Protein AF-0000000067713996 (afdb_homodimer)

Solvent-accessible surface area (backbone atoms only — not comparable to full-atom values): 31894 Å² total; per-residue (Å²): 96,56,70,68,59,42,41,50,51,11,50,52,42,7,47,70,30,34,48,52,11,58,67,50,63,28,29,7,12,23,27,21,22,68,85,30,44,82,45,13,66,18,36,29,37,43,73,93,52,57,48,12,58,56,43,6,45,64,59,22,47,78,48,29,40,53,6,34,38,27,26,49,43,37,40,33,49,34,79,62,98,52,78,23,48,31,55,53,43,53,74,48,37,36,38,30,36,38,21,20,33,78,47,85,47,76,71,35,28,57,13,54,57,55,36,35,74,74,66,25,53,57,42,82,64,76,44,91,49,78,55,37,44,39,42,56,52,9,63,75,68,73,38,45,22,29,32,40,38,52,56,18,24,59,57,9,27,40,25,17,59,73,66,40,42,83,72,58,62,54,70,53,42,54,49,48,50,17,54,51,38,27,41,21,44,26,39,35,31,22,42,66,41,49,71,72,63,51,48,69,71,66,14,46,56,98,85,45,68,47,90,44,63,28,44,34,34,35,35,36,78,68,81,76,57,78,87,32,44,36,56,72,71,52,66,46,75,29,69,37,69,69,60,40,43,54,52,39,34,74,72,32,36,28,35,34,36,36,64,27,43,22,56,48,46,27,52,41,54,73,69,66,57,55,44,28,37,39,40,35,32,13,41,30,42,63,52,33,46,35,49,53,32,45,42,96,59,87,30,46,56,88,65,48,45,64,38,41,52,76,48,77,44,74,32,81,56,23,35,39,42,31,28,32,50,61,81,127,98,55,70,68,59,41,40,50,51,12,50,51,42,7,45,70,32,34,50,51,11,59,68,50,64,26,29,7,12,23,27,20,23,68,83,29,44,81,45,13,66,17,37,29,36,42,75,94,51,55,49,10,57,56,42,6,45,66,60,24,48,79,49,30,40,54,6,34,38,28,26,49,44,37,39,34,50,35,79,62,99,52,77,22,48,30,56,52,42,53,74,48,36,37,39,30,37,37,22,21,32,80,46,85,48,74,72,34,28,57,14,54,56,55,37,36,75,73,66,24,51,57,43,80,63,77,44,91,49,78,55,38,43,39,42,56,51,9,63,74,66,73,38,44,24,29,31,40,39,52,55,18,25,59,58,9,28,41,24,18,60,72,66,40,42,84,74,60,61,52,71,53,42,53,48,49,50,18,55,51,38,27,40,21,44,27,40,34,31,22,42,69,41,49,72,74,64,50,49,68,71,66,15,47,57,98,89,46,69,48,89,45,62,28,44,36,36,33,35,35,78,68,82,76,57,78,85,31,43,36,55,74,71,52,65,46,74,28,70,38,68,68,61,40,45,54,52,39,34,76,71,30,37,28,35,33,36,36,65,31,41,22,57,47,46,28,52,42,54,74,70,66,57,57,44,30,37,40,41,37,32,13,40,30,41,62,53,34,46,35,51,53,34,45,41,96,59,86,31,46,57,90,67,49,45,63,38,41,52,76,47,78,44,76,31,81,54,23,35,38,42,31,26,32,50,63,82,127

Secondary structure (DSSP, 8-state):
--HHHHHHHHHHHHHHTTTSSTTS---EEEEE-TTS-EEEEEEPPSTTS--HHHHHHHHHGGGGTT-EEEESSPPP---SSS--HHHHHHHTT--EEEESS----TTTTTHHHHHHHTT-EEEE-----GGGHHHHHHHHHTS-EEEEEEEEETTSEEE-TTS--TTSS-HHHHHHHHHHHTT-SEEEEEHHHHHHH------B-SSSB-SS-PEEEEESSSPPPTTSHHHHH--EEESSHHHHHHHHHHTT--EEEE---HHHHHHHHHTT---EEEEEEESEE-SS-EESS---S---GGG-EEEEEEEEEEETTEEEEEEEE---/--HHHHHHHHHHHHHHTTTSSTTS---EEEEE-TTS-EEEEEEPPSTTS--HHHHHHHHHGGGGTT-EEEESSPPP---SSS--HHHHHHHTT--EEEESS----TTTTTHHHHHHHTT-EEEE-----GGGHHHHHHHHHTS-EEEEEEEEETTSEEE-TTS--S-SS-HHHHHHHHHHHTT-SEEEEEHHHHHHH------B-SSSB-SS-PEEEEESSSPPPTTSHHHHH--EEESSHHHHHHHHHHTT--EEEE---HHHHHHHHHTT---EEEEEEESEE-SS-EESS---S---GGG-EEEEEEEEEEETTEEEEEEEE---

Radius of gyration: 29.69 Å; Cα contacts (8 Å, |Δi|>4): 1693; chains: 2; bounding box: 63×76×66 Å

InterPro domains:
  IPR002125 Cytidine and deoxycytidylate deaminase domain [PF00383] (7-100)
  IPR002125 Cytidine and deoxycytidylate deaminase domain [PS51747] (1-112)
  IPR002734 Bacterial bifunctional deaminase-reductase, C-terminal [PF01872] (144-320)
  IPR004794 Riboflavin biosynthesis protein RibD [PIRSF006769] (5-327)
  IPR004794 Riboflavin biosynthesis protein RibD [TIGR00326] (10-320)
  IPR016192 APOBEC/CMP deaminase, zinc-binding [PS00903] (51-89)
  IPR016193 Cytidine deaminase-like [SSF53927] (6-124)
  IPR024072 Dihydrofolate reductase-like domain superfamily [G3DSA:3.40.430.10] (134-236)
  IPR024072 Dihydrofolate reductase-like domain superfamily [G3DSA:3.40.430.10] (237-328)
  IPR024072 Dihydrofolate reductase-like domain superfamily [SSF53597] (142-323)
  IPR050765 Riboflavin Biosynthesis HTP Reductase [PTHR38011] (142-221)

pLDDT: mean 94.92, std 6.28, range [48.06, 98.81]

Nearest PDB structures (foldseek):
  2b3z-assembly1_D  TM=8.476E-01  e=1.410E-32  Bacillus subtilis
  3zpc-assembly1_B  TM=8.415E-01  e=1.334E-31  Acinetobacter baumannii
  8dq9-assembly1_B  TM=8.538E-01  e=3.435E-31  Klebsiella oxytoca
  2hxv-assembly1_A-2  TM=8.661E-01  e=5.868E-30  Thermotoga maritima
  3zpg-assembly1_A-2  TM=8.349E-01  e=3.446E-30  Acinetobacter baumannii

Sequence (656 aa):
MDVAHALDLAHHVSDQVRGTTSPNPPVGAVILDADGEVVGVGATAPPGGPHAEVVALAAAGVRANGGTAVVTLEPCNHYGRTGPCSKALLDAGIAHVFYANADPFPSAAGGGAFLAEAGVDTHFLDERIRALEPWLVATRLGRPHVTLKFASTVDGFAGATDGTSQWITGPDARAFVHEDRSKRDAIIVGTGTALTDNPSLTARTDTGLYENQPRRVVIGSREVPADSNLARLGYEQYAGIPEALSALWDKGCRDILIEGGPTLAGAALRLGIVDQVQAYVAPALLGAGRSVINWPQETTMDQIMRFDTTSVRQLGSDVLIEMMRKEHMDVAHALDLAHHVSDQVRGTTSPNPPVGAVILDADGEVVGVGATAPPGGPHAEVVALAAAGVRANGGTAVVTLEPCNHYGRTGPCSKALLDAGIAHVFYANADPFPSAAGGGAFLAEAGVDTHFLDERIRALEPWLVATRLGRPHVTLKFASTVDGFAGATDGTSQWITGPDARAFVHEDRSKRDAIIVGTGTALTDNPSLTARTDTGLYENQPRRVVIGSREVPADSNLARLGYEQYAGIPEALSALWDKGCRDILIEGGPTLAGAALRLGIVDQVQAYVAPALLGAGRSVINWPQETTMDQIMRFDTTSVRQLGSDVLIEMMRKEH

Organism: Corynebacterium glutamicum (strain ATCC 13032 / DSM 20300 / JCM 1318 / BCRC 11384 / CCUG 27702 / LMG 3730 / NBRC 12168 / NCIMB 10025 / NRRL B-2784 / 534) (NCBI:txid196627)

Foldseek 3Di:
DDLVVQLVLQLVQLQVCQQQAFPDHWKKKFKAAQVRHTQFIATHHGPVDDHRLVRRCVRNDLRSANIEMEMAEQWFCADDPHHTSLVVSVVSNHQEYEYQYADPDPRRGCSQVVNVVVRRHYYYNPHDRPSRVLSRVCVVVVWAAEEEEAEDAPVFAQFAAVPHRPDRDDPLVVLVVLVVQLNFQAEEAEPVCCAPVLDLQFRADPVGGDPGHHAYEYEDDDDRDCPGNCVVNDHYYDPDDVVVGVVCSVVRGHGYYYHYAQDNVQVCVVVVRHFKYKYKYAPDDDPDHHGRHDDPDDDDPVPDQDWAFDDWDDRPRIIITMTGHDDD/DDLVVQLVLQLVQLQVCFQQAFPDHWKKKFKAAQVRHTQFIATHHGPVDDHRLVRRCVRNDLRSANIEMEMAEQWFCADDPHHTSLVVSVVSNHQEYEYQYADPDPRRGCSQVVNVVVRRHYYYNPHDRPSRVLSRVCVVVVWAAEEEEAEDAPVFAQFAAVPHRPDRDDPLVVLVVLVVQLNFQAEEAEVVCCAPVLDLQFRADPVGGDPGHHAYEYEDDDDRDCPGNCNVNDHYYDPDDVVVRVVCSVVRGHGYYYHYAQDNVQVCVVVVRHFKYKYKYANDDDPDHHGRHDDPDDDDPVPDQDWAFDDWDDRPRIIITMTGHDDD

Structure (mmCIF, N/CA/C/O backbone):
data_AF-0000000067713996-model_v1
#
loop_
_entity.id
_entity.type
_entity.pdbx_description
1 polymer 'Riboflavin biosynthesis protein RibD'
#
loop_
_atom_site.group_PDB
_atom_site.id
_atom_site.type_symbol
_atom_site.label_atom_id
_atom_site.label_alt_id
_atom_site.label_comp_id
_atom_site.label_asym_id
_atom_site.label_entity_id
_atom_site.label_seq_id
_atom_site.pdbx_PDB_ins_code
_atom_site.Cartn_x
_atom_site.Cartn_y
_atom_site.Cartn_z
_atom_site.occupancy
_atom_site.B_iso_or_equiv
_atom_site.auth_seq_id
_atom_site.auth_comp_id
_atom_site.auth_asym_id
_atom_site.auth_atom_id
_atom_site.pdbx_PDB_model_num
ATOM 1 N N . MET A 1 1 ? -29.391 9.273 15.93 1 68.56 1 MET A N 1
ATOM 2 C CA . MET A 1 1 ? -28.062 9.023 15.344 1 68.56 1 MET A CA 1
ATOM 3 C C . MET A 1 1 ? -27.062 8.625 16.422 1 68.56 1 MET A C 1
ATOM 5 O O . MET A 1 1 ? -27.078 9.18 17.516 1 68.56 1 MET A O 1
ATOM 9 N N . ASP A 1 2 ? -26.312 7.602 16.188 1 88.12 2 ASP A N 1
ATOM 10 C CA . ASP A 1 2 ? -25.391 7.059 17.172 1 88.12 2 ASP A CA 1
ATOM 11 C C . ASP A 1 2 ? -24.109 7.883 17.234 1 88.12 2 ASP A C 1
ATOM 13 O O . ASP A 1 2 ? -23.828 8.672 16.328 1 88.12 2 ASP A O 1
ATOM 17 N N . VAL A 1 3 ? -23.516 8.133 18.328 1 94.88 3 VAL A N 1
ATOM 18 C CA . VAL A 1 3 ? -22.297 8.883 1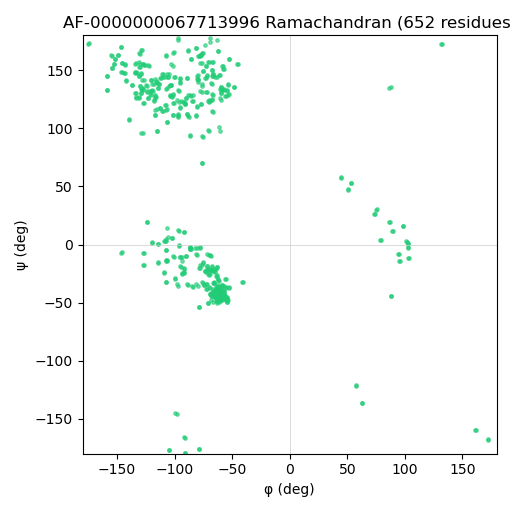8.641 1 94.88 3 VAL A CA 1
ATOM 19 C C . VAL A 1 3 ? -21.219 8.578 17.609 1 94.88 3 VAL A C 1
ATOM 21 O O . VAL A 1 3 ? -20.484 9.477 17.188 1 94.88 3 VAL A O 1
ATOM 24 N N . ALA A 1 4 ? -21.266 7.383 17.125 1 95 4 ALA A N 1
ATOM 25 C CA . ALA A 1 4 ? -20.266 6.977 16.141 1 95 4 ALA A CA 1
ATOM 26 C C . ALA A 1 4 ? -20.484 7.711 14.82 1 95 4 ALA A C 1
ATOM 28 O O . ALA A 1 4 ? -19.516 8.172 14.195 1 95 4 ALA A O 1
ATOM 29 N N . HIS A 1 5 ? -21.703 7.824 14.406 1 96.31 5 HIS A N 1
ATOM 30 C CA . HIS A 1 5 ? -22.031 8.531 13.172 1 96.31 5 HIS A CA 1
ATOM 31 C C . HIS A 1 5 ? -21.75 10.023 13.297 1 96.31 5 HIS A C 1
ATOM 33 O O . HIS A 1 5 ? -21.25 10.648 12.359 1 96.31 5 HIS A O 1
ATOM 39 N N . ALA A 1 6 ? -22.109 10.594 14.453 1 97.75 6 ALA A N 1
ATOM 40 C CA . ALA A 1 6 ? -21.828 12.008 14.703 1 97.75 6 ALA A CA 1
ATOM 41 C C . ALA A 1 6 ? -20.328 12.289 14.672 1 97.75 6 ALA A C 1
ATOM 43 O O . ALA A 1 6 ? -19.891 13.312 14.141 1 97.75 6 ALA A O 1
ATOM 44 N N . LEU A 1 7 ? -19.562 11.391 15.258 1 98 7 LEU A N 1
ATOM 45 C CA . LEU A 1 7 ? -18.109 11.57 15.25 1 98 7 LEU A CA 1
ATOM 46 C C . LEU A 1 7 ? -17.578 11.531 13.82 1 98 7 LEU A C 1
ATOM 48 O O . LEU A 1 7 ? -16.656 12.281 13.477 1 98 7 LEU A O 1
ATOM 52 N N . ASP A 1 8 ? -18.109 10.656 13 1 97.31 8 ASP A N 1
ATOM 53 C CA . ASP A 1 8 ? -17.719 10.586 11.602 1 97.31 8 ASP A CA 1
ATOM 54 C C . ASP A 1 8 ? -17.969 11.922 10.898 1 97.31 8 ASP A C 1
ATOM 56 O O . ASP A 1 8 ? -17.141 12.375 10.102 1 97.31 8 ASP A O 1
ATOM 60 N N . LEU A 1 9 ? -19.094 12.43 11.188 1 97.69 9 LEU A N 1
ATOM 61 C CA . LEU A 1 9 ? -19.422 13.727 10.617 1 97.69 9 LEU A CA 1
ATOM 62 C C . LEU A 1 9 ? -18.469 14.812 11.109 1 97.69 9 LEU A C 1
ATOM 64 O O . LEU A 1 9 ? -18 15.641 10.328 1 97.69 9 LEU A O 1
ATOM 68 N N . ALA A 1 10 ? -18.156 14.82 12.406 1 98.31 10 ALA A N 1
ATOM 69 C CA . ALA A 1 10 ? -17.203 15.766 12.977 1 98.31 10 ALA A CA 1
ATOM 70 C C . ALA A 1 10 ? -15.828 15.609 12.328 1 98.31 10 ALA A C 1
ATOM 72 O O . ALA A 1 10 ? -15.148 16.594 12.047 1 98.31 10 ALA A O 1
ATOM 73 N N . HIS A 1 11 ? -15.445 14.367 12.117 1 97.5 11 HIS A N 1
ATOM 74 C CA . HIS A 1 11 ? -14.203 14.07 11.414 1 97.5 11 HIS A CA 1
ATOM 75 C C . HIS A 1 11 ? -14.188 14.703 10.023 1 97.5 11 HIS A C 1
ATOM 77 O O . HIS A 1 11 ? -13.188 15.297 9.617 1 97.5 11 HIS A O 1
ATOM 83 N N . HIS A 1 12 ? -15.273 14.539 9.375 1 97.5 12 HIS A N 1
ATOM 84 C CA . HIS A 1 12 ? -15.391 15.031 8 1 97.5 12 HIS A CA 1
ATOM 85 C C . HIS A 1 12 ? -15.227 16.547 7.941 1 97.5 12 HIS A C 1
ATOM 87 O O . HIS A 1 12 ? -14.445 17.047 7.133 1 97.5 12 HIS A O 1
ATOM 93 N N . VAL A 1 13 ? -15.875 17.234 8.836 1 98 13 VAL A N 1
ATOM 94 C CA . VAL A 1 13 ? -15.82 18.688 8.766 1 98 13 VAL A CA 1
ATOM 95 C C . VAL A 1 13 ? -14.461 19.172 9.281 1 98 13 VAL A C 1
ATOM 97 O O . VAL A 1 13 ? -13.953 20.203 8.812 1 98 13 VAL A O 1
ATOM 100 N N . SER A 1 14 ? -13.891 18.453 10.234 1 97.88 14 SER A N 1
ATOM 101 C CA . SER A 1 14 ? -12.516 18.734 10.648 1 97.88 14 SER A CA 1
ATOM 102 C C . SER A 1 14 ? -11.555 18.672 9.477 1 97.88 14 SER A C 1
ATOM 104 O O . SER A 1 14 ? -10.742 19.578 9.273 1 97.88 14 SER A O 1
ATOM 106 N N . ASP A 1 15 ? -11.703 17.703 8.695 1 96.88 15 ASP A N 1
ATOM 107 C CA . ASP A 1 15 ? -10.844 17.5 7.527 1 96.88 15 ASP A CA 1
ATOM 108 C C . ASP A 1 15 ? -11.039 18.625 6.508 1 96.88 15 ASP A C 1
ATOM 110 O O . ASP A 1 15 ? -10.078 19.031 5.844 1 96.88 15 ASP A O 1
ATOM 114 N N . GLN A 1 16 ? -12.203 19.125 6.422 1 96.38 16 GLN A N 1
ATOM 115 C CA . GLN A 1 16 ? -12.531 20.125 5.422 1 96.38 16 GLN A CA 1
ATOM 116 C C . GLN A 1 16 ? -11.844 21.453 5.734 1 96.38 16 GLN A C 1
ATOM 118 O O . GLN A 1 16 ? -11.602 22.266 4.836 1 96.38 16 GLN A O 1
ATOM 123 N N . VAL A 1 17 ? -11.469 21.656 6.957 1 97.44 17 VAL A N 1
ATOM 124 C CA . VAL A 1 17 ? -10.906 22.969 7.297 1 97.44 17 VAL A CA 1
ATOM 125 C C . VAL A 1 17 ? -9.406 22.828 7.559 1 97.44 17 VAL A C 1
ATOM 127 O O . VAL A 1 17 ? -8.742 23.797 7.938 1 97.44 17 VAL A O 1
ATOM 130 N N . ARG A 1 18 ? -8.898 21.594 7.375 1 96.31 18 ARG A N 1
ATOM 131 C CA . ARG A 1 18 ? -7.457 21.406 7.477 1 96.31 18 ARG A CA 1
ATOM 132 C C . ARG A 1 18 ? -6.715 22.359 6.531 1 96.31 18 ARG A C 1
ATOM 134 O O . ARG A 1 18 ? -7.094 22.5 5.363 1 96.31 18 ARG A O 1
ATOM 141 N N . GLY A 1 19 ? -5.684 23.031 7.09 1 95.38 19 GLY A N 1
ATOM 142 C CA . GLY A 1 19 ? -4.887 23.938 6.285 1 95.38 19 GLY A CA 1
ATOM 143 C C . GLY A 1 19 ? -5.355 25.375 6.379 1 95.38 19 GLY A C 1
ATOM 144 O O . GLY A 1 19 ? -4.668 26.297 5.91 1 95.38 19 GLY A O 1
ATOM 145 N N . THR A 1 20 ? -6.523 25.656 7.035 1 96.88 20 THR A N 1
ATOM 146 C CA . THR A 1 20 ? -7.051 27.016 7.043 1 96.88 20 THR A CA 1
ATOM 147 C C . THR A 1 20 ? -7.152 27.547 8.469 1 96.88 20 THR A C 1
ATOM 149 O O . THR A 1 20 ? -7.574 28.688 8.688 1 96.88 20 THR A O 1
ATOM 152 N N . THR A 1 21 ? -6.73 26.75 9.414 1 97.31 21 THR A N 1
ATOM 153 C CA . THR A 1 21 ? -7.039 27.109 10.797 1 97.31 21 THR A CA 1
ATOM 154 C C . THR A 1 21 ? -5.766 27.422 11.57 1 97.31 21 THR A C 1
ATOM 156 O O . THR A 1 21 ? -5.82 28 12.656 1 97.31 21 THR A O 1
ATOM 159 N N . SER A 1 22 ? -4.637 27.047 11.055 1 96.31 22 SER A N 1
ATOM 160 C CA . SER A 1 22 ? -3.391 27.234 11.789 1 96.31 22 SER A CA 1
ATOM 161 C C . SER A 1 22 ? -3.223 28.703 12.219 1 96.31 22 SER A C 1
ATOM 163 O O . SER A 1 22 ? -3.527 29.609 11.453 1 96.31 22 SER A O 1
ATOM 165 N N . PRO A 1 23 ? -2.771 28.938 13.438 1 96.19 23 PRO A N 1
ATOM 166 C CA . PRO A 1 23 ? -2.158 27.984 14.359 1 96.19 23 PRO A CA 1
ATOM 167 C C . PRO A 1 23 ? -3.189 27.234 15.203 1 96.19 23 PRO A C 1
ATOM 169 O O . PRO A 1 23 ? -2.822 26.391 16.031 1 96.19 23 PRO A O 1
ATOM 172 N N . ASN A 1 24 ? -4.441 27.578 15.047 1 94.69 24 ASN A N 1
ATOM 173 C CA . ASN A 1 24 ? -5.484 26.859 15.766 1 94.69 24 ASN A CA 1
ATOM 174 C C . ASN A 1 24 ? -5.707 25.453 15.18 1 94.69 24 ASN A C 1
ATOM 176 O O . ASN A 1 24 ? -5.395 25.219 14.016 1 94.69 24 ASN A O 1
ATOM 180 N N . PRO A 1 25 ? -6.199 24.5 16 1 96.25 25 PRO A N 1
ATOM 181 C CA . PRO A 1 25 ? -6.465 23.156 15.508 1 96.25 25 PRO A CA 1
ATOM 182 C C . PRO A 1 25 ? -7.699 23.078 14.609 1 96.25 25 PRO A C 1
ATOM 184 O O . PRO A 1 25 ? -8.68 23.781 14.844 1 96.25 25 PRO A O 1
ATOM 187 N N . PRO A 1 26 ? -7.629 22.25 13.602 1 97.94 26 PRO A N 1
ATOM 188 C CA . PRO A 1 26 ? -8.828 22 12.812 1 97.94 26 PRO A CA 1
ATOM 189 C C . PRO A 1 26 ? -9.82 21.078 13.523 1 97.94 26 PRO A C 1
ATOM 191 O O . PRO A 1 26 ? -9.812 19.859 13.297 1 97.94 26 PRO A O 1
ATOM 194 N N . VAL A 1 27 ? -10.734 21.625 14.219 1 98 27 VAL A N 1
ATOM 195 C CA . VAL A 1 27 ? -11.672 20.875 15.062 1 98 27 VAL A CA 1
ATOM 196 C C . VAL A 1 27 ? -13.023 20.781 14.367 1 98 27 VAL A C 1
ATOM 198 O O . VAL A 1 27 ? -13.445 21.703 13.664 1 98 27 VAL A O 1
ATOM 201 N N . GLY A 1 28 ? -13.586 19.609 14.438 1 98.62 28 GLY A N 1
ATOM 202 C CA . GLY A 1 28 ? -14.977 19.422 14.062 1 98.62 28 GLY A CA 1
ATOM 203 C C . GLY A 1 28 ? -15.875 19.125 15.25 1 98.62 28 GLY A C 1
ATOM 204 O O . GLY A 1 28 ? -15.461 18.469 16.203 1 98.62 28 GLY A O 1
ATOM 205 N N . ALA A 1 29 ? -17.172 19.625 15.156 1 98.62 29 ALA A N 1
ATOM 206 C CA . ALA A 1 29 ? -18.156 19.422 16.219 1 98.62 29 ALA A CA 1
ATOM 207 C C . ALA A 1 29 ? -19.547 19.188 15.648 1 98.62 29 ALA A C 1
ATOM 209 O O . ALA A 1 29 ? -19.922 19.797 14.648 1 98.62 29 ALA A O 1
ATOM 210 N N . VAL A 1 30 ? -20.219 18.312 16.281 1 98.81 30 VAL A N 1
ATOM 211 C CA . VAL A 1 30 ? -21.594 18 15.914 1 98.81 30 VAL A CA 1
ATOM 212 C C . VAL A 1 30 ? -22.484 18.094 17.141 1 98.81 30 VAL A C 1
ATOM 214 O O . VAL A 1 30 ? -22.125 17.594 18.219 1 98.81 30 VAL A O 1
ATOM 217 N N . ILE A 1 31 ? -23.625 18.766 17 1 98.62 31 ILE A N 1
ATOM 218 C CA . ILE A 1 31 ? -24.625 18.828 18.062 1 98.62 31 ILE A CA 1
ATOM 219 C C . ILE A 1 31 ? -25.844 17.969 17.672 1 98.62 31 ILE A C 1
ATOM 221 O O . ILE A 1 31 ? -26.391 18.125 16.578 1 98.62 31 ILE A O 1
ATOM 225 N N . LEU A 1 32 ? -26.109 17 18.5 1 98.56 32 LEU A N 1
ATOM 226 C CA . LEU A 1 32 ? -27.359 16.266 18.406 1 98.56 32 LEU A CA 1
ATOM 227 C C . LEU A 1 32 ? -28.406 16.844 19.359 1 98.56 32 LEU A C 1
ATOM 229 O O . LEU A 1 32 ? -28.062 17.219 20.5 1 98.56 32 LEU A O 1
ATOM 233 N N . ASP A 1 33 ? -29.672 16.875 18.953 1 98 33 ASP A N 1
ATOM 234 C CA . ASP A 1 33 ? -30.703 17.297 19.891 1 98 33 ASP A CA 1
ATOM 235 C C . ASP A 1 33 ? -31.062 16.156 20.859 1 98 33 ASP A C 1
ATOM 237 O O . ASP A 1 33 ? -30.438 15.102 20.828 1 98 33 ASP A O 1
ATOM 241 N N . ALA A 1 34 ? -32.031 16.422 21.672 1 96.56 34 ALA A N 1
ATOM 242 C CA . ALA A 1 34 ? -32.406 15.461 22.703 1 96.56 34 ALA A CA 1
ATOM 243 C C . ALA A 1 34 ? -32.906 14.156 22.094 1 96.56 34 ALA A C 1
ATOM 245 O O . ALA A 1 34 ? -32.844 13.094 22.719 1 96.56 34 ALA A O 1
ATOM 246 N N . ASP A 1 35 ? -33.312 14.172 20.828 1 96.19 35 ASP A N 1
ATOM 247 C CA . ASP A 1 35 ? -33.844 13 20.141 1 96.19 35 ASP A CA 1
ATOM 248 C C . ASP A 1 35 ? -32.75 12.305 19.328 1 96.19 35 ASP A C 1
ATOM 250 O O . ASP A 1 35 ? -33.031 11.281 18.688 1 96.19 35 ASP A O 1
ATOM 254 N N . GLY A 1 36 ? -31.562 12.898 19.391 1 96.69 36 GLY A N 1
ATOM 255 C CA . GLY A 1 36 ? -30.453 12.25 18.703 1 96.69 36 GLY A CA 1
ATOM 256 C C . GLY A 1 36 ? -30.312 12.68 17.25 1 96.69 36 GLY A C 1
ATOM 257 O O . GLY A 1 36 ? -29.594 12.047 16.484 1 96.69 36 GLY A O 1
ATOM 258 N N . GLU A 1 37 ? -31.047 13.75 16.906 1 97.12 37 GLU A N 1
ATOM 259 C CA . GLU A 1 37 ? -30.953 14.266 15.539 1 97.12 37 GLU A CA 1
ATOM 260 C C . GLU A 1 37 ? -29.844 15.312 15.422 1 97.12 37 GLU A C 1
ATOM 262 O O . GLU A 1 37 ? -29.656 16.125 16.328 1 97.12 37 GLU A O 1
ATOM 267 N N . VAL A 1 38 ? -29.156 15.266 14.242 1 98.38 38 VAL A N 1
ATOM 268 C CA . VAL A 1 38 ? -28.125 16.266 14.008 1 98.38 38 VAL A CA 1
ATOM 269 C C . VAL A 1 38 ? -28.766 17.641 13.812 1 98.38 38 VAL A C 1
ATOM 271 O O . VAL A 1 38 ? -29.562 17.828 12.891 1 98.38 38 VAL A O 1
ATOM 274 N N . VAL A 1 39 ? -28.375 18.609 14.617 1 98.31 39 VAL A N 1
ATOM 275 C CA . VAL A 1 39 ? -29.016 19.922 14.523 1 98.31 39 VAL A CA 1
ATOM 276 C C . VAL A 1 39 ? -27.953 21 14.352 1 98.31 39 VAL A C 1
ATOM 278 O O . VAL A 1 39 ? -28.281 22.172 14.102 1 98.31 39 VAL A O 1
ATOM 281 N N . GLY A 1 40 ? -26.75 20.656 14.453 1 98.56 40 GLY A N 1
ATOM 282 C CA . GLY A 1 40 ? -25.656 21.594 14.242 1 98.56 40 GLY A CA 1
ATOM 283 C C . GLY A 1 40 ? -24.344 20.906 13.898 1 98.56 40 GLY A C 1
ATOM 284 O O . GLY A 1 40 ? -23.984 19.891 14.508 1 98.56 40 GLY A O 1
ATOM 285 N N . VAL A 1 41 ? -23.734 21.375 12.953 1 98.69 41 VAL A N 1
ATOM 286 C CA . VAL A 1 41 ? -22.406 20.938 12.547 1 98.69 41 VAL A CA 1
ATOM 287 C C . VAL A 1 41 ? -21.484 22.156 12.391 1 98.69 41 VAL A C 1
ATOM 289 O O . VAL A 1 41 ? -21.891 23.172 11.836 1 98.69 41 VAL A O 1
ATOM 292 N N . GLY A 1 42 ? -20.328 22.094 12.984 1 98.5 42 GLY A N 1
ATOM 293 C CA . GLY A 1 42 ? -19.391 23.203 12.906 1 98.5 42 GLY A CA 1
ATOM 294 C C . GLY A 1 42 ? -17.938 22.75 12.812 1 98.5 42 GLY A C 1
ATOM 295 O O . GLY A 1 42 ? -17.594 21.641 13.227 1 98.5 42 GLY A O 1
ATOM 296 N N . ALA A 1 43 ? -17.125 23.609 12.25 1 98.44 43 ALA A N 1
ATOM 297 C CA . ALA A 1 43 ? -15.68 23.453 12.195 1 98.44 43 ALA A CA 1
ATOM 298 C C . ALA A 1 43 ? -14.977 24.75 12.562 1 98.44 43 ALA A C 1
ATOM 300 O O . ALA A 1 43 ? -15.578 25.828 12.492 1 98.44 43 ALA A O 1
ATOM 301 N N . THR A 1 44 ? -13.742 24.562 13.023 1 97.44 44 THR A N 1
ATOM 302 C CA . THR A 1 44 ? -12.953 25.75 13.383 1 97.44 44 THR A CA 1
ATOM 303 C C . THR A 1 44 ? -12.859 26.703 12.203 1 97.44 44 THR A C 1
ATOM 305 O O . THR A 1 44 ? -12.547 26.297 11.078 1 97.44 44 THR A O 1
ATOM 308 N N . ALA A 1 45 ? -13.195 27.953 12.43 1 95.88 45 ALA A N 1
ATOM 309 C CA . ALA A 1 45 ? -13.039 29 11.414 1 95.88 45 ALA A CA 1
ATOM 310 C C . ALA A 1 45 ? -11.594 29.453 11.32 1 95.88 45 ALA A C 1
ATOM 312 O O . ALA A 1 45 ? -10.781 29.156 12.203 1 95.88 45 ALA A O 1
ATOM 313 N N . PRO A 1 46 ? -11.273 30.109 10.219 1 95.5 46 PRO A N 1
ATOM 314 C CA . PRO A 1 46 ? -9.922 30.688 10.148 1 95.5 46 PRO A CA 1
ATOM 315 C C . PRO A 1 46 ? -9.586 31.562 11.352 1 95.5 46 PRO A C 1
ATOM 317 O O . PRO A 1 46 ? -10.484 32 12.07 1 95.5 46 PRO A O 1
ATOM 320 N N . PRO A 1 47 ? -8.281 31.75 11.555 1 92.94 47 PRO A N 1
ATOM 321 C CA . PRO A 1 47 ? -7.855 32.5 12.742 1 92.94 47 PRO A CA 1
ATOM 322 C C . PRO A 1 47 ? -8.625 33.812 12.922 1 92.94 47 PRO A C 1
ATOM 324 O O . PRO A 1 47 ? -8.781 34.562 11.969 1 92.94 47 PRO A O 1
ATOM 327 N N . GLY A 1 48 ? -9 34.031 14.078 1 91.5 48 GLY A N 1
ATOM 328 C CA . GLY A 1 48 ? -9.836 35.188 14.398 1 91.5 48 GLY A CA 1
ATOM 329 C C . GLY A 1 48 ? -11.32 34.844 14.438 1 91.5 48 GLY A C 1
ATOM 330 O O . GLY A 1 48 ? -12.117 35.594 14.969 1 91.5 48 GLY A O 1
ATOM 331 N N . GLY A 1 49 ? -11.711 33.656 13.906 1 93.25 49 GLY A N 1
ATOM 332 C CA . GLY A 1 49 ? -13.094 33.219 13.867 1 93.25 49 GLY A CA 1
ATOM 333 C C . GLY A 1 49 ? -13.461 32.281 15.008 1 93.25 49 GLY A C 1
ATOM 334 O O . GLY A 1 49 ? -12.633 32 15.875 1 93.25 49 GLY A O 1
ATOM 335 N N . PRO A 1 50 ? -14.68 31.906 15.047 1 94.81 50 PRO A N 1
ATOM 336 C CA . PRO A 1 50 ? -15.164 31.078 16.141 1 94.81 50 PRO A CA 1
ATOM 337 C C . PRO A 1 50 ? -14.625 29.641 16.078 1 94.81 50 PRO A C 1
ATOM 339 O O . PRO A 1 50 ? -14.273 29.156 15 1 94.81 50 PRO A O 1
ATOM 342 N N . HIS A 1 51 ? -14.617 28.984 17.219 1 96.31 51 HIS A N 1
ATOM 343 C CA . HIS A 1 51 ? -14.273 27.578 17.312 1 96.31 51 HIS A CA 1
ATOM 344 C C . HIS A 1 51 ? -15.406 26.688 16.828 1 96.31 51 HIS A C 1
ATOM 346 O O . HIS A 1 51 ? -16.531 27.172 16.625 1 96.31 51 HIS A O 1
ATOM 352 N N . ALA A 1 52 ? -15.117 25.438 16.578 1 97.56 52 ALA A N 1
ATOM 353 C CA . ALA A 1 52 ? -16.047 24.469 15.992 1 97.56 52 ALA A CA 1
ATOM 354 C C . ALA A 1 52 ? -17.328 24.375 16.812 1 97.56 52 ALA A C 1
ATOM 356 O O . ALA A 1 52 ? -18.422 24.359 16.266 1 97.56 52 ALA A O 1
ATOM 357 N N . GLU A 1 53 ? -17.141 24.266 18.156 1 97.69 53 GLU A N 1
ATOM 358 C CA . GLU A 1 53 ? -18.281 24.109 19.047 1 97.69 53 GLU A CA 1
ATOM 359 C C . GLU A 1 53 ? -19.234 25.297 18.953 1 97.69 53 GLU A C 1
ATOM 361 O O . GLU A 1 53 ? -20.453 25.125 18.938 1 97.69 53 GLU A O 1
ATOM 366 N N . VAL A 1 54 ? -18.641 26.5 18.953 1 96.88 54 VAL A N 1
ATOM 367 C CA . VAL A 1 54 ? -19.422 27.719 18.875 1 96.88 54 VAL A CA 1
ATOM 368 C C . VAL A 1 54 ? -20.219 27.75 17.562 1 96.88 54 VAL A C 1
ATOM 370 O O . VAL A 1 54 ? -21.406 28.078 17.562 1 96.88 54 VAL A O 1
ATOM 373 N N . VAL A 1 55 ? -19.594 27.344 16.469 1 97.81 55 VAL A N 1
ATOM 374 C CA . VAL A 1 55 ? -20.266 27.297 15.172 1 97.81 55 VAL A CA 1
ATOM 375 C C . VAL A 1 55 ? -21.406 26.281 15.219 1 97.81 55 VAL A C 1
ATOM 377 O O . VAL A 1 55 ? -22.516 26.578 14.773 1 97.81 55 VAL A O 1
ATOM 380 N N . ALA A 1 56 ? -21.156 25.094 15.711 1 98.5 56 ALA A N 1
ATOM 381 C CA . ALA A 1 56 ? -22.156 24.047 15.789 1 98.5 56 ALA A CA 1
ATOM 382 C C . ALA A 1 56 ? -23.328 24.469 16.656 1 98.5 56 ALA A C 1
ATOM 384 O O . ALA A 1 56 ? -24.5 24.203 16.328 1 98.5 56 ALA A O 1
ATOM 385 N N . LEU A 1 57 ? -23.031 25.141 17.812 1 98.25 57 LEU A N 1
ATOM 386 C CA . LEU A 1 57 ? -24.062 25.609 18.734 1 98.25 57 LEU A CA 1
ATOM 387 C C . LEU A 1 57 ? -24.938 26.672 18.078 1 98.25 57 LEU A C 1
ATOM 389 O O . LEU A 1 57 ? -26.156 26.672 18.25 1 98.25 57 LEU A O 1
ATOM 393 N N . ALA A 1 58 ? -24.297 27.578 17.406 1 97.81 58 ALA A N 1
ATOM 394 C CA . ALA A 1 58 ? -25.047 28.625 16.703 1 97.81 58 ALA A CA 1
ATOM 395 C C . ALA A 1 58 ? -26.016 28.016 15.703 1 97.81 58 ALA A C 1
ATOM 397 O O . ALA A 1 58 ? -27.141 28.484 15.57 1 97.81 58 ALA A O 1
ATOM 398 N N . ALA A 1 59 ? -25.609 27 14.977 1 98.12 59 ALA A N 1
ATOM 399 C CA . ALA A 1 59 ? -26.453 26.312 14.008 1 98.12 59 ALA A CA 1
ATOM 400 C C . ALA A 1 59 ? -27.594 25.578 14.703 1 98.12 59 ALA A C 1
ATOM 402 O O . ALA A 1 59 ? -28.719 25.547 14.203 1 98.12 59 ALA A O 1
ATOM 403 N N . ALA A 1 60 ? -27.328 25 15.82 1 98.19 60 ALA A N 1
ATOM 404 C CA . ALA A 1 60 ? -28.297 24.188 16.562 1 98.19 60 ALA A CA 1
ATOM 405 C C . ALA A 1 60 ? -29.359 25.062 17.203 1 98.19 60 ALA A C 1
ATOM 407 O O . ALA A 1 60 ? -30.531 24.672 17.297 1 98.19 60 ALA A O 1
ATOM 408 N N . GLY A 1 61 ? -28.906 26.266 17.719 1 97.75 61 GLY A N 1
ATOM 409 C CA . GLY A 1 61 ? -29.812 27.141 18.438 1 97.75 61 GLY A CA 1
ATOM 410 C C . GLY A 1 61 ? -30.359 26.5 19.703 1 97.75 61 GLY A C 1
ATOM 411 O O . GLY A 1 61 ? -29.609 25.891 20.469 1 97.75 61 GLY A O 1
ATOM 412 N N . VAL A 1 62 ? -31.609 26.688 19.875 1 97.69 62 VAL A N 1
ATOM 413 C CA . VAL A 1 62 ? -32.25 26.266 21.109 1 97.69 62 VAL A CA 1
ATOM 414 C C . VAL A 1 62 ? -32.344 24.734 21.125 1 97.69 62 VAL A C 1
ATOM 416 O O . VAL A 1 62 ? -32.562 24.141 22.188 1 97.69 62 VAL A O 1
ATOM 419 N N . ARG A 1 63 ? -32.219 24.109 20 1 98.12 63 ARG A N 1
ATOM 420 C CA . ARG A 1 63 ? -32.344 22.656 19.922 1 98.12 63 ARG A CA 1
ATOM 421 C C . ARG A 1 63 ? -31.156 21.969 20.578 1 98.12 63 ARG A C 1
ATOM 423 O O . ARG A 1 63 ? -31.172 20.75 20.797 1 98.12 63 ARG A O 1
ATOM 430 N N . ALA A 1 64 ? -30.156 22.719 20.938 1 98.31 64 ALA A N 1
ATOM 431 C CA . ALA A 1 64 ? -29 22.172 21.625 1 98.31 64 ALA A CA 1
ATOM 432 C C . ALA A 1 64 ? -29.344 21.734 23.047 1 98.31 64 ALA A C 1
ATOM 434 O O . ALA A 1 64 ? -28.688 20.844 23.609 1 98.31 64 ALA A O 1
ATOM 435 N N . ASN A 1 65 ? -30.375 22.375 23.578 1 98.19 65 ASN A N 1
ATOM 436 C CA . ASN A 1 65 ? -30.734 22.109 24.969 1 98.19 65 ASN A CA 1
ATOM 437 C C . ASN A 1 65 ? -31.094 20.641 25.172 1 98.19 65 ASN A C 1
ATOM 439 O O . ASN A 1 65 ? -31.938 20.094 24.469 1 98.19 65 ASN A O 1
ATOM 443 N N . GLY A 1 66 ? -30.375 20.094 26.141 1 98.12 66 GLY A N 1
ATOM 444 C CA . GLY A 1 66 ? -30.594 18.688 26.438 1 98.12 66 GLY A CA 1
ATOM 445 C C . GLY A 1 66 ? -29.922 17.75 25.453 1 98.12 66 GLY A C 1
ATOM 446 O O . GLY A 1 66 ? -30.078 16.531 25.547 1 98.12 66 GLY A O 1
ATOM 447 N N . GLY A 1 67 ? -29.219 18.25 24.562 1 97.94 67 GLY A N 1
ATOM 448 C CA . GLY A 1 67 ? -28.641 17.469 23.484 1 97.94 67 GLY A CA 1
ATOM 449 C C . GLY A 1 67 ? -27.25 16.938 23.797 1 97.94 67 GLY A C 1
ATOM 450 O O . GLY A 1 67 ? -26.875 16.828 24.969 1 97.94 67 GLY A O 1
ATOM 451 N N . THR A 1 68 ? -26.547 16.453 22.734 1 98.5 68 THR A N 1
ATOM 452 C CA . THR A 1 68 ? -25.234 15.844 22.828 1 98.5 68 THR A CA 1
ATOM 453 C C . THR A 1 68 ? -24.234 16.578 21.922 1 98.5 68 THR A C 1
ATOM 455 O O . THR A 1 68 ? -24.547 16.859 20.766 1 98.5 68 THR A O 1
ATOM 458 N N . ALA A 1 69 ? -23.109 16.891 22.453 1 98.62 69 ALA A N 1
ATOM 459 C CA . ALA A 1 69 ? -22.016 17.422 21.656 1 98.62 69 ALA A CA 1
ATOM 460 C C . ALA A 1 69 ? -20.953 16.359 21.391 1 98.62 69 ALA A C 1
ATOM 462 O O . ALA A 1 69 ? -20.484 15.695 22.312 1 98.62 69 ALA A O 1
ATOM 463 N N . VAL A 1 70 ? -20.609 16.172 20.156 1 98.75 70 VAL A N 1
ATOM 464 C CA . VAL A 1 70 ? -19.531 15.297 19.734 1 98.75 70 VAL A CA 1
ATOM 465 C C . VAL A 1 70 ? -18.438 16.109 19.047 1 98.75 70 VAL A C 1
ATOM 467 O O . VAL A 1 70 ? -18.688 16.734 18.016 1 98.75 70 VAL A O 1
ATOM 470 N N . VAL A 1 71 ? -17.266 16.109 19.688 1 98.38 71 VAL A N 1
ATOM 471 C CA . VAL A 1 71 ? -16.219 17.031 19.234 1 98.38 71 VAL A CA 1
ATOM 472 C C . VAL A 1 71 ? -14.906 16.266 19.031 1 98.38 71 VAL A C 1
ATOM 474 O O . VAL A 1 71 ? -14.609 15.32 19.781 1 98.38 71 VAL A O 1
ATOM 477 N N . THR A 1 72 ? -14.102 16.703 18.047 1 98.44 72 THR A N 1
ATOM 478 C CA . THR A 1 72 ? -12.875 15.969 17.719 1 98.44 72 THR A CA 1
ATOM 479 C C . THR A 1 72 ? -11.781 16.266 18.734 1 98.44 72 THR A C 1
ATOM 481 O O . THR A 1 72 ? -10.836 15.484 18.875 1 98.44 72 THR A O 1
ATOM 484 N N . LEU A 1 73 ? -11.883 17.312 19.422 1 97.62 73 LEU A N 1
ATOM 485 C CA . LEU A 1 73 ? -10.914 17.734 20.422 1 97.62 73 LEU A CA 1
ATOM 486 C C . LEU A 1 73 ? -11.617 18.188 21.703 1 97.62 73 LEU A C 1
ATOM 488 O O . LEU A 1 73 ? -12.688 18.781 21.641 1 97.62 73 LEU A O 1
ATOM 492 N N . GLU A 1 74 ? -11 17.984 22.828 1 96.88 74 GLU A N 1
ATOM 493 C CA . GLU A 1 74 ? -11.539 18.422 24.109 1 96.88 74 GLU A CA 1
ATOM 494 C C . GLU A 1 74 ? -11.898 19.906 24.062 1 96.88 74 GLU A C 1
ATOM 496 O O . GLU A 1 74 ? -11.086 20.734 23.656 1 96.88 74 GLU A O 1
ATOM 501 N N . PRO A 1 75 ? -13.133 20.219 24.484 1 95.31 75 PRO A N 1
ATOM 502 C CA . PRO A 1 75 ? -13.5 21.641 24.547 1 95.31 75 PRO A CA 1
ATOM 503 C C . PRO A 1 75 ? -12.562 22.453 25.422 1 95.31 75 PRO A C 1
ATOM 505 O O . PRO A 1 75 ? -12.227 22.031 26.531 1 95.31 75 PRO A O 1
ATOM 508 N N . CYS A 1 76 ? -12.172 23.547 24.891 1 91.38 76 CYS A N 1
ATOM 509 C CA . CYS A 1 76 ? -11.227 24.375 25.625 1 91.38 76 CYS A CA 1
ATOM 510 C C . CYS A 1 76 ? -11.867 24.969 26.875 1 91.38 76 CYS A C 1
ATOM 512 O O . CYS A 1 76 ? -13.078 25.172 26.922 1 91.38 76 CYS A O 1
ATOM 514 N N . ASN A 1 77 ? -11.023 25.188 27.891 1 88.56 77 ASN A N 1
ATOM 515 C CA . ASN A 1 77 ? -11.492 25.719 29.156 1 88.56 77 ASN A CA 1
ATOM 516 C C . ASN A 1 77 ? -10.75 27 29.547 1 88.56 77 ASN A C 1
ATOM 518 O O . ASN A 1 77 ? -10.664 27.344 30.719 1 88.56 77 ASN A O 1
ATOM 522 N N . HIS A 1 78 ? -10.18 27.594 28.656 1 82.25 78 HIS A N 1
ATOM 523 C CA . HIS A 1 78 ? -9.438 28.812 28.953 1 82.25 78 HIS A CA 1
ATOM 524 C C . HIS A 1 78 ? -10.18 30.047 28.469 1 82.25 78 HIS A C 1
ATOM 526 O O . HIS A 1 78 ? -10.883 30 27.453 1 82.25 78 HIS A O 1
ATOM 532 N N . TYR A 1 79 ? -10.023 31.047 29.281 1 71.94 79 TYR A N 1
ATOM 533 C CA . TYR A 1 79 ? -10.664 32.312 28.938 1 71.94 79 TYR A CA 1
ATOM 534 C C . TYR A 1 79 ? -9.773 33.156 28.031 1 71.94 79 TYR A C 1
ATOM 536 O O . TYR A 1 79 ? -8.672 33.531 28.422 1 71.94 79 TYR A O 1
ATOM 544 N N . GLY A 1 80 ? -9.961 33.062 26.766 1 61.84 80 GLY A N 1
ATOM 545 C CA . GLY A 1 80 ? -9.312 34 25.844 1 61.84 80 GLY A CA 1
ATOM 546 C C . GLY A 1 80 ? -10.227 35.125 25.391 1 61.84 80 GLY A C 1
ATOM 547 O O . GLY A 1 80 ? -10.922 35.719 26.203 1 61.84 80 GLY A O 1
ATOM 548 N N . ARG A 1 81 ? -10.094 35.562 24.188 1 58.56 81 ARG A N 1
ATOM 549 C CA . ARG A 1 81 ? -10.883 36.656 23.625 1 58.56 81 ARG A CA 1
ATOM 550 C C . ARG A 1 81 ? -12.375 36.344 23.703 1 58.56 81 ARG A C 1
ATOM 552 O O . ARG A 1 81 ? -13.188 37.25 23.938 1 58.56 81 ARG A O 1
ATOM 559 N N . THR A 1 82 ? -12.609 35.031 23.5 1 64.44 82 THR A N 1
ATOM 560 C CA . THR A 1 82 ? -13.984 34.562 23.641 1 64.44 82 THR A CA 1
ATOM 561 C C . THR A 1 82 ? -14.094 33.562 24.781 1 64.44 82 THR A C 1
ATOM 563 O O . THR A 1 82 ? -13.094 32.938 25.188 1 64.44 82 THR A O 1
ATOM 566 N N . GLY A 1 83 ? -15.156 33.594 25.516 1 75.56 83 GLY A N 1
ATOM 567 C CA . GLY A 1 83 ? -15.367 32.625 26.562 1 75.56 83 GLY A CA 1
ATOM 568 C C . GLY A 1 83 ? -15.062 31.203 26.109 1 75.56 83 GLY A C 1
ATOM 569 O O . GLY A 1 83 ? -15.031 30.922 24.906 1 75.56 83 GLY A O 1
ATOM 570 N N . PRO A 1 84 ? -14.719 30.266 27.047 1 88.44 84 PRO A N 1
ATOM 571 C CA . PRO A 1 84 ? -14.344 28.891 26.719 1 88.44 84 PRO A CA 1
ATOM 572 C C . PRO A 1 84 ? -15.484 28.094 26.094 1 88.44 84 PRO A C 1
ATOM 574 O O . PRO A 1 84 ? -16.656 28.375 26.375 1 88.44 84 PRO A O 1
ATOM 577 N N . CYS A 1 85 ? -15.125 27.234 25.172 1 94.06 85 CYS A N 1
ATOM 578 C CA . CYS A 1 85 ? -16.109 26.375 24.516 1 94.06 85 CYS A CA 1
ATOM 579 C C . CYS A 1 85 ? -16.844 25.516 25.531 1 94.06 85 CYS A C 1
ATOM 581 O O . CYS A 1 85 ? -18.016 25.203 25.344 1 94.06 85 CYS A O 1
ATOM 583 N N . SER A 1 86 ? -16.156 25.094 26.562 1 94.69 86 SER A N 1
ATOM 584 C CA . SER A 1 86 ? -16.797 24.312 27.625 1 94.69 86 SER A CA 1
ATOM 585 C C . SER A 1 86 ? -17.969 25.078 28.25 1 94.69 86 SER A C 1
ATOM 587 O O . SER A 1 86 ? -19.047 24.531 28.422 1 94.69 86 SER A O 1
ATOM 589 N N . LYS A 1 87 ? -17.75 26.312 28.547 1 94.19 87 LYS A N 1
ATOM 590 C CA . LYS A 1 87 ? -18.812 27.156 29.109 1 94.19 87 LYS A CA 1
ATOM 591 C C . LYS A 1 87 ? -19.938 27.344 28.125 1 94.19 87 LYS A C 1
ATOM 593 O O . LYS A 1 87 ? -21.125 27.328 28.5 1 94.19 87 LYS A O 1
ATOM 598 N N . ALA A 1 88 ? -19.562 27.562 26.891 1 95.75 88 ALA A N 1
ATOM 599 C CA . ALA A 1 88 ? -20.578 27.734 25.844 1 95.75 88 ALA A CA 1
ATOM 600 C C . ALA A 1 88 ? -21.484 26.5 25.75 1 95.75 88 ALA A C 1
ATOM 602 O O . ALA A 1 88 ? -22.703 26.641 25.625 1 95.75 88 ALA A O 1
ATOM 603 N N . LEU A 1 89 ? -20.875 25.344 25.828 1 97.56 89 LEU A N 1
ATOM 604 C CA . LEU A 1 89 ? -21.641 24.109 25.781 1 97.56 89 LEU A CA 1
ATOM 605 C C . LEU A 1 89 ? -22.562 24 27 1 97.56 89 LEU A C 1
ATOM 607 O O . LEU A 1 89 ? -23.719 23.625 26.875 1 97.56 89 LEU A O 1
ATOM 611 N N . LEU A 1 90 ? -21.984 24.328 28.141 1 96.56 90 LEU A N 1
ATOM 612 C CA . LEU A 1 90 ? -22.766 24.297 29.375 1 96.56 90 LEU A CA 1
ATOM 613 C C . LEU A 1 90 ? -23.938 25.266 29.312 1 96.56 90 LEU A C 1
ATOM 615 O O . LEU A 1 90 ? -25.062 24.906 29.625 1 96.56 90 LEU A O 1
ATOM 619 N N . ASP A 1 91 ? -23.656 26.5 28.875 1 96.38 91 ASP A N 1
ATOM 620 C CA . ASP A 1 91 ? -24.672 27.547 28.797 1 96.38 91 ASP A CA 1
ATOM 621 C C . ASP A 1 91 ? -25.781 27.156 27.828 1 96.38 91 ASP A C 1
ATOM 623 O O . ASP A 1 91 ? -26.938 27.562 28 1 96.38 91 ASP A O 1
ATOM 627 N N . ALA A 1 92 ? -25.484 26.375 26.828 1 97.62 92 ALA A N 1
ATOM 628 C CA . ALA A 1 92 ? -26.453 25.969 25.812 1 97.62 92 ALA A CA 1
ATOM 629 C C . ALA A 1 92 ? -27.328 24.828 26.312 1 97.62 92 ALA A C 1
ATOM 631 O O . ALA A 1 92 ? -28.281 24.438 25.625 1 97.62 92 ALA A O 1
ATOM 632 N N . GLY A 1 93 ? -26.969 24.266 27.469 1 98.12 93 GLY A N 1
ATOM 633 C CA . GLY A 1 93 ? -27.781 23.219 28.062 1 98.12 93 GLY A CA 1
ATOM 634 C C . GLY A 1 93 ? -27.438 21.844 27.562 1 98.12 93 GLY A C 1
ATOM 635 O O . GLY A 1 93 ? -28.266 20.938 27.609 1 98.12 93 GLY A O 1
ATOM 636 N N . ILE A 1 94 ? -26.297 21.656 27.016 1 98.44 94 ILE A N 1
ATOM 637 C CA . ILE A 1 94 ? -25.844 20.344 26.547 1 98.44 94 ILE A CA 1
ATOM 638 C C . ILE A 1 94 ? -25.797 19.359 27.703 1 98.44 94 ILE A C 1
ATOM 640 O O . ILE A 1 94 ? -25.281 19.672 28.781 1 98.44 94 ILE A O 1
ATOM 644 N N . ALA A 1 95 ? -26.328 18.203 27.453 1 98.25 95 ALA A N 1
ATOM 645 C CA . ALA A 1 95 ? -26.422 17.188 28.516 1 98.25 95 ALA A CA 1
ATOM 646 C C . ALA A 1 95 ? -25.266 16.203 28.438 1 98.25 95 ALA A C 1
ATOM 648 O O . ALA A 1 95 ? -24.828 15.672 29.453 1 98.25 95 ALA A O 1
ATOM 649 N N . HIS A 1 96 ? -24.875 15.906 27.25 1 98.12 96 HIS A N 1
ATOM 650 C CA . HIS A 1 96 ? -23.812 14.93 27.016 1 98.12 96 HIS A CA 1
ATOM 651 C C . HIS A 1 96 ? -22.703 15.508 26.141 1 98.12 96 HIS A C 1
ATOM 653 O O . HIS A 1 96 ? -23 16.234 25.172 1 98.12 96 HIS A O 1
ATOM 659 N N . VAL A 1 97 ? -21.453 15.156 26.453 1 98.25 97 VAL A N 1
ATOM 660 C CA . VAL A 1 97 ? -20.312 15.57 25.625 1 98.25 97 VAL A CA 1
ATOM 661 C C . VAL A 1 97 ? -19.391 14.383 25.375 1 98.25 97 VAL A C 1
ATOM 663 O O . VAL A 1 97 ? -19.031 13.656 26.312 1 98.25 97 VAL A O 1
ATOM 666 N N . PHE A 1 98 ? -19.125 14.148 24.125 1 98.44 98 PHE A N 1
ATOM 667 C CA . PHE A 1 98 ? -18.125 13.172 23.703 1 98.44 98 PHE A CA 1
ATOM 668 C C . PHE A 1 98 ? -16.984 13.859 22.938 1 98.44 98 PHE A C 1
ATOM 670 O O . PHE A 1 98 ? -17.234 14.641 22.016 1 98.44 98 PHE A O 1
ATOM 677 N N . TYR A 1 99 ? -15.734 13.648 23.281 1 97.81 99 TYR A N 1
ATOM 678 C CA . TYR A 1 99 ? -14.625 14.227 22.547 1 97.81 99 TYR A CA 1
ATOM 679 C C . TYR A 1 99 ? -13.57 13.164 22.219 1 97.81 99 TYR A C 1
ATOM 681 O O . TYR A 1 99 ? -13.344 12.25 23.016 1 97.81 99 TYR A O 1
ATOM 689 N N . ALA A 1 100 ? -12.984 13.32 21.094 1 97.81 100 ALA A N 1
ATOM 690 C CA . ALA A 1 100 ? -12.141 12.266 20.547 1 97.81 100 ALA A CA 1
ATOM 691 C C . ALA A 1 100 ? -10.719 12.352 21.094 1 97.81 100 ALA A C 1
ATOM 693 O O . ALA A 1 100 ? -10.055 11.336 21.281 1 97.81 100 ALA A O 1
ATOM 694 N N . ASN A 1 101 ? -10.195 13.547 21.328 1 97.12 101 ASN A N 1
ATOM 695 C CA . ASN A 1 101 ? -8.828 13.758 21.781 1 97.12 101 ASN A CA 1
ATOM 696 C C . ASN A 1 101 ? -8.766 14.742 22.938 1 97.12 101 ASN A C 1
ATOM 698 O O . ASN A 1 101 ? -9.578 15.672 23.016 1 97.12 101 ASN A O 1
ATOM 702 N N . ALA A 1 102 ? -7.793 14.523 23.797 1 94.25 102 ALA A N 1
ATOM 703 C CA . ALA A 1 102 ? -7.527 15.461 24.875 1 94.25 102 ALA A CA 1
ATOM 704 C C . ALA A 1 102 ? -6.715 16.656 24.375 1 94.25 102 ALA A C 1
ATOM 706 O O . ALA A 1 102 ? -5.895 16.516 23.469 1 94.25 102 ALA A O 1
ATOM 707 N N . ASP A 1 103 ? -7.043 17.734 24.891 1 90.69 103 ASP A N 1
ATOM 708 C CA . ASP A 1 103 ? -6.262 18.906 24.547 1 90.69 103 ASP A CA 1
ATOM 709 C C . ASP A 1 103 ? -4.871 18.844 25.172 1 90.69 103 ASP A C 1
ATOM 711 O O . ASP A 1 103 ? -4.738 18.703 26.391 1 90.69 103 ASP A O 1
ATOM 715 N N . PRO A 1 104 ? -3.84 18.938 24.375 1 86.81 104 PRO A N 1
ATOM 716 C CA . PRO A 1 104 ? -2.482 18.797 24.906 1 86.81 104 PRO A CA 1
ATOM 717 C C . PRO A 1 104 ? -1.991 20.047 25.625 1 86.81 104 PRO A C 1
ATOM 719 O O . PRO A 1 104 ? -0.971 20 26.312 1 86.81 104 PRO A O 1
ATOM 722 N N . PHE A 1 105 ? -2.584 21.219 25.453 1 80.94 105 PHE A N 1
ATOM 723 C CA . PHE A 1 105 ? -2.191 22.469 26.109 1 80.94 105 PHE A CA 1
ATOM 724 C C . PHE A 1 105 ? -2.75 22.531 27.531 1 80.94 105 PHE A C 1
ATOM 726 O O . PHE A 1 105 ? -3.969 22.5 27.719 1 80.94 105 PHE A O 1
ATOM 733 N N . PRO A 1 106 ? -1.894 22.594 28.422 1 75.75 106 PRO A N 1
ATOM 734 C CA . PRO A 1 106 ? -2.354 22.594 29.812 1 75.75 106 PRO A CA 1
ATOM 735 C C . PRO A 1 106 ? -3.367 23.703 30.094 1 75.75 106 PRO A C 1
ATOM 737 O O . PRO A 1 106 ? -4.348 23.484 30.812 1 75.75 106 PRO A O 1
ATOM 740 N N . SER A 1 107 ? -3.156 24.875 29.469 1 72.19 107 SER A N 1
ATOM 741 C CA . SER A 1 107 ? -4.039 26 29.766 1 72.19 107 SER A CA 1
ATOM 742 C C . SER A 1 107 ? -5.426 25.781 29.172 1 72.19 107 SER A C 1
ATOM 744 O O . SER A 1 107 ? -6.41 26.359 29.656 1 72.19 107 SER A O 1
ATOM 746 N N . ALA A 1 108 ? -5.465 24.969 28.125 1 75.19 108 ALA A N 1
ATOM 747 C CA . ALA A 1 108 ? -6.738 24.766 27.438 1 75.19 108 ALA A CA 1
ATOM 748 C C . ALA A 1 108 ? -7.379 23.438 27.844 1 75.19 108 ALA A C 1
ATOM 750 O O . ALA A 1 108 ? -8.578 23.234 27.625 1 75.19 108 ALA A O 1
ATOM 751 N N . ALA A 1 109 ? -6.613 22.688 28.531 1 81.31 109 ALA A N 1
ATOM 752 C CA . ALA A 1 109 ? -7.109 21.375 28.953 1 81.31 109 ALA A CA 1
ATOM 753 C C . ALA A 1 109 ? -8.07 21.5 30.125 1 81.31 109 ALA A C 1
ATOM 755 O O . ALA A 1 109 ? -8.258 22.594 30.672 1 81.31 109 ALA A O 1
ATOM 756 N N . GLY A 1 110 ? -8.805 20.469 30.328 1 85.31 110 GLY A N 1
ATOM 757 C CA . GLY A 1 110 ? -9.648 20.422 31.5 1 85.31 110 GLY A CA 1
ATOM 758 C C . GLY A 1 110 ? -11.109 20.703 31.203 1 85.31 110 GLY A C 1
ATOM 759 O O . GLY A 1 110 ? -11.961 20.625 32.094 1 85.31 110 GLY A O 1
ATOM 760 N N . GLY A 1 111 ? -11.398 21 29.969 1 88.12 111 GLY A N 1
ATOM 761 C CA . GLY A 1 111 ? -12.781 21.25 29.594 1 88.12 111 GLY A CA 1
ATOM 762 C C . GLY A 1 111 ? -13.695 20.078 29.875 1 88.12 111 GLY A C 1
ATOM 763 O O . GLY A 1 111 ? -14.844 20.25 30.281 1 88.12 111 GLY A O 1
ATOM 764 N N . GLY A 1 112 ? -13.211 18.906 29.641 1 91.62 112 GLY A N 1
ATOM 765 C CA . GLY A 1 112 ? -13.984 17.719 29.969 1 91.62 112 GLY A CA 1
ATOM 766 C C . GLY A 1 112 ? -14.328 17.609 31.438 1 91.62 112 GLY A C 1
ATOM 767 O O . GLY A 1 112 ? -15.477 17.359 31.797 1 91.62 112 GLY A O 1
ATOM 768 N N . ALA A 1 113 ? -13.328 17.844 32.281 1 91.56 113 ALA A N 1
ATOM 769 C CA . ALA A 1 113 ? -13.523 17.797 33.719 1 91.56 113 ALA A CA 1
ATOM 770 C C . ALA A 1 113 ? -14.484 18.891 34.188 1 91.56 113 ALA A C 1
ATOM 772 O O . ALA A 1 113 ? -15.359 18.641 35.031 1 91.56 113 ALA A O 1
ATOM 773 N N . PHE A 1 114 ? -14.281 20.078 33.688 1 92.88 114 PHE A N 1
ATOM 774 C CA . PHE A 1 114 ? -15.148 21.203 34 1 92.88 114 PHE A CA 1
ATOM 775 C C . PHE A 1 114 ? -16.609 20.859 33.719 1 92.88 114 PHE A C 1
ATOM 777 O O . PHE A 1 114 ? -17.484 21.062 34.531 1 92.88 114 PHE A O 1
ATOM 784 N N . LEU A 1 115 ? -16.844 20.281 32.531 1 95.88 115 LEU A N 1
ATOM 785 C CA . LEU A 1 115 ? -18.188 19.922 32.094 1 95.88 115 LEU A CA 1
ATOM 786 C C . LEU A 1 115 ? -18.75 18.812 32.969 1 95.88 115 LEU A C 1
ATOM 788 O O . LEU A 1 115 ? -19.922 18.859 33.375 1 95.88 115 LEU A O 1
ATOM 792 N N . ALA A 1 116 ? -17.969 17.859 33.25 1 96.19 116 ALA A N 1
ATOM 793 C CA . ALA A 1 116 ? -18.406 16.75 34.125 1 96.19 116 ALA A CA 1
ATOM 794 C C . ALA A 1 116 ? -18.781 17.266 35.5 1 96.19 116 ALA A C 1
ATOM 796 O O . ALA A 1 116 ? -19.812 16.859 36.062 1 96.19 116 ALA A O 1
ATOM 797 N N . GLU A 1 117 ? -17.953 18.094 36.062 1 96 117 GLU A N 1
ATOM 798 C CA . GLU A 1 117 ? -18.203 18.656 37.406 1 96 117 GLU A CA 1
ATOM 799 C C . GLU A 1 117 ? -19.5 19.484 37.406 1 96 117 GLU A C 1
ATOM 801 O O . GLU A 1 117 ? -20.172 19.562 38.438 1 96 117 GLU A O 1
ATOM 806 N N . ALA A 1 118 ? -19.766 20.062 36.312 1 96 118 ALA A N 1
ATOM 807 C CA . ALA A 1 118 ? -20.969 20.875 36.188 1 96 118 ALA A CA 1
ATOM 808 C C . ALA A 1 118 ? -22.203 20.016 35.938 1 96 118 ALA A C 1
ATOM 810 O O . ALA A 1 118 ? -23.312 20.531 35.719 1 96 118 ALA A O 1
ATOM 811 N N . GLY A 1 119 ? -22 18.688 35.812 1 96.88 119 GLY A N 1
ATOM 812 C CA . GLY A 1 119 ? -23.125 17.766 35.688 1 96.88 119 GLY A CA 1
ATOM 813 C C . GLY A 1 119 ? -23.359 17.281 34.281 1 96.88 119 GLY A C 1
ATOM 814 O O . GLY A 1 119 ? -24.344 16.594 34 1 96.88 119 GLY A O 1
ATOM 815 N N . VAL A 1 120 ? -22.578 17.703 33.375 1 97.44 120 VAL A N 1
ATOM 816 C CA . VAL A 1 120 ? -22.672 17.219 31.984 1 97.44 120 VAL A CA 1
ATOM 817 C C . VAL A 1 120 ? -22.078 15.828 31.891 1 97.44 120 VAL A C 1
ATOM 819 O O . VAL A 1 120 ? -20.984 15.578 32.406 1 97.44 120 VAL A O 1
ATOM 822 N N . ASP A 1 121 ? -22.75 14.867 31.281 1 98.06 121 ASP A N 1
ATOM 823 C CA . ASP A 1 121 ? -22.219 13.523 31.062 1 98.06 121 ASP A CA 1
ATOM 824 C C . ASP A 1 121 ? -21.125 13.531 30.016 1 98.06 121 ASP A C 1
ATOM 826 O O . ASP A 1 121 ? -21.391 13.531 28.812 1 98.06 121 ASP A O 1
ATOM 830 N N . THR A 1 122 ? -19.906 13.539 30.438 1 97.56 122 THR A N 1
ATOM 831 C CA . THR A 1 122 ? -18.766 13.773 29.578 1 97.56 122 THR A CA 1
ATOM 832 C C . THR A 1 122 ? -17.984 12.477 29.359 1 97.56 122 THR A C 1
ATOM 834 O O . THR A 1 122 ? -17.703 11.742 30.312 1 97.56 122 THR A O 1
ATOM 837 N N . HIS A 1 123 ? -17.625 12.227 28.062 1 97.44 123 HIS A N 1
ATOM 838 C CA . HIS A 1 123 ? -16.938 10.992 27.719 1 97.44 123 HIS A CA 1
ATOM 839 C C . HIS A 1 123 ? -15.758 11.258 26.797 1 97.44 123 HIS A C 1
ATOM 841 O O . HIS A 1 123 ? -15.891 11.961 25.797 1 97.44 123 HIS A O 1
ATOM 847 N N . PHE A 1 124 ? -14.672 10.695 27.188 1 96.81 124 PHE A N 1
ATOM 848 C CA . PHE A 1 124 ? -13.477 10.695 26.344 1 96.81 124 PHE A CA 1
ATOM 849 C C . PHE A 1 124 ? -13.445 9.445 25.469 1 96.81 124 PHE A C 1
ATOM 851 O O . PHE A 1 124 ? -13.391 8.328 25.969 1 96.81 124 PHE A O 1
ATOM 858 N N . LEU A 1 125 ? -13.383 9.648 24.078 1 97 125 LEU A N 1
ATOM 859 C CA . LEU A 1 125 ? -13.531 8.539 23.141 1 97 125 LEU A CA 1
ATOM 860 C C . LEU A 1 125 ? -12.172 7.941 22.797 1 97 125 LEU A C 1
ATOM 862 O O . LEU A 1 125 ? -12.086 6.785 22.375 1 97 125 LEU A O 1
ATOM 866 N N . ASP A 1 126 ? -11.125 8.688 22.922 1 95.56 126 ASP A N 1
ATOM 867 C CA . ASP A 1 126 ? -9.766 8.25 22.594 1 95.56 126 ASP A CA 1
ATOM 868 C C . ASP A 1 126 ? -9.703 7.688 21.172 1 95.56 126 ASP A C 1
ATOM 870 O O . ASP A 1 126 ? -9.219 6.574 20.969 1 95.56 126 ASP A O 1
ATOM 874 N N . GLU A 1 127 ? -10.164 8.461 20.25 1 95.44 127 GLU A N 1
ATOM 875 C CA . GLU A 1 127 ? -10.188 8.094 18.844 1 95.44 127 GLU A CA 1
ATOM 876 C C . GLU A 1 127 ? -9.281 9 18.016 1 95.44 127 GLU A C 1
ATOM 878 O O . GLU A 1 127 ? -9.234 10.211 18.234 1 95.44 127 GLU A O 1
ATOM 883 N N . ARG A 1 128 ? -8.625 8.352 17.125 1 92.06 128 ARG A N 1
ATOM 884 C CA . ARG A 1 128 ? -7.715 9.102 16.25 1 92.06 128 ARG A CA 1
ATOM 885 C C . ARG A 1 128 ? -8.492 9.945 15.25 1 92.06 128 ARG A C 1
ATOM 887 O O . ARG A 1 128 ? -9.414 9.445 14.602 1 92.06 128 ARG A O 1
ATOM 894 N N . ILE A 1 129 ? -8.094 11.203 15.18 1 95.62 129 ILE A N 1
ATOM 895 C CA . ILE A 1 129 ? -8.602 12.125 14.18 1 95.62 129 ILE A CA 1
ATOM 896 C C . ILE A 1 129 ? -7.465 12.578 13.266 1 95.62 129 ILE A C 1
ATOM 898 O O . ILE A 1 129 ? -6.621 13.383 13.672 1 95.62 129 ILE A O 1
ATOM 902 N N . ARG A 1 130 ? -7.5 12.172 12.031 1 93.88 130 ARG A N 1
ATOM 903 C CA . ARG A 1 130 ? -6.395 12.375 11.102 1 93.88 130 ARG A CA 1
ATOM 904 C C . ARG A 1 130 ? -6.086 13.859 10.938 1 93.88 130 ARG A C 1
ATOM 906 O O . ARG A 1 130 ? -4.926 14.273 10.984 1 93.88 130 ARG A O 1
ATOM 913 N N . ALA A 1 131 ? -7.082 14.641 10.812 1 95.62 131 ALA A N 1
ATOM 914 C CA . ALA A 1 131 ? -6.922 16.062 10.523 1 95.62 131 ALA A CA 1
ATOM 915 C C . ALA A 1 131 ? -6.309 16.797 11.711 1 95.62 131 ALA A C 1
ATOM 917 O O . ALA A 1 131 ? -5.68 17.844 11.547 1 95.62 131 ALA A O 1
ATOM 918 N N . LEU A 1 132 ? -6.43 16.234 12.883 1 96.19 132 LEU A N 1
ATOM 919 C CA . LEU A 1 132 ? -6 16.891 14.117 1 96.19 132 LEU A CA 1
ATOM 920 C C . LEU A 1 132 ? -4.586 16.469 14.492 1 96.19 132 LEU A C 1
ATOM 922 O O . LEU A 1 132 ? -3.908 17.156 15.258 1 96.19 132 LEU A O 1
ATOM 926 N N . GLU A 1 133 ? -4.129 15.406 13.977 1 95.06 133 GLU A N 1
ATOM 927 C CA . GLU A 1 133 ? -2.896 14.75 14.414 1 95.06 133 GLU A CA 1
ATOM 928 C C . GLU A 1 133 ? -1.692 15.672 14.242 1 95.06 133 GLU A C 1
ATOM 930 O O . GLU A 1 133 ? -0.892 15.828 15.164 1 95.06 133 GLU A O 1
ATOM 935 N N . PRO A 1 134 ? -1.561 16.312 13.102 1 96.88 134 PRO A N 1
ATOM 936 C CA . PRO A 1 134 ? -0.394 17.188 12.953 1 96.88 134 PRO A CA 1
ATOM 937 C C . PRO A 1 134 ? -0.354 18.297 14.008 1 96.88 134 PRO A C 1
ATOM 939 O O . PRO A 1 134 ? 0.706 18.578 14.57 1 96.88 134 PRO A O 1
ATOM 942 N N . TRP A 1 135 ? -1.48 18.812 14.297 1 96.44 135 TRP A N 1
ATOM 943 C CA . TRP A 1 135 ? -1.532 19.891 15.289 1 96.44 135 TRP A CA 1
ATOM 944 C C . TRP A 1 135 ? -1.199 19.344 16.672 1 96.44 135 TRP A C 1
ATOM 946 O O . TRP A 1 135 ? -0.466 19.984 17.438 1 96.44 135 TRP A O 1
ATOM 956 N N . LEU A 1 136 ? -1.737 18.234 17.031 1 95.81 136 LEU A N 1
ATOM 957 C CA . LEU A 1 136 ? -1.471 17.625 18.328 1 95.81 136 LEU A CA 1
ATOM 958 C C . LEU A 1 136 ? 0.021 17.359 18.516 1 95.81 136 LEU A C 1
ATOM 960 O O . LEU A 1 136 ? 0.594 17.703 19.547 1 95.81 136 LEU A O 1
ATOM 964 N N . VAL A 1 137 ? 0.638 16.828 17.531 1 95.44 137 VAL A N 1
ATOM 965 C CA . VAL A 1 137 ? 2.062 16.516 17.562 1 95.44 137 VAL A CA 1
ATOM 966 C C . VAL A 1 137 ? 2.875 17.812 17.625 1 95.44 137 VAL A C 1
ATOM 968 O O . VAL A 1 137 ? 3.793 17.938 18.438 1 95.44 137 VAL A O 1
ATOM 971 N N . ALA A 1 138 ? 2.557 18.734 16.75 1 96.5 138 ALA A N 1
ATOM 972 C CA . ALA A 1 138 ? 3.254 20.016 16.719 1 96.5 138 ALA A CA 1
ATOM 973 C C . ALA A 1 138 ? 3.209 20.688 18.094 1 96.5 138 ALA A C 1
ATOM 975 O O . ALA A 1 138 ? 4.23 21.172 18.578 1 96.5 138 ALA A O 1
ATOM 976 N N . THR A 1 139 ? 2.059 20.703 18.656 1 94.38 139 THR A N 1
ATOM 977 C CA . THR A 1 139 ? 1.869 21.344 19.953 1 94.38 139 THR A CA 1
ATOM 978 C C . THR A 1 139 ? 2.686 20.625 21.031 1 94.38 139 THR A C 1
ATOM 980 O O . THR A 1 139 ? 3.34 21.281 21.844 1 94.38 139 THR A O 1
ATOM 983 N N . ARG A 1 140 ? 2.645 19.406 21.031 1 92.88 140 ARG A N 1
ATOM 984 C CA . ARG A 1 140 ? 3.402 18.625 22.016 1 92.88 140 ARG A CA 1
ATOM 985 C C . ARG A 1 140 ? 4.902 18.859 21.859 1 92.88 140 ARG A C 1
ATOM 987 O O . ARG A 1 140 ? 5.617 19 22.859 1 92.88 140 ARG A O 1
ATOM 994 N N . LEU A 1 141 ? 5.375 19.016 20.656 1 93.81 141 LEU A N 1
ATOM 995 C CA . LEU A 1 141 ? 6.809 19.094 20.375 1 93.81 141 LEU A CA 1
ATOM 996 C C . LEU A 1 141 ? 7.289 20.531 20.391 1 93.81 141 LEU A C 1
ATOM 998 O O . LEU A 1 141 ? 8.492 20.797 20.5 1 93.81 141 LEU A O 1
ATOM 1002 N N . GLY A 1 142 ? 6.434 21.438 20.219 1 94.81 142 GLY A N 1
ATOM 1003 C CA . GLY A 1 142 ? 6.82 22.844 20.156 1 94.81 142 GLY A CA 1
ATOM 1004 C C . GLY A 1 142 ? 7.5 23.203 18.859 1 94.81 142 GLY A C 1
ATOM 1005 O O . GLY A 1 142 ? 8.422 24.031 18.844 1 94.81 142 GLY A O 1
ATOM 1006 N N . ARG A 1 143 ? 7.223 22.484 17.812 1 97.19 143 ARG A N 1
ATOM 1007 C CA . ARG A 1 143 ? 7.637 22.703 16.438 1 97.19 143 ARG A CA 1
ATOM 1008 C C . ARG A 1 143 ? 6.594 22.188 15.453 1 97.19 143 ARG A C 1
ATOM 1010 O O . ARG A 1 143 ? 5.734 21.375 15.828 1 97.19 143 ARG A O 1
ATOM 1017 N N . PRO A 1 144 ? 6.652 22.625 14.164 1 98.38 144 PRO A N 1
ATOM 1018 C CA . PRO A 1 144 ? 5.684 22.094 13.203 1 98.38 144 PRO A CA 1
ATOM 1019 C C . PRO A 1 144 ? 5.793 20.578 13.031 1 98.38 144 PRO A C 1
ATOM 1021 O O . PRO A 1 144 ? 6.875 20.016 13.211 1 98.38 144 PRO A O 1
ATOM 1024 N N . HIS A 1 145 ? 4.625 19.984 12.805 1 98.25 145 HIS A N 1
ATOM 1025 C CA . HIS A 1 145 ? 4.594 18.594 12.352 1 98.25 145 HIS A CA 1
ATOM 1026 C C . HIS A 1 145 ? 5.172 18.453 10.945 1 98.25 145 HIS A C 1
ATOM 1028 O O . HIS A 1 145 ? 4.816 19.219 10.047 1 98.25 145 HIS A O 1
ATOM 1034 N N . VAL A 1 146 ? 6.125 17.531 10.75 1 98.62 146 VAL A N 1
ATOM 1035 C CA . VAL A 1 146 ? 6.84 17.422 9.484 1 98.62 146 VAL A CA 1
ATOM 1036 C C . VAL A 1 146 ? 6.465 16.109 8.789 1 98.62 146 VAL A C 1
ATOM 1038 O O . VAL A 1 146 ? 6.723 15.031 9.312 1 98.62 146 VAL A O 1
ATOM 1041 N N . THR A 1 147 ? 5.875 16.203 7.637 1 98.5 147 THR A N 1
ATOM 1042 C CA . THR A 1 147 ? 5.629 15.062 6.758 1 98.5 147 THR A CA 1
ATOM 1043 C C . THR A 1 147 ? 6.652 15.016 5.629 1 98.5 147 THR A C 1
ATOM 1045 O O . THR A 1 147 ? 6.852 16.016 4.926 1 98.5 147 THR A O 1
ATOM 1048 N N . LEU A 1 148 ? 7.355 13.969 5.516 1 98.62 148 LEU A N 1
ATOM 1049 C CA . LEU A 1 148 ? 8.234 13.719 4.375 1 98.62 148 LEU A CA 1
ATOM 1050 C C . LEU A 1 148 ? 7.496 12.961 3.279 1 98.62 148 LEU A C 1
ATOM 1052 O O . LEU A 1 148 ? 6.973 11.867 3.52 1 98.62 148 LEU A O 1
ATOM 1056 N N . LYS A 1 149 ? 7.445 13.57 2.123 1 98.44 149 LYS A N 1
ATOM 1057 C CA . LYS A 1 149 ? 6.773 12.945 0.988 1 98.44 149 LYS A CA 1
ATOM 1058 C C . LYS A 1 149 ? 7.766 12.602 -0.118 1 98.44 149 LYS A C 1
ATOM 1060 O O . LYS A 1 149 ? 8.617 13.414 -0.467 1 98.44 149 LYS A O 1
ATOM 1065 N N . PHE A 1 150 ? 7.664 11.43 -0.655 1 97.56 150 PHE A N 1
ATOM 1066 C CA . PHE A 1 150 ? 8.406 11.094 -1.863 1 97.56 150 PHE A CA 1
ATOM 1067 C C . PHE A 1 150 ? 7.609 10.141 -2.744 1 97.56 150 PHE A C 1
ATOM 1069 O O . PHE A 1 150 ? 6.641 9.531 -2.289 1 97.56 150 PHE A O 1
ATOM 1076 N N . ALA A 1 151 ? 7.91 10.141 -3.994 1 97.06 151 ALA A N 1
ATOM 1077 C CA . ALA A 1 151 ? 7.398 9.195 -4.984 1 97.06 151 ALA A CA 1
ATOM 1078 C C . ALA A 1 151 ? 8.516 8.297 -5.516 1 97.06 151 ALA A C 1
ATOM 1080 O O . ALA A 1 151 ? 9.633 8.766 -5.754 1 97.06 151 ALA A O 1
ATOM 1081 N N . SER A 1 152 ? 8.203 7.078 -5.652 1 97.44 152 SER A N 1
ATOM 1082 C CA . SER A 1 152 ? 9.227 6.148 -6.121 1 97.44 152 SER A CA 1
ATOM 1083 C C . SER A 1 152 ? 8.602 4.98 -6.879 1 97.44 152 SER A C 1
ATOM 1085 O O . SER A 1 152 ? 7.398 4.75 -6.793 1 97.44 152 SER A O 1
ATOM 1087 N N . THR A 1 153 ? 9.406 4.32 -7.68 1 97.81 153 THR A N 1
ATOM 1088 C CA . THR A 1 153 ? 9.094 2.951 -8.078 1 97.81 153 THR A CA 1
ATOM 1089 C C . THR A 1 153 ? 9.055 2.029 -6.859 1 97.81 153 THR A C 1
ATOM 1091 O O . THR A 1 153 ? 9.5 2.408 -5.777 1 97.81 153 THR A O 1
ATOM 1094 N N . VAL A 1 154 ? 8.523 0.853 -7.059 1 98.12 154 VAL A N 1
ATOM 1095 C CA . VAL A 1 154 ? 8.352 -0.065 -5.938 1 98.12 154 VAL A CA 1
ATOM 1096 C C . VAL A 1 154 ? 9.719 -0.513 -5.418 1 98.12 154 VAL A C 1
ATOM 1098 O O . VAL A 1 154 ? 9.844 -0.93 -4.266 1 98.12 154 VAL A O 1
ATOM 1101 N N . ASP A 1 155 ? 10.758 -0.422 -6.262 1 97.62 155 ASP A N 1
ATOM 1102 C CA . ASP A 1 155 ? 12.109 -0.779 -5.824 1 97.62 155 ASP A CA 1
ATOM 1103 C C . ASP A 1 155 ? 12.852 0.443 -5.289 1 97.62 155 ASP A C 1
ATOM 1105 O O . ASP A 1 155 ? 14.07 0.394 -5.086 1 97.62 155 ASP A O 1
ATOM 1109 N N . GLY A 1 156 ? 12.219 1.581 -5.07 1 97.19 156 GLY A N 1
ATOM 1110 C CA . GLY A 1 156 ? 12.695 2.631 -4.184 1 97.19 156 GLY A CA 1
ATOM 1111 C C . GLY A 1 156 ? 13.406 3.752 -4.918 1 97.19 156 GLY A C 1
ATOM 1112 O O . GLY A 1 156 ? 14.117 4.551 -4.305 1 97.19 156 GLY A O 1
ATOM 1113 N N . PHE A 1 157 ? 13.234 3.84 -6.273 1 96.81 157 PHE A N 1
ATOM 1114 C CA . PHE A 1 157 ? 13.961 4.859 -7.016 1 96.81 157 PHE A CA 1
ATOM 1115 C C . PHE A 1 157 ? 13.047 6.008 -7.41 1 96.81 157 PHE A C 1
ATOM 1117 O O . PHE A 1 157 ? 11.906 5.781 -7.836 1 96.81 157 PHE A O 1
ATOM 1124 N N . ALA A 1 158 ? 13.539 7.246 -7.25 1 95.38 158 ALA A N 1
ATOM 1125 C CA . ALA A 1 158 ? 12.82 8.461 -7.609 1 95.38 158 ALA A CA 1
ATOM 1126 C C . ALA A 1 158 ? 13.109 8.867 -9.055 1 95.38 158 ALA A C 1
ATOM 1128 O O . ALA A 1 158 ? 12.469 9.766 -9.594 1 95.38 158 ALA A O 1
ATOM 1129 N N . GLY A 1 159 ? 14.039 8.25 -9.68 1 94.06 159 GLY A N 1
ATOM 1130 C CA . GLY A 1 159 ? 14.477 8.5 -11.047 1 94.06 159 GLY A CA 1
ATOM 1131 C C . GLY A 1 159 ? 15.531 7.516 -11.523 1 94.06 159 GLY A C 1
ATOM 1132 O O . GLY A 1 159 ? 16.062 6.73 -10.734 1 94.06 159 GLY A O 1
ATOM 1133 N N . ALA A 1 160 ? 15.812 7.645 -12.805 1 95.44 160 ALA A N 1
ATOM 1134 C CA . ALA A 1 160 ? 16.797 6.762 -13.43 1 95.44 160 ALA A CA 1
ATOM 1135 C C . ALA A 1 160 ? 18.219 7.25 -13.164 1 95.44 160 ALA A C 1
ATOM 1137 O O . ALA A 1 160 ? 18.406 8.344 -12.625 1 95.44 160 ALA A O 1
ATOM 1138 N N . THR A 1 161 ? 19.156 6.402 -13.5 1 94 161 THR A N 1
ATOM 1139 C CA . THR A 1 161 ? 20.562 6.734 -13.258 1 94 161 THR A CA 1
ATOM 1140 C C . THR A 1 161 ? 20.984 7.922 -14.109 1 94 161 THR A C 1
ATOM 1142 O O . THR A 1 161 ? 21.891 8.664 -13.734 1 94 161 THR A O 1
ATOM 1145 N N . ASP A 1 162 ? 20.328 8.211 -15.211 1 92 162 ASP A N 1
ATOM 1146 C CA . ASP A 1 162 ? 20.719 9.297 -16.109 1 92 162 ASP A CA 1
ATOM 1147 C C . ASP A 1 162 ? 20.094 10.617 -15.664 1 92 162 ASP A C 1
ATOM 1149 O O . ASP A 1 162 ? 20.266 11.641 -16.344 1 92 162 ASP A O 1
ATOM 1153 N N . GLY A 1 163 ? 19.328 10.539 -14.688 1 86.69 163 GLY A N 1
ATOM 1154 C CA . GLY A 1 163 ? 18.781 11.758 -14.117 1 86.69 163 GLY A CA 1
ATOM 1155 C C . GLY A 1 163 ? 17.328 12 -14.508 1 86.69 163 GLY A C 1
ATOM 1156 O O . GLY A 1 163 ? 16.656 12.844 -13.922 1 86.69 163 GLY A O 1
ATOM 1157 N N . THR A 1 164 ? 16.859 11.227 -15.469 1 86.69 164 THR A N 1
ATOM 1158 C CA . THR A 1 164 ? 15.453 11.375 -15.844 1 86.69 164 THR A CA 1
ATOM 1159 C C . THR A 1 164 ? 14.539 10.82 -14.758 1 86.69 164 THR A C 1
ATOM 1161 O O . THR A 1 164 ? 14.891 9.852 -14.078 1 86.69 164 THR A O 1
ATOM 1164 N N . SER A 1 165 ? 13.375 11.5 -14.602 1 86.62 165 SER A N 1
ATOM 1165 C CA . SER A 1 165 ? 12.523 11.062 -13.492 1 86.62 165 SER A CA 1
ATOM 1166 C C . SER A 1 165 ? 11.047 11.203 -13.836 1 86.62 165 SER A C 1
ATOM 1168 O O . SER A 1 165 ? 10.18 10.82 -13.047 1 86.62 165 SER A O 1
ATOM 1170 N N . GLN A 1 166 ? 10.688 11.805 -14.977 1 81.25 166 GLN A N 1
ATOM 1171 C CA . GLN A 1 166 ? 9.281 12.016 -15.32 1 81.25 166 GLN A CA 1
ATOM 1172 C C . GLN A 1 166 ? 8.789 10.93 -16.266 1 81.25 166 GLN A C 1
ATOM 1174 O O . GLN A 1 166 ? 9.375 10.703 -17.328 1 81.25 166 GLN A O 1
ATOM 1179 N N . TRP A 1 167 ? 7.691 10.234 -15.836 1 85.31 167 TRP A N 1
ATOM 1180 C CA . TRP A 1 167 ? 6.992 10.312 -14.555 1 85.31 167 TRP A CA 1
ATOM 1181 C C . TRP A 1 167 ? 7.055 8.984 -13.82 1 85.31 167 TRP A C 1
ATOM 1183 O O . TRP A 1 167 ? 6.898 7.922 -14.43 1 85.31 167 TRP A O 1
ATOM 1193 N N . ILE A 1 168 ? 7.281 9.148 -12.516 1 93.06 168 ILE A N 1
ATOM 1194 C CA . ILE A 1 168 ? 7.234 7.941 -11.688 1 93.06 168 ILE A CA 1
ATOM 1195 C C . ILE A 1 168 ? 5.781 7.559 -11.414 1 93.06 168 ILE A C 1
ATOM 1197 O O . ILE A 1 168 ? 5.34 6.469 -11.781 1 93.06 168 ILE A O 1
ATOM 1201 N N . THR A 1 169 ? 4.969 8.477 -10.891 1 95.62 169 THR A N 1
ATOM 1202 C CA . THR A 1 169 ? 3.59 8.195 -10.516 1 95.62 169 THR A CA 1
ATOM 1203 C C . THR A 1 169 ? 2.623 8.703 -11.578 1 95.62 169 THR A C 1
ATOM 1205 O O . THR A 1 169 ? 3.01 9.477 -12.453 1 95.62 169 THR A O 1
ATOM 1208 N N . GLY A 1 170 ? 1.36 8.266 -11.531 1 95.44 170 GLY A N 1
ATOM 1209 C CA . GLY A 1 170 ? 0.337 8.617 -12.5 1 95.44 170 GLY A CA 1
ATOM 1210 C C . GLY A 1 170 ? -0.457 9.852 -12.102 1 95.44 170 GLY A C 1
ATOM 1211 O O . GLY A 1 170 ? -0.185 10.469 -11.07 1 95.44 170 GLY A O 1
ATOM 1212 N N . PRO A 1 171 ? -1.425 10.219 -12.961 1 95.31 171 PRO A N 1
ATOM 1213 C CA . PRO A 1 171 ? -2.164 11.477 -12.773 1 95.31 171 PRO A CA 1
ATOM 1214 C C . PRO A 1 171 ? -2.979 11.492 -11.484 1 95.31 171 PRO A C 1
ATOM 1216 O O . PRO A 1 171 ? -3.109 12.547 -10.852 1 95.31 171 PRO A O 1
ATOM 1219 N N . ASP A 1 172 ? -3.561 10.359 -11.086 1 97.31 172 ASP A N 1
ATOM 1220 C CA . ASP A 1 172 ? -4.359 10.312 -9.867 1 97.31 172 ASP A CA 1
ATOM 1221 C C . ASP A 1 172 ? -3.514 10.648 -8.641 1 97.31 172 ASP A C 1
ATOM 1223 O O . ASP A 1 172 ? -3.945 11.398 -7.77 1 97.31 172 ASP A O 1
ATOM 1227 N N . ALA A 1 173 ? -2.357 10.062 -8.578 1 97.38 173 ALA A N 1
ATOM 1228 C CA . ALA A 1 173 ? -1.436 10.352 -7.484 1 97.38 173 ALA A CA 1
ATOM 1229 C C . ALA A 1 173 ? -1.029 11.828 -7.488 1 97.38 173 ALA A C 1
ATOM 1231 O O . ALA A 1 173 ? -1.018 12.477 -6.441 1 97.38 173 ALA A O 1
ATOM 1232 N N . ARG A 1 174 ? -0.73 12.367 -8.602 1 95.5 174 ARG A N 1
ATOM 1233 C CA . ARG A 1 174 ? -0.313 13.758 -8.703 1 95.5 174 ARG A CA 1
ATOM 1234 C C . ARG A 1 174 ? -1.439 14.703 -8.289 1 95.5 174 ARG A C 1
ATOM 1236 O O . ARG A 1 174 ? -1.198 15.711 -7.621 1 95.5 174 ARG A O 1
ATOM 1243 N N . ALA A 1 175 ? -2.664 14.367 -8.68 1 97.12 175 ALA A N 1
ATOM 1244 C CA . ALA A 1 175 ? -3.812 15.164 -8.258 1 97.12 175 ALA A CA 1
ATOM 1245 C C . ALA A 1 175 ? -3.971 15.148 -6.742 1 97.12 175 ALA A C 1
ATOM 1247 O O . ALA A 1 175 ? -4.258 16.172 -6.129 1 97.12 175 ALA A O 1
ATOM 1248 N N . PHE A 1 176 ? -3.779 14.023 -6.184 1 97.75 176 PHE A N 1
ATOM 1249 C CA . PHE A 1 176 ? -3.898 13.891 -4.734 1 97.75 176 PHE A CA 1
ATOM 1250 C C . PHE A 1 176 ? -2.822 14.711 -4.031 1 97.75 176 PHE A C 1
ATOM 1252 O O . PHE A 1 176 ? -3.078 15.305 -2.98 1 97.75 176 PHE A O 1
ATOM 1259 N N . VAL A 1 177 ? -1.603 14.719 -4.578 1 97.38 177 VAL A N 1
ATOM 1260 C CA . VAL A 1 177 ? -0.508 15.516 -4.027 1 97.38 177 VAL A CA 1
ATOM 1261 C C . VAL A 1 177 ? -0.907 16.984 -3.98 1 97.38 177 VAL A C 1
ATOM 1263 O O . VAL A 1 177 ? -0.678 17.672 -2.979 1 97.38 177 VAL A O 1
ATOM 1266 N N . HIS A 1 178 ? -1.518 17.438 -5.008 1 97.81 178 HIS A N 1
ATOM 1267 C CA . HIS A 1 178 ? -1.944 18.828 -5.051 1 97.81 178 HIS A CA 1
ATOM 1268 C C . HIS A 1 178 ? -3.031 19.109 -4.02 1 97.81 178 HIS A C 1
ATOM 1270 O O . HIS A 1 178 ? -3.02 20.156 -3.365 1 97.81 178 HIS A O 1
ATOM 1276 N N . GLU A 1 179 ? -3.953 18.234 -3.91 1 97.5 179 GLU A N 1
ATOM 1277 C CA . GLU A 1 179 ? -4.961 18.375 -2.865 1 97.5 179 GLU A CA 1
ATOM 1278 C C . GLU A 1 179 ? -4.316 18.422 -1.481 1 97.5 179 GLU A C 1
ATOM 1280 O O . GLU A 1 179 ? -4.672 19.266 -0.653 1 97.5 179 GLU A O 1
ATOM 1285 N N . ASP A 1 180 ? -3.418 17.578 -1.264 1 97.62 180 ASP A N 1
ATOM 1286 C CA . ASP A 1 180 ? -2.723 17.516 0.019 1 97.62 180 ASP A CA 1
ATOM 1287 C C . ASP A 1 180 ? -1.986 18.828 0.297 1 97.62 180 ASP A C 1
ATOM 1289 O O . ASP A 1 180 ? -2.027 19.344 1.415 1 97.62 180 ASP A O 1
ATOM 1293 N N . ARG A 1 181 ? -1.281 19.328 -0.755 1 98.25 181 ARG A N 1
ATOM 1294 C CA . ARG A 1 181 ? -0.577 20.609 -0.631 1 98.25 181 ARG A CA 1
ATOM 1295 C C . ARG A 1 181 ? -1.513 21.703 -0.135 1 98.25 181 ARG A C 1
ATOM 1297 O O . ARG A 1 181 ? -1.107 22.562 0.647 1 98.25 181 ARG A O 1
ATOM 1304 N N . SER A 1 182 ? -2.746 21.672 -0.576 1 97.88 182 SER A N 1
ATOM 1305 C CA . SER A 1 182 ? -3.701 22.703 -0.218 1 97.88 182 SER A CA 1
ATOM 1306 C C . SER A 1 182 ? -4.07 22.641 1.261 1 97.88 182 SER A C 1
ATOM 1308 O O . SER A 1 182 ? -4.648 23.578 1.808 1 97.88 182 SER A O 1
ATOM 1310 N N . LYS A 1 183 ? -3.668 21.594 1.929 1 97.75 183 LYS A N 1
ATOM 1311 C CA . LYS A 1 183 ? -4.012 21.391 3.332 1 97.75 183 LYS A CA 1
ATOM 1312 C C . LYS A 1 183 ? -2.803 21.609 4.234 1 97.75 183 LYS A C 1
ATOM 1314 O O . LYS A 1 183 ? -2.859 21.344 5.438 1 97.75 183 LYS A O 1
ATOM 1319 N N . ARG A 1 184 ? -1.698 22.031 3.65 1 98.38 184 ARG A N 1
ATOM 1320 C CA . ARG A 1 184 ? -0.446 22.219 4.375 1 98.38 184 ARG A CA 1
ATOM 1321 C C . ARG A 1 184 ? -0.156 23.703 4.578 1 98.38 184 ARG A C 1
ATOM 1323 O O . ARG A 1 184 ? -0.459 24.531 3.713 1 98.38 184 ARG A O 1
ATOM 1330 N N . ASP A 1 185 ? 0.477 24 5.723 1 98.5 185 ASP A N 1
ATOM 1331 C CA . ASP A 1 185 ? 0.878 25.375 5.992 1 98.5 185 ASP A CA 1
ATOM 1332 C C . ASP A 1 185 ? 2.057 25.797 5.113 1 98.5 185 ASP A C 1
ATOM 1334 O O . ASP A 1 185 ? 2.154 26.953 4.695 1 98.5 185 ASP A O 1
ATOM 1338 N N . ALA A 1 186 ? 2.906 24.844 4.836 1 98.62 186 ALA A N 1
ATOM 1339 C CA . ALA A 1 186 ? 4.109 25.141 4.062 1 98.62 186 ALA A CA 1
ATOM 1340 C C . ALA A 1 186 ? 4.609 23.906 3.336 1 98.62 186 ALA A C 1
ATOM 1342 O O . ALA A 1 186 ? 4.34 22.766 3.762 1 98.62 186 ALA A O 1
ATOM 1343 N N . ILE A 1 187 ? 5.238 24.125 2.268 1 98.62 187 ILE A N 1
ATOM 1344 C CA . ILE A 1 187 ? 5.941 23.109 1.502 1 98.62 187 ILE A CA 1
ATOM 1345 C C . ILE A 1 187 ? 7.418 23.469 1.383 1 98.62 187 ILE A C 1
ATOM 1347 O O . ILE A 1 187 ? 7.758 24.609 1.062 1 98.62 187 ILE A O 1
ATOM 1351 N N . ILE A 1 188 ? 8.297 22.531 1.653 1 98.62 188 ILE A N 1
ATOM 1352 C CA . ILE A 1 188 ? 9.734 22.781 1.726 1 98.62 188 ILE A CA 1
ATOM 1353 C C . ILE A 1 188 ? 10.461 21.938 0.675 1 98.62 188 ILE A C 1
ATOM 1355 O O . ILE A 1 188 ? 10.211 20.75 0.55 1 98.62 188 ILE A O 1
ATOM 1359 N N . VAL A 1 189 ? 11.367 22.562 -0.066 1 98.12 189 VAL A N 1
ATOM 1360 C CA . VAL A 1 189 ? 12.281 21.875 -0.962 1 98.12 189 VAL A CA 1
ATOM 1361 C C . VAL A 1 189 ? 13.711 22.359 -0.718 1 98.12 189 VAL A C 1
ATOM 1363 O O . VAL A 1 189 ? 13.922 23.344 0.004 1 98.12 189 VAL A O 1
ATOM 1366 N N . GLY A 1 190 ? 14.664 21.609 -1.222 1 96.81 190 GLY A N 1
ATOM 1367 C CA . GLY A 1 190 ? 16.047 22.062 -1.2 1 96.81 190 GLY A CA 1
ATOM 1368 C C . GLY A 1 190 ? 16.422 22.891 -2.414 1 96.81 190 GLY A C 1
ATOM 1369 O O . GLY A 1 190 ? 15.695 22.891 -3.414 1 96.81 190 GLY A O 1
ATOM 1370 N N . THR A 1 191 ? 17.531 23.547 -2.342 1 95.12 191 THR A N 1
ATOM 1371 C CA . THR A 1 191 ? 18 24.359 -3.461 1 95.12 191 THR A CA 1
ATOM 1372 C C . THR A 1 191 ? 18.234 23.484 -4.695 1 95.12 191 THR A C 1
ATOM 1374 O O . THR A 1 191 ? 18.047 23.938 -5.824 1 95.12 191 THR A O 1
ATOM 1377 N N . GLY A 1 192 ? 18.703 22.25 -4.484 1 91.5 192 GLY A N 1
ATOM 1378 C CA . GLY A 1 192 ? 18.875 21.375 -5.625 1 91.5 192 GLY A CA 1
ATOM 1379 C C . GLY A 1 192 ? 17.625 21.219 -6.457 1 91.5 192 GLY A C 1
ATOM 1380 O O . GLY A 1 192 ? 17.656 21.375 -7.68 1 91.5 192 GLY A O 1
ATOM 1381 N N . THR A 1 193 ? 16.578 20.938 -5.82 1 91.12 193 THR A N 1
ATOM 1382 C CA . THR A 1 193 ? 15.289 20.797 -6.48 1 91.12 193 THR A CA 1
ATOM 1383 C C . THR A 1 193 ? 14.844 22.125 -7.09 1 91.12 193 THR A C 1
ATOM 1385 O O . THR A 1 193 ? 14.359 22.156 -8.227 1 91.12 193 THR A O 1
ATOM 1388 N N . ALA A 1 194 ? 14.969 23.203 -6.367 1 94.56 194 ALA A N 1
ATOM 1389 C CA . ALA A 1 194 ? 14.562 24.516 -6.844 1 94.56 194 ALA A CA 1
ATOM 1390 C C . ALA A 1 194 ? 15.281 24.875 -8.148 1 94.56 194 ALA A C 1
ATOM 1392 O O . ALA A 1 194 ? 14.672 25.422 -9.07 1 94.56 194 ALA A O 1
ATOM 1393 N N . LEU A 1 195 ? 16.562 24.547 -8.242 1 92.81 195 LEU A N 1
ATOM 1394 C CA . LEU A 1 195 ? 17.391 24.953 -9.375 1 92.81 195 LEU A CA 1
ATOM 1395 C C . LEU A 1 195 ? 17.172 24.016 -10.562 1 92.81 195 LEU A C 1
ATOM 1397 O O . LEU A 1 1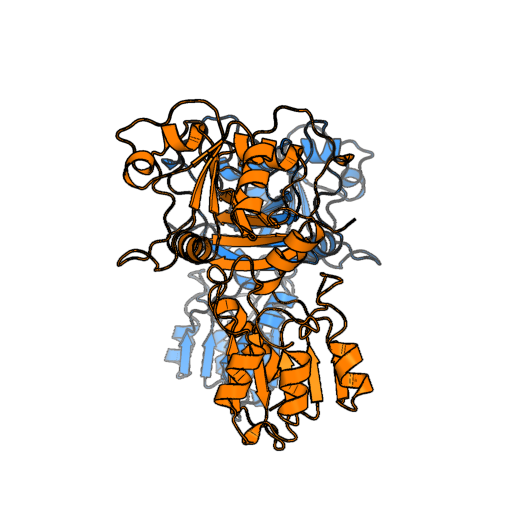95 ? 17.172 24.453 -11.711 1 92.81 195 LEU A O 1
ATOM 1401 N N . THR A 1 196 ? 16.922 22.75 -10.297 1 88.69 196 THR A N 1
ATOM 1402 C CA . THR A 1 196 ? 16.859 21.766 -11.359 1 88.69 196 THR A CA 1
ATOM 1403 C C . THR A 1 196 ? 15.445 21.656 -11.922 1 88.69 196 THR A C 1
ATOM 1405 O O . THR A 1 196 ? 15.258 21.516 -13.133 1 88.69 196 THR A O 1
ATOM 1408 N N . ASP A 1 197 ? 14.453 21.812 -11.117 1 89.69 197 ASP A N 1
ATOM 1409 C CA . ASP A 1 197 ? 13.094 21.5 -11.547 1 89.69 197 ASP A CA 1
ATOM 1410 C C . ASP A 1 197 ? 12.289 22.781 -11.781 1 89.69 197 ASP A C 1
ATOM 1412 O O . ASP A 1 197 ? 11.195 22.734 -12.352 1 89.69 197 ASP A O 1
ATOM 1416 N N . ASN A 1 198 ? 12.766 23.938 -11.336 1 94.56 198 ASN A N 1
ATOM 1417 C CA . ASN A 1 198 ? 12.047 25.203 -11.414 1 94.56 198 ASN A CA 1
ATOM 1418 C C . ASN A 1 198 ? 10.586 25.031 -10.992 1 94.56 198 ASN A C 1
ATOM 1420 O O . ASN A 1 198 ? 9.68 25.422 -11.734 1 94.56 198 ASN A O 1
ATOM 1424 N N . PRO A 1 199 ? 10.383 24.562 -9.766 1 95.19 199 PRO A N 1
ATOM 1425 C CA . PRO A 1 199 ? 9.016 24.219 -9.344 1 95.19 199 PRO A CA 1
ATOM 1426 C C . PRO A 1 199 ? 8.188 25.453 -8.984 1 95.19 199 PRO A C 1
ATOM 1428 O O . PRO A 1 199 ? 8.75 26.516 -8.656 1 95.19 199 PRO A O 1
ATOM 1431 N N . SER A 1 200 ? 6.875 25.328 -9.07 1 95.81 200 SER A N 1
ATOM 1432 C CA . SER A 1 200 ? 5.965 26.375 -8.609 1 95.81 200 SER A CA 1
ATOM 1433 C C . SER A 1 200 ? 5.527 26.141 -7.168 1 95.81 200 SER A C 1
ATOM 1435 O O . SER A 1 200 ? 5.129 27.078 -6.473 1 95.81 200 SER A O 1
ATOM 1437 N N . LEU A 1 201 ? 5.555 24.891 -6.68 1 96.81 201 LEU A N 1
ATOM 1438 C CA . LEU A 1 201 ? 5.172 24.484 -5.332 1 96.81 201 LEU A CA 1
ATOM 1439 C C . LEU A 1 201 ? 3.797 25.031 -4.969 1 96.81 201 LEU A C 1
ATOM 1441 O O . LEU A 1 201 ? 3.619 25.609 -3.896 1 96.81 201 LEU A O 1
ATOM 1445 N N . THR A 1 202 ? 2.852 24.859 -5.902 1 97.12 202 THR A N 1
ATOM 1446 C CA . THR A 1 202 ? 1.472 25.297 -5.699 1 97.12 202 THR A CA 1
ATOM 1447 C C . THR A 1 202 ? 0.559 24.094 -5.484 1 97.12 202 THR A C 1
ATOM 1449 O O . THR A 1 202 ? 0.965 22.953 -5.715 1 97.12 202 THR A O 1
ATOM 1452 N N . ALA A 1 203 ? -0.592 24.344 -4.957 1 98 203 ALA A N 1
ATOM 1453 C CA . ALA A 1 203 ? -1.727 23.422 -4.957 1 98 203 ALA A CA 1
ATOM 1454 C C . ALA A 1 203 ? -2.693 23.734 -6.094 1 98 203 ALA A C 1
ATOM 1456 O O . ALA A 1 203 ? -3.375 24.766 -6.066 1 98 203 ALA A O 1
ATOM 1457 N N . ARG A 1 204 ? -2.768 22.844 -7.047 1 96.44 204 ARG A N 1
ATOM 1458 C CA . ARG A 1 204 ? -3.539 23.172 -8.242 1 96.44 204 ARG A CA 1
ATOM 1459 C C . ARG A 1 204 ? -4.508 22.031 -8.586 1 96.44 204 ARG A C 1
ATOM 1461 O O . ARG A 1 204 ? -4.266 20.875 -8.25 1 96.44 204 ARG A O 1
ATOM 1468 N N . THR A 1 205 ? -5.57 22.375 -9.227 1 94.44 205 THR A N 1
ATOM 1469 C CA . THR A 1 205 ? -6.48 21.453 -9.898 1 94.44 205 THR A CA 1
ATOM 1470 C C . THR A 1 205 ? -6.285 21.5 -11.414 1 94.44 205 THR A C 1
ATOM 1472 O O . THR A 1 205 ? -5.371 22.172 -11.898 1 94.44 205 THR A O 1
ATOM 1475 N N . ASP A 1 206 ? -7.117 20.734 -12.07 1 91.12 206 ASP A N 1
ATOM 1476 C CA . ASP A 1 206 ? -7.039 20.766 -13.531 1 91.12 206 ASP A CA 1
ATOM 1477 C C . ASP A 1 206 ? -7.469 22.125 -14.078 1 91.12 206 ASP A C 1
ATOM 1479 O O . ASP A 1 206 ? -7.062 22.516 -15.18 1 91.12 206 ASP A O 1
ATOM 1483 N N . THR A 1 207 ? -8.188 22.812 -13.336 1 92.06 207 THR A N 1
ATOM 1484 C CA . THR A 1 207 ? -8.797 24.031 -13.867 1 92.06 207 THR A CA 1
ATOM 1485 C C . THR A 1 207 ? -8.242 25.266 -13.164 1 92.06 207 THR A C 1
ATOM 1487 O O . THR A 1 207 ? -8.656 26.391 -13.461 1 92.06 207 THR A O 1
ATOM 1490 N N . GLY A 1 208 ? -7.32 25.094 -12.227 1 94.06 208 GLY A N 1
ATOM 1491 C CA . GLY A 1 208 ? -6.805 26.281 -11.547 1 94.06 208 GLY A CA 1
ATOM 1492 C C . GLY A 1 208 ? -6.133 25.969 -10.227 1 94.06 208 GLY A C 1
ATOM 1493 O O . GLY A 1 208 ? -5.641 24.844 -10.023 1 94.06 208 GLY A O 1
ATOM 1494 N N . LEU A 1 209 ? -6.047 27.094 -9.375 1 95.75 209 LEU A N 1
ATOM 1495 C CA . LEU A 1 209 ? -5.395 26.969 -8.07 1 95.75 209 LEU A CA 1
ATOM 1496 C C . LEU A 1 209 ? -6.418 26.703 -6.973 1 95.75 209 LEU A C 1
ATOM 1498 O O . LEU A 1 209 ? -7.539 27.219 -7.031 1 95.75 209 LEU A O 1
ATOM 1502 N N . TYR A 1 210 ? -6.047 25.844 -6.074 1 96.44 210 TYR A N 1
ATOM 1503 C CA . TYR A 1 210 ? -6.812 25.797 -4.836 1 96.44 210 TYR A CA 1
ATOM 1504 C C . TYR A 1 210 ? -6.801 27.141 -4.133 1 96.44 210 TYR A C 1
ATOM 1506 O O . TYR A 1 210 ? -5.867 27.938 -4.309 1 96.44 210 TYR A O 1
ATOM 1514 N N . GLU A 1 211 ? -7.801 27.406 -3.355 1 93.94 211 GLU A N 1
ATOM 1515 C CA . GLU A 1 211 ? -7.898 28.656 -2.619 1 93.94 211 GLU A CA 1
ATOM 1516 C C . GLU A 1 211 ? -6.762 28.797 -1.612 1 93.94 211 GLU A C 1
ATOM 1518 O O . GLU A 1 211 ? -6.137 29.859 -1.519 1 93.94 211 GLU A O 1
ATOM 1523 N N . ASN A 1 212 ? -6.602 27.766 -0.901 1 95.38 212 ASN A N 1
ATOM 1524 C CA . ASN A 1 212 ? -5.508 27.75 0.065 1 95.38 212 ASN A CA 1
ATOM 1525 C C . ASN A 1 212 ? -4.207 27.266 -0.566 1 95.38 212 ASN A C 1
ATOM 1527 O O . ASN A 1 212 ? -4.188 26.25 -1.26 1 95.38 212 ASN A O 1
ATOM 1531 N N . GLN A 1 213 ? -3.131 28.047 -0.383 1 97.44 213 GLN A N 1
ATOM 1532 C CA . GLN A 1 213 ? -1.806 27.703 -0.894 1 97.44 213 GLN A CA 1
ATOM 1533 C C . GLN A 1 213 ? -0.792 27.594 0.241 1 97.44 213 GLN A C 1
ATOM 1535 O O . GLN A 1 213 ? -0.828 28.375 1.194 1 97.44 213 GLN A O 1
ATOM 1540 N N . PRO A 1 214 ? 0.093 26.672 0.168 1 98.06 214 PRO A N 1
ATOM 1541 C CA . PRO A 1 214 ? 1.147 26.594 1.182 1 98.06 214 PRO A CA 1
ATOM 1542 C C . PRO A 1 214 ? 2.227 27.656 0.994 1 98.06 214 PRO A C 1
ATOM 1544 O O . PRO A 1 214 ? 2.48 28.094 -0.132 1 98.06 214 PRO A O 1
ATOM 1547 N N . ARG A 1 215 ? 2.787 28.047 2.129 1 97.88 215 ARG A N 1
ATOM 1548 C CA . ARG A 1 215 ? 4.023 28.812 2.023 1 97.88 215 ARG A CA 1
ATOM 1549 C C . ARG A 1 215 ? 5.105 28.016 1.303 1 97.88 215 ARG A C 1
ATOM 1551 O O . ARG A 1 215 ? 5.258 26.812 1.533 1 97.88 215 ARG A O 1
ATOM 1558 N N . ARG A 1 216 ? 5.785 28.703 0.384 1 98.56 216 ARG A N 1
ATOM 1559 C CA . ARG A 1 216 ? 6.871 28.062 -0.357 1 98.56 216 ARG A CA 1
ATOM 1560 C C . ARG A 1 216 ? 8.219 28.328 0.308 1 98.56 216 ARG A C 1
ATOM 1562 O O . ARG A 1 216 ? 8.617 29.484 0.477 1 98.56 216 ARG A O 1
ATOM 1569 N N . VAL A 1 217 ? 8.922 27.234 0.651 1 98.62 217 VAL A N 1
ATOM 1570 C CA . VAL A 1 217 ? 10.156 27.391 1.422 1 98.62 217 VAL A CA 1
ATOM 1571 C C . VAL A 1 217 ? 11.289 26.641 0.743 1 98.62 217 VAL A C 1
ATOM 1573 O O . VAL A 1 217 ? 11.125 25.5 0.32 1 98.62 217 VAL A O 1
ATOM 1576 N N . VAL A 1 218 ? 12.461 27.281 0.612 1 98.31 218 VAL A N 1
ATOM 1577 C CA . VAL A 1 218 ? 13.664 26.672 0.054 1 98.31 218 VAL A CA 1
ATOM 1578 C C . VAL A 1 218 ? 14.758 26.609 1.115 1 98.31 218 VAL A C 1
ATOM 1580 O O . VAL A 1 218 ? 15.047 27.625 1.766 1 98.31 218 VAL A O 1
ATOM 1583 N N . ILE A 1 219 ? 15.281 25.453 1.306 1 98.25 219 ILE A N 1
ATOM 1584 C CA . ILE A 1 219 ? 16.391 25.281 2.234 1 98.25 219 ILE A CA 1
ATOM 1585 C C . ILE A 1 219 ? 17.719 25.281 1.466 1 98.25 219 ILE A C 1
ATOM 1587 O O . ILE A 1 219 ? 17.875 24.531 0.5 1 98.25 219 ILE A O 1
ATOM 1591 N N . GLY A 1 220 ? 18.609 25.984 1.924 1 96.81 220 GLY A N 1
ATOM 1592 C CA . GLY A 1 220 ? 19.922 26.094 1.33 1 96.81 220 GLY A CA 1
ATOM 1593 C C . GLY A 1 220 ? 20.375 27.531 1.162 1 96.81 220 GLY A C 1
ATOM 1594 O O . GLY A 1 220 ? 19.594 28.469 1.366 1 96.81 220 GLY A O 1
ATOM 1595 N N . SER A 1 221 ? 21.609 27.656 0.767 1 94.44 221 SER A N 1
ATOM 1596 C CA . SER A 1 221 ? 22.156 29 0.68 1 94.44 221 SER A CA 1
ATOM 1597 C C . SER A 1 221 ? 22.312 29.438 -0.771 1 94.44 221 SER A C 1
ATOM 1599 O O . SER A 1 221 ? 22.516 30.625 -1.048 1 94.44 221 SER A O 1
ATOM 1601 N N . ARG A 1 222 ? 22.25 28.609 -1.73 1 94.12 222 ARG A N 1
ATOM 1602 C CA . ARG A 1 222 ? 22.391 28.969 -3.135 1 94.12 222 ARG A CA 1
ATOM 1603 C C . ARG A 1 222 ? 21.219 29.828 -3.594 1 94.12 222 ARG A C 1
ATOM 1605 O O . ARG A 1 222 ? 20.078 29.594 -3.203 1 94.12 222 ARG A O 1
ATOM 1612 N N . GLU A 1 223 ? 21.547 30.641 -4.383 1 94.56 223 GLU A N 1
ATOM 1613 C CA . GLU A 1 223 ? 20.547 31.609 -4.82 1 94.56 223 GLU A CA 1
ATOM 1614 C C . GLU A 1 223 ? 19.562 30.984 -5.812 1 94.56 223 GLU A C 1
ATOM 1616 O O . GLU A 1 223 ? 19.984 30.266 -6.73 1 94.56 223 GLU A O 1
ATOM 1621 N N . VAL A 1 224 ? 18.312 31.297 -5.594 1 95.5 224 VAL A N 1
ATOM 1622 C CA . VAL A 1 224 ? 17.281 30.922 -6.547 1 95.5 224 VAL A CA 1
ATOM 1623 C C . VAL A 1 224 ? 17.203 31.969 -7.656 1 95.5 224 VAL A C 1
ATOM 1625 O O . VAL A 1 224 ? 17.094 33.188 -7.383 1 95.5 224 VAL A O 1
ATOM 1628 N N . PRO A 1 225 ? 17.25 31.547 -8.852 1 96.06 225 PRO A N 1
ATOM 1629 C CA . PRO A 1 225 ? 17.281 32.5 -9.969 1 96.06 225 PRO A CA 1
ATOM 1630 C C . PRO A 1 225 ? 16.078 33.438 -9.977 1 96.06 225 PRO A C 1
ATOM 1632 O O . PRO A 1 225 ? 14.961 33 -9.656 1 96.06 225 PRO A O 1
ATOM 1635 N N . ALA A 1 226 ? 16.266 34.594 -10.484 1 95.12 226 ALA A N 1
ATOM 1636 C CA . ALA A 1 226 ? 15.227 35.656 -10.453 1 95.12 226 ALA A CA 1
ATOM 1637 C C . ALA A 1 226 ? 14.117 35.344 -11.453 1 95.12 226 ALA A C 1
ATOM 1639 O O . ALA A 1 226 ? 13 35.844 -11.328 1 95.12 226 ALA A O 1
ATOM 1640 N N . ASP A 1 227 ? 14.406 34.562 -12.43 1 95.69 227 ASP A N 1
ATOM 1641 C CA . ASP A 1 227 ? 13.422 34.25 -13.461 1 95.69 227 ASP A CA 1
ATOM 1642 C C . ASP A 1 227 ? 12.711 32.938 -13.172 1 95.69 227 ASP A C 1
ATOM 1644 O O . ASP A 1 227 ? 11.961 32.438 -14.016 1 95.69 227 ASP A O 1
ATOM 1648 N N . SER A 1 228 ? 12.914 32.469 -11.992 1 96.75 228 SER A N 1
ATOM 1649 C CA . SER A 1 228 ? 12.297 31.188 -11.617 1 96.75 228 SER A CA 1
ATOM 1650 C C . SER A 1 228 ? 10.828 31.375 -11.25 1 96.75 228 SER A C 1
ATOM 1652 O O . SER A 1 228 ? 10.383 32.5 -11.016 1 96.75 228 SER A O 1
ATOM 1654 N N . ASN A 1 229 ? 10.102 30.281 -11.258 1 97.56 229 ASN A N 1
ATOM 1655 C CA . ASN A 1 229 ? 8.711 30.297 -10.805 1 97.56 229 ASN A CA 1
ATOM 1656 C C . ASN A 1 229 ? 8.602 30.75 -9.352 1 97.56 229 ASN A C 1
ATOM 1658 O O . ASN A 1 229 ? 7.719 31.531 -9 1 97.56 229 ASN A O 1
ATOM 1662 N N . LEU A 1 230 ? 9.539 30.297 -8.555 1 97.44 230 LEU A N 1
ATOM 1663 C CA . LEU A 1 230 ? 9.516 30.656 -7.137 1 97.44 230 LEU A CA 1
ATOM 1664 C C . LEU A 1 230 ? 9.727 32.156 -6.945 1 97.44 230 LEU A C 1
ATOM 1666 O O . LEU A 1 230 ? 9.062 32.781 -6.113 1 97.44 230 LEU A O 1
ATOM 1670 N N . ALA A 1 231 ? 10.664 32.656 -7.703 1 96.81 231 ALA A N 1
ATOM 1671 C CA . ALA A 1 231 ? 10.883 34.094 -7.617 1 96.81 231 ALA A CA 1
ATOM 1672 C C . ALA A 1 231 ? 9.625 34.875 -7.984 1 96.81 231 ALA A C 1
ATOM 1674 O O . ALA A 1 231 ? 9.297 35.875 -7.352 1 96.81 231 ALA A O 1
ATOM 1675 N N . ARG A 1 232 ? 8.93 34.438 -8.961 1 96.94 232 ARG A N 1
ATOM 1676 C CA . ARG A 1 232 ? 7.711 35.094 -9.43 1 96.94 232 ARG A CA 1
ATOM 1677 C C . ARG A 1 232 ? 6.578 34.938 -8.422 1 96.94 232 ARG A C 1
ATOM 1679 O O . ARG A 1 232 ? 5.828 35.875 -8.164 1 96.94 232 ARG A O 1
ATOM 1686 N N . LEU A 1 233 ? 6.48 33.812 -7.766 1 96.81 233 LEU A N 1
ATOM 1687 C CA . LEU A 1 233 ? 5.348 33.438 -6.918 1 96.81 233 LEU A CA 1
ATOM 1688 C C . LEU A 1 233 ? 5.621 33.812 -5.465 1 96.81 233 LEU A C 1
ATOM 1690 O O . LEU A 1 233 ? 4.699 33.875 -4.648 1 96.81 233 LEU A O 1
ATOM 1694 N N . GLY A 1 234 ? 6.859 34.125 -5.141 1 97.44 234 GLY A N 1
ATOM 1695 C CA . GLY A 1 234 ? 7.238 34.406 -3.762 1 97.44 234 GLY A CA 1
ATOM 1696 C C . GLY A 1 234 ? 7.637 33.156 -3 1 97.44 234 GLY A C 1
ATOM 1697 O O . GLY A 1 234 ? 6.973 32.125 -3.104 1 97.44 234 GLY A O 1
ATOM 1698 N N . TYR A 1 235 ? 8.703 33.219 -2.254 1 97.88 235 TYR A N 1
ATOM 1699 C CA . TYR A 1 235 ? 9.195 32.094 -1.449 1 97.88 235 TYR A CA 1
ATOM 1700 C C . TYR A 1 235 ? 10.031 32.625 -0.28 1 97.88 235 TYR A C 1
ATOM 1702 O O . TYR A 1 235 ? 10.406 33.781 -0.235 1 97.88 235 TYR A O 1
ATOM 1710 N N . GLU A 1 236 ? 10.219 31.797 0.65 1 98.12 236 GLU A N 1
ATOM 1711 C CA . GLU A 1 236 ? 11.141 32.031 1.755 1 98.12 236 GLU A CA 1
ATOM 1712 C C . GLU A 1 236 ? 12.359 31.094 1.646 1 98.12 236 GLU A C 1
ATOM 1714 O O . GLU A 1 236 ? 12.25 29.969 1.172 1 98.12 236 GLU A O 1
ATOM 1719 N N . GLN A 1 237 ? 13.477 31.641 2.041 1 98.25 237 GLN A N 1
ATOM 1720 C CA . GLN A 1 237 ? 14.68 30.828 2.004 1 98.25 237 GLN A CA 1
ATOM 1721 C C . GLN A 1 237 ? 15.406 30.844 3.348 1 98.25 237 GLN A C 1
ATOM 1723 O O . GLN A 1 237 ? 15.523 31.906 3.973 1 98.25 237 GLN A O 1
ATOM 1728 N N . TYR A 1 238 ? 15.789 29.734 3.799 1 98.38 238 TYR A N 1
ATOM 1729 C CA . TYR A 1 238 ? 16.547 29.578 5.031 1 98.38 238 TYR A CA 1
ATOM 1730 C C . TYR A 1 238 ? 17.812 28.75 4.793 1 98.38 238 TYR A C 1
ATOM 1732 O O . TYR A 1 238 ? 17.828 27.875 3.912 1 98.38 238 TYR A O 1
ATOM 1740 N N . ALA A 1 239 ? 18.812 28.922 5.625 1 97.25 239 ALA A N 1
ATOM 1741 C CA . ALA A 1 239 ? 20.078 28.234 5.453 1 97.25 239 ALA A CA 1
ATOM 1742 C C . ALA A 1 239 ? 19.969 26.75 5.844 1 97.25 239 ALA A C 1
ATOM 1744 O O . ALA A 1 239 ? 20.625 25.891 5.254 1 97.25 239 ALA A O 1
ATOM 1745 N N . GLY A 1 240 ? 19.156 26.547 6.836 1 97.62 240 GLY A N 1
ATOM 1746 C CA . GLY A 1 240 ? 19.031 25.188 7.316 1 97.62 240 GLY A CA 1
ATOM 1747 C C . GLY A 1 240 ? 17.641 24.859 7.82 1 97.62 240 GLY A C 1
ATOM 1748 O O . GLY A 1 240 ? 16.812 25.75 7.98 1 97.62 240 GLY A O 1
ATOM 1749 N N . ILE A 1 241 ? 17.469 23.562 8.07 1 97.81 241 ILE A N 1
ATOM 1750 C CA . ILE A 1 241 ? 16.172 23.047 8.461 1 97.81 241 ILE A CA 1
ATOM 1751 C C . ILE A 1 241 ? 15.773 23.609 9.82 1 97.81 241 ILE A C 1
ATOM 1753 O O . ILE A 1 241 ? 14.656 24.109 9.992 1 97.81 241 ILE A O 1
ATOM 1757 N N . PRO A 1 242 ? 16.672 23.656 10.797 1 98 242 PRO A N 1
ATOM 1758 C CA . PRO A 1 242 ? 16.281 24.156 12.109 1 98 242 PRO A CA 1
ATOM 1759 C C . PRO A 1 242 ? 15.797 25.609 12.078 1 98 242 PRO A C 1
ATOM 1761 O O . PRO A 1 242 ? 14.797 25.953 12.711 1 98 242 PRO A O 1
ATOM 1764 N N . GLU A 1 243 ? 16.5 26.406 11.336 1 98 243 GLU A N 1
ATOM 1765 C CA . GLU A 1 243 ? 16.094 27.797 11.203 1 98 243 GLU A CA 1
ATOM 1766 C C . GLU A 1 243 ? 14.711 27.922 10.555 1 98 243 GLU A C 1
ATOM 1768 O O . GLU A 1 243 ? 13.891 28.719 10.984 1 98 243 GLU A O 1
ATOM 1773 N N . ALA A 1 244 ? 14.523 27.188 9.57 1 98.44 244 ALA A N 1
ATOM 1774 C CA . ALA A 1 244 ? 13.234 27.188 8.875 1 98.44 244 ALA A CA 1
ATOM 1775 C C . ALA A 1 244 ? 12.109 26.781 9.812 1 98.44 244 ALA A C 1
ATOM 1777 O O . ALA A 1 244 ? 11.062 27.422 9.859 1 98.44 244 ALA A O 1
ATOM 1778 N N . LEU A 1 245 ? 12.305 25.703 10.562 1 98.5 245 LEU A N 1
ATOM 1779 C CA . LEU A 1 245 ? 11.273 25.203 11.461 1 98.5 245 LEU A CA 1
ATOM 1780 C C . LEU A 1 245 ? 10.906 26.234 12.516 1 98.5 245 LEU A C 1
ATOM 1782 O O . LEU A 1 245 ? 9.727 26.453 12.805 1 98.5 245 LEU A O 1
ATOM 1786 N N . SER A 1 246 ? 11.93 26.828 13.055 1 98.44 246 SER A N 1
ATOM 1787 C CA . SER A 1 246 ? 11.695 27.859 14.055 1 98.44 246 SER A CA 1
ATOM 1788 C C . SER A 1 246 ? 10.891 29.031 13.477 1 98.44 246 SER A C 1
ATOM 1790 O O . SER A 1 246 ? 9.922 29.484 14.078 1 98.44 246 SER A O 1
ATOM 1792 N N . ALA A 1 247 ? 11.328 29.484 12.344 1 98.62 247 ALA A N 1
ATOM 1793 C CA . ALA A 1 247 ? 10.656 30.609 11.695 1 98.62 247 ALA A CA 1
ATOM 1794 C C . ALA A 1 247 ? 9.203 30.266 11.359 1 98.62 247 ALA A C 1
ATOM 1796 O O . ALA A 1 247 ? 8.297 31.062 11.586 1 98.62 247 ALA A O 1
ATOM 1797 N N . LEU A 1 248 ? 8.984 29.141 10.812 1 98.69 248 LEU A N 1
ATOM 1798 C CA . LEU A 1 248 ? 7.648 28.703 10.422 1 98.69 248 LEU A CA 1
ATOM 1799 C C . LEU A 1 248 ? 6.75 28.531 11.641 1 98.69 248 LEU A C 1
ATOM 1801 O O . LEU A 1 248 ? 5.566 28.875 11.602 1 98.69 248 LEU A O 1
ATOM 1805 N N . TRP A 1 249 ? 7.324 27.953 12.68 1 98.38 249 TRP A N 1
ATOM 1806 C CA . TRP A 1 249 ? 6.582 27.859 13.93 1 98.38 249 TRP A CA 1
ATOM 1807 C C . TRP A 1 249 ? 6.113 29.234 14.398 1 98.38 249 TRP A C 1
ATOM 1809 O O . TRP A 1 249 ? 4.941 29.422 14.719 1 98.38 249 TRP A O 1
ATOM 1819 N N . ASP A 1 250 ? 7.023 30.156 14.383 1 98.12 250 ASP A N 1
ATOM 1820 C CA . ASP A 1 250 ? 6.734 31.516 14.836 1 98.12 250 ASP A CA 1
ATOM 1821 C C . ASP A 1 250 ? 5.676 32.188 13.953 1 98.12 250 ASP A C 1
ATOM 1823 O O . ASP A 1 250 ? 4.902 33 14.422 1 98.12 250 ASP A O 1
ATOM 1827 N N . LYS A 1 251 ? 5.617 31.75 12.758 1 97.81 251 LYS A N 1
ATOM 1828 C CA . LYS A 1 251 ? 4.664 32.312 11.805 1 97.81 251 LYS A CA 1
ATOM 1829 C C . LYS A 1 251 ? 3.312 31.609 11.898 1 97.81 251 LYS A C 1
ATOM 1831 O O . LYS A 1 251 ? 2.396 31.90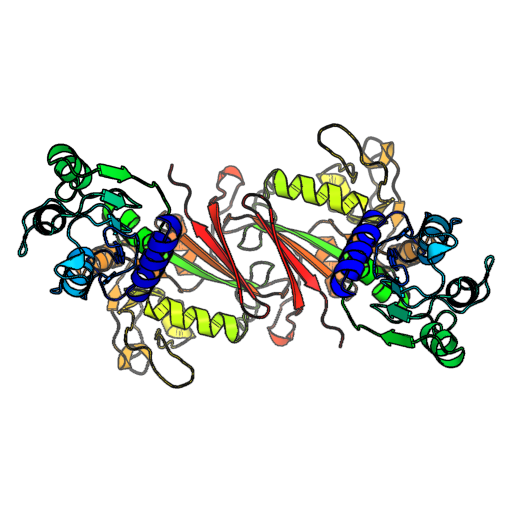6 11.133 1 97.81 251 LYS A O 1
ATOM 1836 N N . GLY A 1 252 ? 3.193 30.578 12.766 1 97.38 252 GLY A N 1
ATOM 1837 C CA . GLY A 1 252 ? 1.916 29.938 13.039 1 97.38 252 GLY A CA 1
ATOM 1838 C C . GLY A 1 252 ? 1.737 28.625 12.297 1 97.38 252 GLY A C 1
ATOM 1839 O O . GLY A 1 252 ? 0.683 28 12.391 1 97.38 252 GLY A O 1
ATOM 1840 N N . CYS A 1 253 ? 2.762 28.203 11.562 1 98.31 253 CYS A N 1
ATOM 1841 C CA . CYS A 1 253 ? 2.658 26.922 10.859 1 98.31 253 CYS A CA 1
ATOM 1842 C C . CYS A 1 253 ? 2.639 25.766 11.844 1 98.31 253 CYS A C 1
ATOM 1844 O O . CYS A 1 253 ? 3.365 25.766 12.844 1 98.31 253 CYS A O 1
ATOM 1846 N N . ARG A 1 254 ? 1.797 24.797 11.578 1 98.12 254 ARG A N 1
ATOM 1847 C CA . ARG A 1 254 ? 1.683 23.641 12.453 1 98.12 254 ARG A CA 1
ATOM 1848 C C . ARG A 1 254 ? 1.831 22.344 11.664 1 98.12 254 ARG A C 1
ATOM 1850 O O . ARG A 1 254 ? 2.105 21.281 12.242 1 98.12 254 ARG A O 1
ATOM 1857 N N . ASP A 1 255 ? 1.676 22.391 10.398 1 98.44 255 ASP A N 1
ATOM 1858 C CA . ASP A 1 255 ? 1.665 21.234 9.508 1 98.44 255 ASP A CA 1
ATOM 1859 C C . ASP A 1 255 ? 2.42 21.516 8.219 1 98.44 255 ASP A C 1
ATOM 1861 O O . ASP A 1 255 ? 1.929 22.25 7.359 1 98.44 255 ASP A O 1
ATOM 1865 N N . ILE A 1 256 ? 3.623 20.922 8.047 1 98.5 256 ILE A N 1
ATOM 1866 C CA . ILE A 1 256 ? 4.426 21.281 6.883 1 98.5 256 ILE A CA 1
ATOM 1867 C C . ILE A 1 256 ? 4.805 20.016 6.117 1 98.5 256 ILE A C 1
ATOM 1869 O O . ILE A 1 256 ? 4.805 18.922 6.676 1 98.5 256 ILE A O 1
ATOM 1873 N N . LEU A 1 257 ? 5.047 20.172 4.879 1 98.62 257 LEU A N 1
ATOM 1874 C CA . LEU A 1 257 ? 5.367 19.109 3.943 1 98.62 257 LEU A CA 1
ATOM 1875 C C . LEU A 1 257 ? 6.762 19.297 3.355 1 98.62 257 LEU A C 1
ATOM 1877 O O . LEU A 1 257 ? 7.09 20.375 2.852 1 98.62 257 LEU A O 1
ATOM 1881 N N . ILE A 1 258 ? 7.582 18.297 3.512 1 98.5 258 ILE A N 1
ATOM 1882 C CA . ILE A 1 258 ? 8.859 18.281 2.801 1 98.5 258 ILE A CA 1
ATOM 1883 C C . ILE A 1 258 ? 8.727 17.438 1.535 1 98.5 258 ILE A C 1
ATOM 1885 O O . ILE A 1 258 ? 8.453 16.234 1.607 1 98.5 258 ILE A O 1
ATOM 1889 N N . GLU A 1 259 ? 8.742 17.922 0.36 1 95.38 259 GLU A N 1
ATOM 1890 C CA . GLU A 1 259 ? 8.727 17.25 -0.929 1 95.38 259 GLU A CA 1
ATOM 1891 C C . GLU A 1 259 ? 10.102 17.297 -1.596 1 95.38 259 GLU A C 1
ATOM 1893 O O . GLU A 1 259 ? 10.242 16.953 -2.768 1 95.38 259 GLU A O 1
ATOM 1898 N N . GLY A 1 260 ? 11.086 17.797 -0.865 1 81.25 260 GLY A N 1
ATOM 1899 C CA . GLY A 1 260 ? 12.352 18.125 -1.513 1 81.25 260 GLY A CA 1
ATOM 1900 C C . GLY A 1 260 ? 13.156 16.891 -1.881 1 81.25 260 GLY A C 1
ATOM 1901 O O . GLY A 1 260 ? 12.789 15.773 -1.524 1 81.25 260 GLY A O 1
ATOM 1902 N N . GLY A 1 261 ? 14.289 17.016 -2.643 1 87.06 261 GLY A N 1
ATOM 1903 C CA . GLY A 1 261 ? 15.07 15.938 -3.221 1 87.06 261 GLY A CA 1
ATOM 1904 C C . GLY A 1 261 ? 15.688 15.023 -2.178 1 87.06 261 GLY A C 1
ATOM 1905 O O . GLY A 1 261 ? 15.453 15.188 -0.979 1 87.06 261 GLY A O 1
ATOM 1906 N N . PRO A 1 262 ? 16.297 14.062 -2.627 1 93.75 262 PRO A N 1
ATOM 1907 C CA . PRO A 1 262 ? 16.844 13.008 -1.773 1 93.75 262 PRO A CA 1
ATOM 1908 C C . PRO A 1 262 ? 17.797 13.555 -0.71 1 93.75 262 PRO A C 1
ATOM 1910 O O . PRO A 1 262 ? 17.859 13.016 0.401 1 93.75 262 PRO A O 1
ATOM 1913 N N . THR A 1 263 ? 18.484 14.656 -1.006 1 94 263 THR A N 1
ATOM 1914 C CA . THR A 1 263 ? 19.438 15.227 -0.057 1 94 263 THR A CA 1
ATOM 1915 C C . THR A 1 263 ? 18.703 15.852 1.127 1 94 263 THR A C 1
ATOM 1917 O O . THR A 1 263 ? 19.047 15.609 2.281 1 94 263 THR A O 1
ATOM 1920 N N . LEU A 1 264 ? 17.734 16.672 0.857 1 96.62 264 LEU A N 1
ATOM 1921 C CA . LEU A 1 264 ? 16.938 17.281 1.925 1 96.62 264 LEU A CA 1
ATOM 1922 C C . LEU A 1 264 ? 16.219 16.219 2.744 1 96.62 264 LEU A C 1
ATOM 1924 O O . LEU A 1 264 ? 16.172 16.312 3.973 1 96.62 264 LEU A O 1
ATOM 1928 N N . ALA A 1 265 ? 15.648 15.219 2.066 1 97.12 265 ALA A N 1
ATOM 1929 C CA . ALA A 1 265 ? 14.992 14.109 2.754 1 97.12 265 ALA A CA 1
ATOM 1930 C C . ALA A 1 265 ? 15.938 13.43 3.738 1 97.12 265 ALA A C 1
ATOM 1932 O O . ALA A 1 265 ? 15.586 13.211 4.898 1 97.12 265 ALA A O 1
ATOM 1933 N N . GLY A 1 266 ? 17.172 13.148 3.252 1 96.62 266 GLY A N 1
ATOM 1934 C CA . GLY A 1 266 ? 18.172 12.547 4.121 1 96.62 266 GLY A CA 1
ATOM 1935 C C . GLY A 1 266 ? 18.516 13.406 5.316 1 96.62 266 GLY A C 1
ATOM 1936 O O . GLY A 1 266 ? 18.641 12.914 6.438 1 96.62 266 GLY A O 1
ATOM 1937 N N . ALA A 1 267 ? 18.688 14.672 5.102 1 96.62 267 ALA A N 1
ATOM 1938 C CA . ALA A 1 267 ? 19.016 15.602 6.172 1 96.62 267 ALA A CA 1
ATOM 1939 C C . ALA A 1 267 ? 17.906 15.648 7.223 1 96.62 267 ALA A C 1
ATOM 1941 O O . ALA A 1 267 ? 18.188 15.648 8.422 1 96.62 267 ALA A O 1
ATOM 1942 N N . ALA A 1 268 ? 16.656 15.711 6.793 1 97.56 268 ALA A N 1
ATOM 1943 C CA . ALA A 1 268 ? 15.531 15.766 7.711 1 97.56 268 ALA A CA 1
ATOM 1944 C C . ALA A 1 268 ? 15.461 14.508 8.578 1 97.56 268 ALA A C 1
ATOM 1946 O O . ALA A 1 268 ? 15.203 14.594 9.781 1 97.56 268 ALA A O 1
ATOM 1947 N N . LEU A 1 269 ? 15.695 13.367 7.949 1 96.75 269 LEU A N 1
ATOM 1948 C CA . LEU A 1 269 ? 15.672 12.102 8.672 1 96.75 269 LEU A CA 1
ATOM 1949 C C . LEU A 1 269 ? 16.812 12.023 9.68 1 96.75 269 LEU A C 1
ATOM 1951 O O . LEU A 1 269 ? 16.609 11.578 10.812 1 96.75 269 LEU A O 1
ATOM 1955 N N . ARG A 1 270 ? 17.953 12.469 9.305 1 95.38 270 ARG A N 1
ATOM 1956 C CA . ARG A 1 270 ? 19.109 12.438 10.195 1 95.38 270 ARG A CA 1
ATOM 1957 C C . ARG A 1 270 ? 18.906 13.359 11.391 1 95.38 270 ARG A C 1
ATOM 1959 O O . ARG A 1 270 ? 19.391 13.07 12.492 1 95.38 270 ARG A O 1
ATOM 1966 N N . LEU A 1 271 ? 18.219 14.422 11.195 1 96.06 271 LEU A N 1
ATOM 1967 C CA . LEU A 1 271 ? 17.922 15.367 12.266 1 96.06 271 LEU A CA 1
ATOM 1968 C C . LEU A 1 271 ? 16.844 14.828 13.203 1 96.06 271 LEU A C 1
ATOM 1970 O O . LEU A 1 271 ? 16.609 15.391 14.273 1 96.06 271 LEU A O 1
ATOM 1974 N N . GLY A 1 272 ? 16.125 13.789 12.781 1 95.25 272 GLY A N 1
ATOM 1975 C CA . GLY A 1 272 ? 15.086 13.188 13.602 1 95.25 272 GLY A CA 1
ATOM 1976 C C . GLY A 1 272 ? 13.82 14.023 13.664 1 95.25 272 GLY A C 1
ATOM 1977 O O . GLY A 1 272 ? 13.102 13.984 14.664 1 95.25 272 GLY A O 1
ATOM 1978 N N . ILE A 1 273 ? 13.523 14.781 12.602 1 96.94 273 ILE A N 1
ATOM 1979 C CA . ILE A 1 273 ? 12.414 15.727 12.711 1 96.94 273 ILE A CA 1
ATOM 1980 C C . ILE A 1 273 ? 11.219 15.227 11.906 1 96.94 273 ILE A C 1
ATOM 1982 O O . ILE A 1 273 ? 10.148 15.836 11.922 1 96.94 273 ILE A O 1
ATOM 1986 N N . VAL A 1 274 ? 11.359 14.133 11.18 1 97.88 274 VAL A N 1
ATOM 1987 C CA . VAL A 1 274 ? 10.266 13.609 10.375 1 97.88 274 VAL A CA 1
ATOM 1988 C C . VAL A 1 274 ? 9.266 12.891 11.273 1 97.88 274 VAL A C 1
ATOM 1990 O O . VAL A 1 274 ? 9.594 11.875 11.898 1 97.88 274 VAL A O 1
ATOM 1993 N N . ASP A 1 275 ? 8.008 13.352 11.266 1 97.94 275 ASP A N 1
ATOM 1994 C CA . ASP A 1 275 ? 6.965 12.789 12.117 1 97.94 275 ASP A CA 1
ATOM 1995 C C . ASP A 1 275 ? 6.09 11.812 11.336 1 97.94 275 ASP A C 1
ATOM 1997 O O . ASP A 1 275 ? 5.484 10.906 11.922 1 97.94 275 ASP A O 1
ATOM 2001 N N . GLN A 1 276 ? 5.977 12.039 10.094 1 97.88 276 GLN A N 1
ATOM 2002 C CA . GLN A 1 276 ? 5.16 11.227 9.203 1 97.88 276 GLN A CA 1
ATOM 2003 C C . GLN A 1 276 ? 5.812 11.086 7.828 1 97.88 276 GLN A C 1
ATOM 2005 O O . GLN A 1 276 ? 6.562 11.961 7.402 1 97.88 276 GLN A O 1
ATOM 2010 N N . VAL A 1 277 ? 5.609 9.969 7.195 1 98.38 277 VAL A N 1
ATOM 2011 C CA . VAL A 1 277 ? 6.082 9.734 5.832 1 98.38 277 VAL A CA 1
ATOM 2012 C C . VAL A 1 277 ? 4.895 9.414 4.926 1 98.38 277 VAL A C 1
ATOM 2014 O O . VAL A 1 277 ? 4 8.648 5.309 1 98.38 277 VAL A O 1
ATOM 2017 N N . GLN A 1 278 ? 4.801 10.078 3.842 1 98.56 278 GLN A N 1
ATOM 2018 C CA . GLN A 1 278 ? 3.918 9.719 2.736 1 98.56 278 GLN A CA 1
ATOM 2019 C C . GLN A 1 278 ? 4.711 9.148 1.564 1 98.56 278 GLN A C 1
ATOM 2021 O O . GLN A 1 278 ? 5.387 9.883 0.847 1 98.56 278 GLN A O 1
ATOM 2026 N N . ALA A 1 279 ? 4.625 7.891 1.407 1 98.69 279 ALA A N 1
ATOM 2027 C CA . ALA A 1 279 ? 5.312 7.219 0.307 1 98.69 279 ALA A CA 1
ATOM 2028 C C . ALA A 1 279 ? 4.348 6.891 -0.826 1 98.69 279 ALA A C 1
ATOM 2030 O O . ALA A 1 279 ? 3.434 6.082 -0.656 1 98.69 279 ALA A O 1
ATOM 2031 N N . TYR A 1 280 ? 4.516 7.559 -1.928 1 98.56 280 TYR A N 1
ATOM 2032 C CA . TYR A 1 280 ? 3.793 7.227 -3.15 1 98.56 280 TYR A CA 1
ATOM 2033 C C . TYR A 1 280 ? 4.562 6.203 -3.979 1 98.56 280 TYR A C 1
ATOM 2035 O O . TYR A 1 280 ? 5.609 6.516 -4.543 1 98.56 280 TYR A O 1
ATOM 2043 N N . VAL A 1 281 ? 4.031 5.023 -4.086 1 98.69 281 VAL A N 1
ATOM 2044 C CA . VAL A 1 281 ? 4.742 3.918 -4.723 1 98.69 281 VAL A CA 1
ATOM 2045 C C . VAL A 1 281 ? 4.074 3.57 -6.051 1 98.69 281 VAL A C 1
ATOM 2047 O O . VAL A 1 281 ? 2.91 3.162 -6.078 1 98.69 281 VAL A O 1
ATOM 2050 N N . ALA A 1 282 ? 4.77 3.775 -7.137 1 98.38 282 ALA A N 1
ATOM 2051 C CA . ALA A 1 282 ? 4.289 3.393 -8.461 1 98.38 282 ALA A CA 1
ATOM 2052 C C . ALA A 1 282 ? 4.5 1.901 -8.711 1 98.38 282 ALA A C 1
ATOM 2054 O O . ALA A 1 282 ? 5.484 1.321 -8.25 1 98.38 282 ALA A O 1
ATOM 2055 N N . PRO A 1 283 ? 3.586 1.299 -9.43 1 97.88 283 PRO A N 1
ATOM 2056 C CA . PRO A 1 283 ? 3.781 -0.099 -9.82 1 97.88 283 PRO A CA 1
ATOM 2057 C C . PRO A 1 283 ? 4.781 -0.258 -10.969 1 97.88 283 PRO A C 1
ATOM 2059 O O . PRO A 1 283 ? 4.41 -0.676 -12.062 1 97.88 283 PRO A O 1
ATOM 2062 N N . ALA A 1 284 ? 6.039 -0.005 -10.656 1 97.62 284 ALA A N 1
ATOM 2063 C CA . ALA A 1 284 ? 7.094 -0.025 -11.664 1 97.62 284 ALA A CA 1
ATOM 2064 C C . ALA A 1 284 ? 8.445 -0.378 -11.047 1 97.62 284 ALA A C 1
ATOM 2066 O O . ALA A 1 284 ? 8.641 -0.206 -9.836 1 97.62 284 ALA A O 1
ATOM 2067 N N . LEU A 1 285 ? 9.297 -0.911 -11.883 1 97.19 285 LEU A N 1
ATOM 2068 C CA . LEU A 1 285 ? 10.672 -1.238 -11.516 1 97.19 285 LEU A CA 1
ATOM 2069 C C . LEU A 1 285 ? 11.664 -0.562 -12.453 1 97.19 285 LEU A C 1
ATOM 2071 O O . LEU A 1 285 ? 11.438 -0.519 -13.672 1 97.19 285 LEU A O 1
ATOM 2075 N N . LEU A 1 286 ? 12.695 -0.021 -11.883 1 96.06 286 LEU A N 1
ATOM 2076 C CA . LEU A 1 286 ? 13.758 0.574 -12.68 1 96.06 286 LEU A CA 1
ATOM 2077 C C . LEU A 1 286 ? 15.016 -0.294 -12.648 1 96.06 286 LEU A C 1
ATOM 2079 O O . LEU A 1 286 ? 15.789 -0.309 -13.602 1 96.06 286 LEU A O 1
ATOM 2083 N N . GLY A 1 287 ? 15.242 -0.995 -11.508 1 95.19 287 GLY A N 1
ATOM 2084 C CA . GLY A 1 287 ? 16.438 -1.804 -11.312 1 95.19 287 GLY A CA 1
ATOM 2085 C C . GLY A 1 287 ? 17.594 -1.02 -10.742 1 95.19 287 GLY A C 1
ATOM 2086 O O . GLY A 1 287 ? 18.297 -1.501 -9.844 1 95.19 287 GLY A O 1
ATOM 2087 N N . ALA A 1 288 ? 17.828 0.124 -11.227 1 94.56 288 ALA A N 1
ATOM 2088 C CA . ALA A 1 288 ? 18.844 1.077 -10.75 1 94.56 288 ALA A CA 1
ATOM 2089 C C . ALA A 1 288 ? 18.359 2.514 -10.945 1 94.56 288 ALA A C 1
ATOM 2091 O O . ALA A 1 288 ? 17.625 2.807 -11.891 1 94.56 288 ALA A O 1
ATOM 2092 N N . GLY A 1 289 ? 18.828 3.344 -10.023 1 94.81 289 GLY A N 1
ATOM 2093 C CA . GLY A 1 289 ? 18.391 4.73 -10.133 1 94.81 289 GLY A CA 1
ATOM 2094 C C . GLY A 1 289 ? 18.812 5.578 -8.945 1 94.81 289 GLY A C 1
ATOM 2095 O O . GLY A 1 289 ? 19.719 5.203 -8.203 1 94.81 289 GLY A O 1
ATOM 2096 N N . ARG A 1 290 ? 18.219 6.734 -8.938 1 93.81 290 ARG A N 1
ATOM 2097 C CA . ARG A 1 290 ? 18.406 7.637 -7.809 1 93.81 290 ARG A CA 1
ATOM 2098 C C . ARG A 1 290 ? 17.438 7.301 -6.672 1 93.81 290 ARG A C 1
ATOM 2100 O O . ARG A 1 290 ? 16.219 7.328 -6.855 1 93.81 290 ARG A O 1
ATOM 2107 N N . SER A 1 291 ? 18.047 7.047 -5.504 1 95.31 291 SER A N 1
ATOM 2108 C CA . SER A 1 291 ? 17.25 6.699 -4.34 1 95.31 291 SER A CA 1
ATOM 2109 C C . SER A 1 291 ? 16.391 7.883 -3.883 1 95.31 291 SER A C 1
ATOM 2111 O O . SER A 1 291 ? 16.75 9.039 -4.125 1 95.31 291 SER A O 1
ATOM 2113 N N . VAL A 1 292 ? 15.32 7.605 -3.186 1 96.19 292 VAL A N 1
ATOM 2114 C CA . VAL A 1 292 ? 14.43 8.641 -2.672 1 96.19 292 VAL A CA 1
ATOM 2115 C C . VAL A 1 292 ? 15.109 9.391 -1.527 1 96.19 292 VAL A C 1
ATOM 2117 O O . VAL A 1 292 ? 14.703 10.492 -1.172 1 96.19 292 VAL A O 1
ATOM 2120 N N . ILE A 1 293 ? 16.078 8.789 -0.933 1 96.31 293 ILE A N 1
ATOM 2121 C CA . ILE A 1 293 ? 16.828 9.383 0.166 1 96.31 293 ILE A CA 1
ATOM 2122 C C . ILE A 1 293 ? 18.328 9.328 -0.148 1 96.31 293 ILE A C 1
ATOM 2124 O O . ILE A 1 293 ? 18.859 8.266 -0.47 1 96.31 293 ILE A O 1
ATOM 2128 N N . ASN A 1 294 ? 18.969 10.43 -0.172 1 92.69 294 ASN A N 1
ATOM 2129 C CA . ASN A 1 294 ? 20.422 10.453 -0.215 1 92.69 294 ASN A CA 1
ATOM 2130 C C . ASN A 1 294 ? 21.031 10.258 1.171 1 92.69 294 ASN A C 1
ATOM 2132 O O . ASN A 1 294 ? 20.875 11.102 2.049 1 92.69 294 ASN A O 1
ATOM 2136 N N . TRP A 1 295 ? 21.672 9.133 1.396 1 92.25 295 TRP A N 1
ATOM 2137 C CA . TRP A 1 295 ? 22.234 8.719 2.672 1 92.25 295 TRP A CA 1
ATOM 2138 C C . TRP A 1 295 ? 23.703 8.297 2.504 1 92.25 295 TRP A C 1
ATOM 2140 O O . TRP A 1 295 ? 23.984 7.137 2.201 1 92.25 295 TRP A O 1
ATOM 2150 N N . PRO A 1 296 ? 24.609 9.125 2.748 1 88.38 296 PRO A N 1
ATOM 2151 C CA . PRO A 1 296 ? 26.016 8.852 2.424 1 88.38 296 PRO A CA 1
ATOM 2152 C C . PRO A 1 296 ? 26.688 7.926 3.436 1 88.38 296 PRO A C 1
ATOM 2154 O O . PRO A 1 296 ? 27.797 7.441 3.195 1 88.38 296 PRO A O 1
ATOM 2157 N N . GLN A 1 297 ? 26.125 7.457 4.473 1 88.19 297 GLN A N 1
ATOM 2158 C CA . GLN A 1 297 ? 26.75 6.684 5.543 1 88.19 297 GLN A CA 1
ATOM 2159 C C . GLN A 1 297 ? 26.422 5.199 5.406 1 88.19 297 GLN A C 1
ATOM 2161 O O . GLN A 1 297 ? 25.406 4.832 4.82 1 88.19 297 GLN A O 1
ATOM 2166 N N . GLU A 1 298 ? 27.312 4.434 5.965 1 92.06 298 GLU A N 1
ATOM 2167 C CA . GLU A 1 298 ? 27.016 3.014 6.105 1 92.06 298 GLU A CA 1
ATOM 2168 C C . GLU A 1 298 ? 25.859 2.787 7.074 1 92.06 298 GLU A C 1
ATOM 2170 O O . GLU A 1 298 ? 25.672 3.564 8.008 1 92.06 298 GLU A O 1
ATOM 2175 N N . THR A 1 299 ? 25.094 1.693 6.703 1 93 299 THR A N 1
ATOM 2176 C CA . THR A 1 299 ? 23.938 1.412 7.551 1 93 299 THR A CA 1
ATOM 2177 C C . THR A 1 299 ? 24.016 -0.005 8.109 1 93 299 THR A C 1
ATOM 2179 O O . THR A 1 299 ? 24.734 -0.849 7.586 1 93 299 THR A O 1
ATOM 2182 N N . THR A 1 300 ? 23.391 -0.22 9.242 1 93.5 300 THR A N 1
ATOM 2183 C CA . THR A 1 300 ? 23.141 -1.514 9.859 1 93.5 300 THR A CA 1
ATOM 2184 C C . THR A 1 300 ? 21.672 -1.64 10.258 1 93.5 300 THR A C 1
ATOM 2186 O O . THR A 1 300 ? 20.969 -0.633 10.414 1 93.5 300 THR A O 1
ATOM 2189 N N . MET A 1 301 ? 21.203 -2.82 10.375 1 92.31 301 MET A N 1
ATOM 2190 C CA . MET A 1 301 ? 19.797 -3.031 10.656 1 92.31 301 MET A CA 1
ATOM 2191 C C . MET A 1 301 ? 19.422 -2.482 12.031 1 92.31 301 MET A C 1
ATOM 2193 O O . MET A 1 301 ? 18.266 -2.158 12.281 1 92.31 301 MET A O 1
ATOM 2197 N N . ASP A 1 302 ? 20.391 -2.348 12.828 1 90.81 302 ASP A N 1
ATOM 2198 C CA . ASP A 1 302 ? 20.141 -1.773 14.148 1 90.81 302 ASP A CA 1
ATOM 2199 C C . ASP A 1 302 ? 19.75 -0.303 14.039 1 90.81 302 ASP A C 1
ATOM 2201 O O . ASP A 1 302 ? 19.188 0.264 14.977 1 90.81 302 ASP A O 1
ATOM 2205 N N . GLN A 1 303 ? 20.062 0.304 12.906 1 89.5 303 GLN A N 1
ATOM 2206 C CA . GLN A 1 303 ? 19.812 1.729 12.711 1 89.5 303 GLN A CA 1
ATOM 2207 C C . GLN A 1 303 ? 18.562 1.955 11.852 1 89.5 303 GLN A C 1
ATOM 2209 O O . GLN A 1 303 ? 18.266 3.088 11.477 1 89.5 303 GLN A O 1
ATOM 2214 N N . ILE A 1 304 ? 17.891 0.924 11.547 1 93.5 304 ILE A N 1
ATOM 2215 C CA . ILE A 1 304 ? 16.703 1.029 10.711 1 93.5 304 ILE A CA 1
ATOM 2216 C C . ILE A 1 304 ? 15.68 1.939 11.383 1 93.5 304 ILE A C 1
ATOM 2218 O O . ILE A 1 304 ? 15.461 1.855 12.594 1 93.5 304 ILE A O 1
ATOM 2222 N N . MET A 1 305 ? 15.117 2.926 10.664 1 95.31 305 MET A N 1
ATOM 2223 C CA . MET A 1 305 ? 14.078 3.824 11.164 1 95.31 305 MET A CA 1
ATOM 2224 C C . MET A 1 305 ? 12.688 3.236 10.922 1 95.31 305 MET A C 1
ATOM 2226 O O . MET A 1 305 ? 12.219 3.188 9.789 1 95.31 305 MET A O 1
ATOM 2230 N N . ARG A 1 306 ? 12.055 2.852 11.961 1 95.69 306 ARG A N 1
ATOM 2231 C CA . ARG A 1 306 ? 10.766 2.168 11.844 1 95.69 306 ARG A CA 1
ATOM 2232 C C . ARG A 1 306 ? 9.609 3.127 12.102 1 95.69 306 ARG A C 1
ATOM 2234 O O . ARG A 1 306 ? 9.719 4.031 12.93 1 95.69 306 ARG A O 1
ATOM 2241 N N . PHE A 1 307 ? 8.562 2.949 11.414 1 96.94 307 PHE A N 1
ATOM 2242 C CA . PHE A 1 307 ? 7.316 3.701 11.508 1 96.94 307 PHE A CA 1
ATOM 2243 C C . PHE A 1 307 ? 6.125 2.764 11.648 1 96.94 307 PHE A C 1
ATOM 2245 O O . PHE A 1 307 ? 6.27 1.545 11.531 1 96.94 307 PHE A O 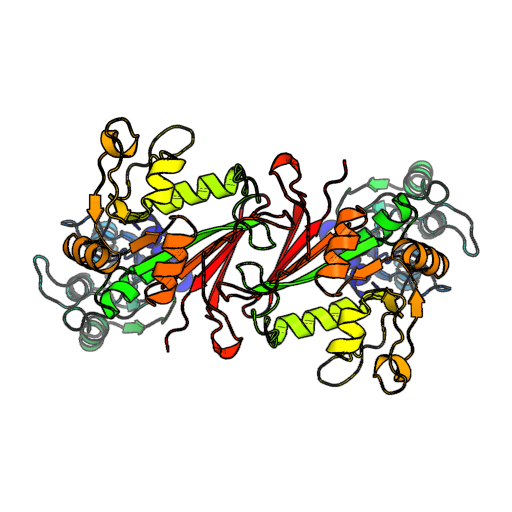1
ATOM 2252 N N . ASP A 1 308 ? 4.984 3.301 11.992 1 96.06 308 ASP A N 1
ATOM 2253 C CA . ASP A 1 308 ? 3.725 2.568 11.977 1 96.06 308 ASP A CA 1
ATOM 2254 C C . ASP A 1 308 ? 2.869 2.969 10.781 1 96.06 308 ASP A C 1
ATOM 2256 O O . ASP A 1 308 ? 2.611 4.156 10.562 1 96.06 308 ASP A O 1
ATOM 2260 N N . THR A 1 309 ? 2.418 1.974 10.031 1 97.69 309 THR A N 1
ATOM 2261 C CA . THR A 1 309 ? 1.511 2.268 8.922 1 97.69 309 THR A CA 1
ATOM 2262 C C . THR A 1 309 ? 0.167 2.768 9.445 1 97.69 309 THR A C 1
ATOM 2264 O O . THR A 1 309 ? -0.486 2.092 10.242 1 97.69 309 THR A O 1
ATOM 2267 N N . THR A 1 310 ? -0.248 3.932 8.977 1 95.75 310 THR A N 1
ATOM 2268 C CA . THR A 1 310 ? -1.491 4.504 9.477 1 95.75 310 THR A CA 1
ATOM 2269 C C . THR A 1 310 ? -2.58 4.457 8.414 1 95.75 310 THR A C 1
ATOM 2271 O O . THR A 1 310 ? -3.771 4.484 8.727 1 95.75 310 THR A O 1
ATOM 2274 N N . SER A 1 311 ? -2.172 4.41 7.211 1 96.19 311 SER A N 1
ATOM 2275 C CA . SER A 1 311 ? -3.131 4.375 6.109 1 96.19 311 SER A CA 1
ATOM 2276 C C . SER A 1 311 ? -2.492 3.816 4.84 1 96.19 311 SER A C 1
ATOM 2278 O O . SER A 1 311 ? -1.303 4.023 4.594 1 96.19 311 SER A O 1
ATOM 2280 N N . VAL A 1 312 ? -3.242 3.082 4.051 1 98.44 312 VAL A N 1
ATOM 2281 C CA . VAL A 1 312 ? -2.871 2.594 2.729 1 98.44 312 VAL A CA 1
ATOM 2282 C C . VAL A 1 312 ? -3.99 2.893 1.734 1 98.44 312 VAL A C 1
ATOM 2284 O O . VAL A 1 312 ? -5.145 2.525 1.964 1 98.44 312 VAL A O 1
ATOM 2287 N N . ARG A 1 313 ? -3.629 3.561 0.626 1 97.38 313 ARG A N 1
ATOM 2288 C CA . ARG A 1 313 ? -4.625 3.943 -0.369 1 97.38 313 ARG A CA 1
ATOM 2289 C C . ARG A 1 313 ? -4.113 3.682 -1.783 1 97.38 313 ARG A C 1
ATOM 2291 O O . ARG A 1 313 ? -2.951 3.949 -2.088 1 97.38 313 ARG A O 1
ATOM 2298 N N . GLN A 1 314 ? -4.961 3.158 -2.584 1 98.06 314 GLN A N 1
ATOM 2299 C CA . GLN A 1 314 ? -4.641 3.072 -4.004 1 98.06 314 GLN A CA 1
ATOM 2300 C C . GLN A 1 314 ? -5.113 4.316 -4.75 1 98.06 314 GLN A C 1
ATOM 2302 O O . GLN A 1 314 ? -6.258 4.742 -4.598 1 98.06 314 GLN A O 1
ATOM 2307 N N . LEU A 1 315 ? -4.293 4.93 -5.426 1 98.12 315 LEU A N 1
ATOM 2308 C CA . LEU A 1 315 ? -4.535 6.086 -6.281 1 98.12 315 LEU A CA 1
ATOM 2309 C C . LEU A 1 315 ? -4.27 5.75 -7.742 1 98.12 315 LEU A C 1
ATOM 2311 O O . LEU A 1 315 ? -3.15 5.93 -8.234 1 98.12 315 LEU A O 1
ATOM 2315 N N . GLY A 1 316 ? -5.387 5.418 -8.516 1 96.81 316 GLY A N 1
ATOM 2316 C CA . GLY A 1 316 ? -5.109 4.777 -9.789 1 96.81 316 GLY A CA 1
ATOM 2317 C C . GLY A 1 316 ? -4.309 3.496 -9.648 1 96.81 316 GLY A C 1
ATOM 2318 O O . GLY A 1 316 ? -4.711 2.58 -8.93 1 96.81 316 GLY A O 1
ATOM 2319 N N . SER A 1 317 ? -3.148 3.463 -10.281 1 96 317 SER A N 1
ATOM 2320 C CA . SER A 1 317 ? -2.289 2.287 -10.172 1 96 317 SER A CA 1
ATOM 2321 C C . SER A 1 317 ? -1.237 2.471 -9.078 1 96 317 SER A C 1
ATOM 2323 O O . SER A 1 317 ? -0.554 1.517 -8.703 1 96 317 SER A O 1
ATOM 2325 N N . ASP A 1 318 ? -1.118 3.652 -8.578 1 98.44 318 ASP A N 1
ATOM 2326 C CA . ASP A 1 318 ? -0.137 3.938 -7.539 1 98.44 318 ASP A CA 1
ATOM 2327 C C . ASP A 1 318 ? -0.695 3.611 -6.156 1 98.44 318 ASP A C 1
ATOM 2329 O O . ASP A 1 318 ? -1.908 3.477 -5.984 1 98.44 318 ASP A O 1
ATOM 2333 N N . VAL A 1 319 ? 0.219 3.428 -5.207 1 98.81 319 VAL A N 1
ATOM 2334 C CA . VAL A 1 319 ? -0.174 3.16 -3.826 1 98.81 319 VAL A CA 1
ATOM 2335 C C . VAL A 1 319 ? 0.433 4.211 -2.902 1 98.81 319 VAL A C 1
ATOM 2337 O O . VAL A 1 319 ? 1.635 4.48 -2.963 1 98.81 319 VAL A O 1
ATOM 2340 N N . LEU A 1 320 ? -0.395 4.863 -2.117 1 98.81 320 LEU A N 1
ATOM 2341 C CA . LEU A 1 320 ? 0.062 5.758 -1.06 1 98.81 320 LEU A CA 1
ATOM 2342 C C . LEU A 1 320 ? 0.114 5.035 0.281 1 98.81 320 LEU A C 1
ATOM 2344 O O . LEU A 1 320 ? -0.905 4.531 0.759 1 98.81 320 LEU A O 1
ATOM 2348 N N . ILE A 1 321 ? 1.312 4.953 0.839 1 98.75 321 ILE A N 1
ATOM 2349 C CA . ILE A 1 321 ? 1.527 4.41 2.176 1 98.75 321 ILE A CA 1
ATOM 2350 C C . ILE A 1 321 ? 1.858 5.543 3.145 1 98.75 321 ILE A C 1
ATOM 2352 O O . ILE A 1 321 ? 2.873 6.227 2.988 1 98.75 321 ILE A O 1
ATOM 2356 N N . GLU A 1 322 ? 1.007 5.758 4.113 1 98.25 322 GLU A N 1
ATOM 2357 C CA . GLU A 1 322 ? 1.263 6.746 5.16 1 98.25 322 GLU A CA 1
ATOM 2358 C C . GLU A 1 322 ? 1.749 6.078 6.441 1 98.25 322 GLU A C 1
ATOM 2360 O O . GLU A 1 322 ? 1.154 5.105 6.906 1 98.25 322 GLU A O 1
ATOM 2365 N N . MET A 1 323 ? 2.854 6.629 6.91 1 97.38 323 MET A N 1
ATOM 2366 C CA . MET A 1 323 ? 3.52 6.055 8.07 1 97.38 323 MET A CA 1
ATOM 2367 C C . MET A 1 323 ? 3.828 7.125 9.109 1 97.38 323 MET A C 1
ATOM 2369 O O . MET A 1 323 ? 4.27 8.227 8.766 1 97.38 323 MET A O 1
ATOM 2373 N N . MET A 1 324 ? 3.578 6.812 10.391 1 96.62 324 MET A N 1
ATOM 2374 C CA . MET A 1 324 ? 3.855 7.77 11.453 1 96.62 324 MET A CA 1
ATOM 2375 C C . MET A 1 324 ? 5.004 7.285 12.336 1 96.62 324 MET A C 1
ATOM 2377 O O . MET A 1 324 ? 5.156 6.082 12.562 1 96.62 324 MET A O 1
ATOM 2381 N N . ARG A 1 325 ? 5.777 8.211 12.758 1 94.88 325 ARG A N 1
ATOM 2382 C CA . ARG A 1 325 ? 6.871 7.879 13.664 1 94.88 325 ARG A CA 1
ATOM 2383 C C . ARG A 1 325 ? 6.344 7.23 14.945 1 94.88 325 ARG A C 1
ATOM 2385 O O . ARG A 1 325 ? 5.32 7.652 15.484 1 94.88 325 ARG A O 1
ATOM 2392 N N . LYS A 1 326 ? 7 6.133 15.289 1 83.62 326 LYS A N 1
ATOM 2393 C CA . LYS A 1 326 ? 6.617 5.469 16.531 1 83.62 326 LYS A CA 1
ATOM 2394 C C . LYS A 1 326 ? 6.957 6.336 17.734 1 83.62 326 LYS A C 1
ATOM 2396 O O . LYS A 1 326 ? 8.023 6.953 17.797 1 83.62 326 LYS A O 1
ATOM 2401 N N . GLU A 1 327 ? 5.918 6.793 18.453 1 69.44 327 GLU A N 1
ATOM 2402 C CA . GLU A 1 327 ? 6.164 7.605 19.641 1 69.44 327 GLU A CA 1
ATOM 2403 C C . GLU A 1 327 ? 6.973 6.832 20.688 1 69.44 327 GLU A C 1
ATOM 2405 O O . GLU A 1 327 ? 6.773 5.625 20.859 1 69.44 327 GLU A O 1
ATOM 2410 N N . HIS A 1 328 ? 8.359 6.969 20.828 1 48.06 328 HIS A N 1
ATOM 2411 C CA . HIS A 1 328 ? 9.039 6.387 21.984 1 48.06 328 HIS A CA 1
ATOM 2412 C C . HIS A 1 328 ? 8.336 6.758 23.281 1 48.06 328 HIS A C 1
ATOM 2414 O O . HIS A 1 328 ? 7.742 7.832 23.391 1 48.06 328 HIS A O 1
ATOM 2420 N N . MET B 1 1 ? -30.328 -17.125 -4.348 1 68.75 1 MET B N 1
ATOM 2421 C CA . MET B 1 1 ? -28.984 -16.547 -4.289 1 68.75 1 MET B CA 1
ATOM 2422 C C . MET B 1 1 ? -28.578 -15.961 -5.641 1 68.75 1 MET B C 1
ATOM 2424 O O . MET B 1 1 ? -28.891 -16.547 -6.684 1 68.75 1 MET B O 1
ATOM 2428 N N . ASP B 1 2 ? -28.047 -14.789 -5.672 1 88 2 ASP B N 1
ATOM 2429 C CA . ASP B 1 2 ? -27.719 -14.086 -6.902 1 88 2 ASP B CA 1
ATOM 2430 C C . ASP B 1 2 ? -26.406 -14.602 -7.488 1 88 2 ASP B C 1
ATOM 2432 O O . ASP B 1 2 ? -25.625 -15.258 -6.797 1 88 2 ASP B O 1
ATOM 2436 N N . VAL B 1 3 ? -26.234 -14.773 -8.734 1 94.88 3 VAL B N 1
ATOM 2437 C CA . VAL B 1 3 ? -25.094 -15.242 -9.531 1 94.88 3 VAL B CA 1
ATOM 2438 C C . VAL B 1 3 ? -23.797 -14.648 -8.977 1 94.88 3 VAL B C 1
ATOM 2440 O O . VAL B 1 3 ? -22.781 -15.336 -8.914 1 94.88 3 VAL B O 1
ATOM 2443 N N . ALA B 1 4 ? -23.938 -13.484 -8.469 1 94.94 4 ALA B N 1
ATOM 2444 C CA . ALA B 1 4 ? -22.75 -12.812 -7.922 1 94.94 4 ALA B CA 1
ATOM 2445 C C . ALA B 1 4 ? -22.266 -13.508 -6.652 1 94.94 4 ALA B C 1
ATOM 2447 O O . ALA B 1 4 ? -21.062 -13.703 -6.469 1 94.94 4 ALA B O 1
ATOM 2448 N N . HIS B 1 5 ? -23.188 -13.875 -5.812 1 96.31 5 HIS B N 1
ATOM 2449 C CA . HIS B 1 5 ? -22.844 -14.578 -4.582 1 96.31 5 HIS B CA 1
ATOM 2450 C C . HIS B 1 5 ? -22.281 -15.969 -4.875 1 96.31 5 HIS B C 1
ATOM 2452 O O . HIS B 1 5 ? -21.328 -16.422 -4.227 1 96.31 5 HIS B O 1
ATOM 2458 N N . ALA B 1 6 ? -22.906 -16.672 -5.824 1 97.75 6 ALA B N 1
ATOM 2459 C CA . ALA B 1 6 ? -22.438 -17.984 -6.23 1 97.75 6 ALA B CA 1
ATOM 2460 C C . ALA B 1 6 ? -21.016 -17.906 -6.789 1 97.75 6 ALA B C 1
ATOM 2462 O O . ALA B 1 6 ? -20.188 -18.781 -6.512 1 97.75 6 ALA B O 1
ATOM 2463 N N . LEU B 1 7 ? -20.781 -16.891 -7.586 1 97.94 7 LEU B N 1
ATOM 2464 C CA . LEU B 1 7 ? -19.438 -16.734 -8.141 1 97.94 7 LEU B CA 1
ATOM 2465 C C . LEU B 1 7 ? -18.422 -16.5 -7.031 1 97.94 7 LEU B C 1
ATOM 2467 O O . LEU B 1 7 ? -17.297 -17 -7.098 1 97.94 7 LEU B O 1
ATOM 2471 N N . ASP B 1 8 ? -18.781 -15.734 -6.027 1 97.31 8 ASP B N 1
ATOM 2472 C CA . ASP B 1 8 ? -17.906 -15.516 -4.879 1 97.31 8 ASP B CA 1
ATOM 2473 C C . ASP B 1 8 ? -17.547 -16.828 -4.191 1 97.31 8 ASP B C 1
ATOM 2475 O O . ASP B 1 8 ? -16.406 -17.047 -3.799 1 97.31 8 ASP B O 1
ATOM 2479 N N . LEU B 1 9 ? -18.547 -17.609 -4.062 1 97.75 9 LEU B N 1
ATOM 2480 C CA . LEU B 1 9 ? -18.328 -18.922 -3.463 1 97.75 9 LEU B CA 1
ATOM 2481 C C . LEU B 1 9 ? -17.406 -19.766 -4.34 1 97.75 9 LEU B C 1
ATOM 2483 O O . LEU B 1 9 ? -16.5 -20.438 -3.834 1 97.75 9 LEU B O 1
ATOM 2487 N N . ALA B 1 10 ? -17.641 -19.766 -5.648 1 98.31 10 ALA B N 1
ATOM 2488 C CA . ALA B 1 10 ? -16.781 -20.5 -6.582 1 98.31 10 ALA B CA 1
ATOM 2489 C C . ALA B 1 10 ? -15.336 -20 -6.504 1 98.31 10 ALA B C 1
ATOM 2491 O O . ALA B 1 10 ? -14.391 -20.797 -6.551 1 98.31 10 ALA B O 1
ATOM 2492 N N . HIS B 1 11 ? -15.188 -18.688 -6.402 1 97.44 11 HIS B N 1
ATOM 2493 C CA . HIS B 1 11 ? -13.875 -18.078 -6.215 1 97.44 11 HIS B CA 1
ATOM 2494 C C . HIS B 1 11 ? -13.188 -18.625 -4.969 1 97.44 11 HIS B C 1
ATOM 2496 O O . HIS B 1 11 ? -12 -18.953 -5.004 1 97.44 11 HIS B O 1
ATOM 2502 N N . HIS B 1 12 ? -13.953 -18.688 -3.945 1 97.5 12 HIS B N 1
ATOM 2503 C CA . HIS B 1 12 ? -13.414 -19.125 -2.66 1 97.5 12 HIS B CA 1
ATOM 2504 C C . HIS B 1 12 ? -12.891 -20.547 -2.734 1 97.5 12 HIS B C 1
ATOM 2506 O O . HIS B 1 12 ? -11.766 -20.828 -2.311 1 97.5 12 HIS B O 1
ATOM 2512 N N . VAL B 1 13 ? -13.656 -21.406 -3.342 1 98 13 VAL B N 1
ATOM 2513 C CA . VAL B 1 13 ? -13.25 -22.812 -3.369 1 98 13 VAL B CA 1
ATOM 2514 C C . VAL B 1 13 ? -12.117 -23 -4.383 1 98 13 VAL B C 1
ATOM 2516 O O . VAL B 1 13 ? -11.25 -23.844 -4.199 1 98 13 VAL B O 1
ATOM 2519 N N . SER B 1 14 ? -12.141 -22.219 -5.453 1 97.88 14 SER B N 1
ATOM 2520 C CA . SER B 1 14 ? -11.016 -22.203 -6.383 1 97.88 14 SER B CA 1
ATOM 2521 C C . SER B 1 14 ? -9.711 -21.859 -5.664 1 97.88 14 SER B C 1
ATOM 2523 O O . SER B 1 14 ? -8.703 -22.547 -5.84 1 97.88 14 SER B O 1
ATOM 2525 N N . ASP B 1 15 ? -9.758 -20.906 -4.84 1 96.88 15 ASP B N 1
ATOM 2526 C CA . ASP B 1 15 ? -8.586 -20.469 -4.09 1 96.88 15 ASP B CA 1
ATOM 2527 C C . ASP B 1 15 ? -8.109 -21.547 -3.125 1 96.88 15 ASP B C 1
ATOM 2529 O O . ASP B 1 15 ? -6.906 -21.703 -2.902 1 96.88 15 ASP B O 1
ATOM 2533 N N . GLN B 1 16 ? -9.008 -22.297 -2.623 1 96.38 16 GLN B N 1
ATOM 2534 C CA . GLN B 1 16 ? -8.68 -23.297 -1.621 1 96.38 16 GLN B CA 1
ATOM 2535 C C . GLN B 1 16 ? -7.883 -24.453 -2.234 1 96.38 16 GLN B C 1
ATOM 2537 O O . GLN B 1 16 ? -7.133 -25.141 -1.537 1 96.38 16 GLN B O 1
ATOM 2542 N N . VAL B 1 17 ? -7.977 -24.625 -3.508 1 97.5 17 VAL B N 1
ATOM 2543 C CA . VAL B 1 17 ? -7.305 -25.781 -4.098 1 97.5 17 VAL B CA 1
ATOM 2544 C C . VAL B 1 17 ? -6.098 -25.312 -4.906 1 97.5 17 VAL B C 1
ATOM 2546 O O . VAL B 1 17 ? -5.43 -26.125 -5.555 1 97.5 17 VAL B O 1
ATOM 2549 N N . ARG B 1 18 ? -5.852 -24 -4.867 1 96.31 18 ARG B N 1
ATOM 2550 C CA . ARG B 1 18 ? -4.637 -23.5 -5.504 1 96.31 18 ARG B CA 1
ATOM 2551 C C . ARG B 1 18 ? -3.4 -24.219 -4.965 1 96.31 18 ARG B C 1
ATOM 2553 O O . ARG B 1 18 ? -3.262 -24.391 -3.752 1 96.31 18 ARG B O 1
ATOM 2560 N N . GLY B 1 19 ? -2.539 -24.641 -5.91 1 95.25 19 GLY B N 1
ATOM 2561 C CA . GLY B 1 19 ? -1.312 -25.312 -5.516 1 95.25 19 GLY B CA 1
ATOM 2562 C C . GLY B 1 19 ? -1.438 -26.828 -5.492 1 95.25 19 GLY B C 1
ATOM 2563 O O . GLY B 1 19 ? -0.439 -27.547 -5.371 1 95.25 19 GLY B O 1
ATOM 2564 N N . THR B 1 20 ? -2.672 -27.391 -5.668 1 96.81 20 THR B N 1
ATOM 2565 C CA . THR B 1 20 ? -2.844 -28.844 -5.535 1 96.81 20 THR B CA 1
ATOM 2566 C C . THR B 1 20 ? -3.357 -29.438 -6.84 1 96.81 20 THR B C 1
ATOM 2568 O O . THR B 1 20 ? -3.551 -30.656 -6.934 1 96.81 20 THR B O 1
ATOM 2571 N N . THR B 1 21 ? -3.527 -28.609 -7.832 1 97.31 21 THR B N 1
ATOM 2572 C CA . THR B 1 21 ? -4.254 -29.094 -9 1 97.31 21 THR B CA 1
ATOM 2573 C C . THR B 1 21 ? -3.338 -29.141 -10.227 1 97.31 21 THR B C 1
ATOM 2575 O O . THR B 1 21 ? -3.672 -29.766 -11.227 1 97.31 21 THR B O 1
ATOM 2578 N N . SER B 1 22 ? -2.217 -28.5 -10.164 1 96.25 22 SER B N 1
ATOM 2579 C CA . SER B 1 22 ? -1.336 -28.453 -11.32 1 96.25 22 SER B CA 1
ATOM 2580 C C . SER B 1 22 ? -1.02 -29.844 -11.852 1 96.25 22 SER B C 1
ATOM 2582 O O . SER B 1 22 ? -0.792 -30.766 -11.07 1 96.25 22 SER B O 1
ATOM 2584 N N . PRO B 1 23 ? -1.028 -30.031 -13.172 1 96.12 23 PRO B N 1
ATOM 2585 C CA . PRO B 1 23 ? -1.052 -29 -14.203 1 96.12 23 PRO B CA 1
ATOM 2586 C C . PRO B 1 23 ? -2.469 -28.547 -14.555 1 96.12 23 PRO B C 1
ATOM 2588 O O . PRO B 1 23 ? -2.648 -27.688 -15.422 1 96.12 23 PRO B O 1
ATOM 2591 N N . ASN B 1 24 ? -3.453 -29.156 -13.945 1 94.62 24 ASN B N 1
ATOM 2592 C CA . ASN B 1 24 ? -4.828 -28.719 -14.172 1 94.62 24 ASN B CA 1
ATOM 2593 C C . ASN B 1 24 ? -5.121 -27.391 -13.484 1 94.62 24 ASN B C 1
ATOM 2595 O O . ASN B 1 24 ? -4.449 -27.031 -12.523 1 94.62 24 ASN B O 1
ATOM 2599 N N . PRO B 1 25 ? -6.09 -26.609 -14 1 96.31 25 PRO B N 1
ATOM 2600 C CA . PRO B 1 25 ? -6.445 -25.328 -13.383 1 96.31 25 PRO B CA 1
ATOM 2601 C C . PRO B 1 25 ? -7.219 -25.5 -12.078 1 96.31 25 PRO B C 1
ATOM 2603 O O . PRO B 1 25 ? -8.023 -26.422 -11.953 1 96.31 25 PRO B O 1
ATOM 2606 N N . PRO B 1 26 ? -6.969 -24.641 -11.141 1 97.94 26 PRO B N 1
ATOM 2607 C CA . PRO B 1 26 ? -7.797 -24.625 -9.938 1 97.94 26 PRO B CA 1
ATOM 2608 C C . PRO B 1 26 ? -9.164 -24 -10.164 1 97.94 26 PRO B C 1
ATOM 2610 O O . PRO B 1 26 ? -9.352 -22.797 -9.898 1 97.94 26 PRO B O 1
ATOM 2613 N N . VAL B 1 27 ? -10.125 -24.766 -10.477 1 98 27 VAL B N 1
ATOM 2614 C CA . VAL B 1 27 ? -11.453 -24.297 -10.859 1 98 27 VAL B CA 1
ATOM 2615 C C . VAL B 1 27 ? -12.414 -24.484 -9.695 1 98 27 VAL B C 1
ATOM 2617 O O . VAL B 1 27 ? -12.312 -25.453 -8.93 1 98 27 VAL B O 1
ATOM 2620 N N . GLY B 1 28 ? -13.219 -23.484 -9.5 1 98.62 28 GLY B N 1
ATOM 2621 C CA . GLY B 1 28 ? -14.367 -23.609 -8.609 1 98.62 28 GLY B CA 1
ATOM 2622 C C . GLY B 1 28 ? -15.695 -23.578 -9.344 1 98.62 28 GLY B C 1
ATOM 2623 O O . GLY B 1 28 ? -15.836 -22.891 -10.359 1 98.62 28 GLY B O 1
ATOM 2624 N N . ALA B 1 29 ? -16.688 -24.359 -8.773 1 98.62 29 ALA B N 1
ATOM 2625 C CA . ALA B 1 29 ? -18.031 -24.438 -9.375 1 98.62 29 ALA B CA 1
ATOM 2626 C C . ALA B 1 29 ? -19.109 -24.5 -8.297 1 98.62 29 ALA B C 1
ATOM 2628 O O . ALA B 1 29 ? -18.922 -25.141 -7.262 1 98.62 29 ALA B O 1
ATOM 2629 N N . VAL B 1 30 ? -20.141 -23.812 -8.586 1 98.81 30 VAL B N 1
ATOM 2630 C CA . VAL B 1 30 ? -21.312 -23.828 -7.707 1 98.81 30 VAL B CA 1
ATOM 2631 C C . VAL B 1 30 ? -22.562 -24.172 -8.508 1 98.81 30 VAL B C 1
ATOM 2633 O O . VAL B 1 30 ? -22.766 -23.656 -9.609 1 98.81 30 VAL B O 1
ATOM 2636 N N . ILE B 1 31 ? -23.375 -25.078 -7.965 1 98.62 31 ILE B N 1
ATOM 2637 C CA . ILE B 1 31 ? -24.672 -25.422 -8.555 1 98.62 31 ILE B CA 1
ATOM 2638 C C . ILE B 1 31 ? -25.797 -24.859 -7.695 1 98.62 31 ILE B C 1
ATOM 2640 O O . ILE B 1 31 ? -25.828 -25.078 -6.48 1 98.62 31 ILE B O 1
ATOM 2644 N N . LEU B 1 32 ? -26.578 -24.016 -8.312 1 98.56 32 LEU B N 1
ATOM 2645 C CA . LEU B 1 32 ? -27.844 -23.578 -7.715 1 98.56 32 LEU B CA 1
ATOM 2646 C C . LEU B 1 32 ? -29 -24.422 -8.227 1 98.56 32 LEU B C 1
ATOM 2648 O O . LEU B 1 32 ? -29.062 -24.75 -9.414 1 98.56 32 LEU B O 1
ATOM 2652 N N . ASP B 1 33 ? -29.969 -24.734 -7.359 1 98 33 ASP B N 1
ATOM 2653 C CA . ASP B 1 33 ? -31.156 -25.406 -7.852 1 98 33 ASP B CA 1
ATOM 2654 C C . ASP B 1 33 ? -32.125 -24.438 -8.539 1 98 33 ASP B C 1
ATOM 2656 O O . ASP B 1 33 ? -31.781 -23.266 -8.719 1 98 33 ASP B O 1
ATOM 2660 N N . ALA B 1 34 ? -33.25 -24.938 -8.938 1 96.62 34 ALA B N 1
ATOM 2661 C CA . ALA B 1 34 ? -34.188 -24.141 -9.703 1 96.62 34 ALA B CA 1
ATOM 2662 C C . ALA B 1 34 ? -34.688 -22.969 -8.883 1 96.62 34 ALA B C 1
ATOM 2664 O O . ALA B 1 34 ? -35.125 -21.953 -9.445 1 96.62 34 ALA B O 1
ATOM 2665 N N . ASP B 1 35 ? -34.562 -23.016 -7.574 1 96.19 35 ASP B N 1
ATOM 2666 C CA . ASP B 1 35 ? -35.031 -21.969 -6.684 1 96.19 35 ASP B CA 1
ATOM 2667 C C . ASP B 1 35 ? -33.906 -21 -6.309 1 96.19 35 ASP B C 1
ATOM 2669 O O . ASP B 1 35 ? -34.125 -20.031 -5.578 1 96.19 35 ASP B O 1
ATOM 2673 N N . GLY B 1 36 ? -32.75 -21.312 -6.844 1 96.69 36 GLY B N 1
ATOM 2674 C CA . GLY B 1 36 ? -31.641 -20.391 -6.605 1 96.69 36 GLY B CA 1
ATOM 2675 C C . GLY B 1 36 ? -30.859 -20.719 -5.344 1 96.69 36 GLY B C 1
ATOM 2676 O O . GLY B 1 36 ? -30.062 -19.891 -4.871 1 96.69 36 GLY B O 1
ATOM 2677 N N . GLU B 1 37 ? -31.125 -21.906 -4.793 1 97.12 37 GLU B N 1
ATOM 2678 C CA . GLU B 1 37 ? -30.406 -22.328 -3.598 1 97.12 37 GLU B CA 1
ATOM 2679 C C . GLU B 1 37 ? -29.125 -23.078 -3.961 1 97.12 37 GLU B C 1
ATOM 2681 O O . GLU B 1 37 ? -29.109 -23.875 -4.906 1 97.12 37 GLU B O 1
ATOM 2686 N N . VAL B 1 38 ? -28.078 -22.828 -3.135 1 98.38 38 VAL B N 1
ATOM 2687 C CA . VAL B 1 38 ? -26.828 -23.547 -3.361 1 98.38 38 VAL B CA 1
ATOM 2688 C C . VAL B 1 38 ? -27.016 -25.016 -2.994 1 98.38 38 VAL B C 1
ATOM 2690 O O . VAL B 1 38 ? -27.328 -25.344 -1.848 1 98.38 38 VAL B O 1
ATOM 2693 N N . VAL B 1 39 ? -26.734 -25.906 -3.943 1 98.38 39 VAL B N 1
ATOM 2694 C CA . VAL B 1 39 ? -26.984 -27.328 -3.666 1 98.38 39 VAL B CA 1
ATOM 2695 C C . VAL B 1 39 ? -25.719 -28.125 -3.959 1 98.38 39 VAL B C 1
ATOM 2697 O O . VAL B 1 39 ? -25.656 -29.328 -3.658 1 98.38 39 VAL B O 1
ATOM 2700 N N . GLY B 1 40 ? -24.75 -27.516 -4.496 1 98.56 40 GLY B N 1
ATOM 2701 C CA . GLY B 1 40 ? -23.484 -28.156 -4.762 1 98.56 40 GLY B CA 1
ATOM 2702 C C . GLY B 1 40 ? -22.328 -27.188 -4.922 1 98.56 40 GLY B C 1
ATOM 2703 O O . GLY B 1 40 ? -22.484 -26.141 -5.574 1 98.56 40 GLY B O 1
ATOM 2704 N N . VAL B 1 41 ? -21.312 -27.453 -4.309 1 98.69 41 VAL B N 1
ATOM 2705 C CA . VAL B 1 41 ? -20.062 -26.703 -4.426 1 98.69 41 VAL B CA 1
ATOM 2706 C C . VAL B 1 41 ? -18.906 -27.656 -4.691 1 98.69 41 VAL B C 1
ATOM 2708 O O . VAL B 1 41 ? -18.812 -28.719 -4.07 1 98.69 41 VAL B O 1
ATOM 2711 N N . GLY B 1 42 ? -18.109 -27.359 -5.688 1 98.5 42 GLY B N 1
ATOM 2712 C CA . GLY B 1 42 ? -16.984 -28.219 -6.023 1 98.5 42 GLY B CA 1
ATOM 2713 C C . GLY B 1 42 ? -15.758 -27.453 -6.477 1 98.5 42 GLY B C 1
ATOM 2714 O O . GLY B 1 42 ? -15.867 -26.312 -6.934 1 98.5 42 GLY B O 1
ATOM 2715 N N . ALA B 1 43 ? -14.625 -28.062 -6.297 1 98.44 43 ALA B N 1
ATOM 2716 C CA . ALA B 1 43 ? -13.344 -27.578 -6.805 1 98.44 43 ALA B CA 1
ATOM 2717 C C . ALA B 1 43 ? -12.555 -28.703 -7.469 1 98.44 43 ALA B C 1
ATOM 2719 O O . ALA B 1 43 ? -12.812 -29.891 -7.219 1 98.44 43 ALA B O 1
ATOM 2720 N N . THR B 1 44 ? -11.672 -28.266 -8.367 1 97.5 44 THR B N 1
ATOM 2721 C CA . THR B 1 44 ? -10.836 -29.25 -9.055 1 97.5 44 THR B CA 1
ATOM 2722 C C . THR B 1 44 ? -10.07 -30.109 -8.047 1 97.5 44 THR B C 1
ATOM 2724 O O . THR B 1 44 ? -9.453 -29.578 -7.117 1 97.5 44 THR B O 1
ATOM 2727 N N . ALA B 1 45 ? -10.18 -31.406 -8.188 1 95.88 45 ALA B N 1
ATOM 2728 C CA . ALA B 1 45 ? -9.406 -32.344 -7.355 1 95.88 45 ALA B CA 1
ATOM 2729 C C . ALA B 1 45 ? -7.969 -32.438 -7.848 1 95.88 45 ALA B C 1
ATOM 2731 O O . ALA B 1 45 ? -7.652 -32 -8.953 1 95.88 45 ALA B O 1
ATOM 2732 N N . PRO B 1 46 ? -7.113 -32.969 -6.996 1 95.44 46 PRO B N 1
ATOM 2733 C CA . PRO B 1 46 ? -5.75 -33.219 -7.477 1 95.44 46 PRO B CA 1
ATOM 2734 C C . PRO B 1 46 ? -5.711 -34.031 -8.75 1 95.44 46 PRO B C 1
ATOM 2736 O O . PRO B 1 46 ? -6.695 -34.719 -9.086 1 95.44 46 PRO B O 1
ATOM 2739 N N . PRO B 1 47 ? -4.586 -33.938 -9.461 1 92.81 47 PRO B N 1
ATOM 2740 C CA . PRO B 1 47 ? -4.492 -34.625 -10.75 1 92.81 47 PRO B CA 1
ATOM 2741 C C . PRO B 1 47 ? -4.953 -36.062 -10.68 1 92.81 47 PRO B C 1
ATOM 2743 O O . PRO B 1 47 ? -4.551 -36.812 -9.766 1 92.81 47 PRO B O 1
ATOM 2746 N N . GLY B 1 48 ? -5.684 -36.438 -11.609 1 91.5 48 GLY B N 1
ATOM 2747 C CA . GLY B 1 48 ? -6.289 -37.75 -11.625 1 91.5 48 GLY B CA 1
ATOM 2748 C C . GLY B 1 48 ? -7.703 -37.75 -11.07 1 91.5 48 GLY B C 1
ATOM 2749 O O . GLY B 1 48 ? -8.453 -38.719 -11.289 1 91.5 48 GLY B O 1
ATOM 2750 N N . GLY B 1 49 ? -8.117 -36.688 -10.383 1 93.19 49 GLY B N 1
ATOM 2751 C CA . GLY B 1 49 ? -9.445 -36.562 -9.789 1 93.19 49 GLY B CA 1
ATOM 2752 C C . GLY B 1 49 ? -10.422 -35.781 -10.656 1 93.19 49 GLY B C 1
ATOM 2753 O O . GLY B 1 49 ? -10.078 -35.375 -11.766 1 93.19 49 GLY B O 1
ATOM 2754 N N . PRO B 1 50 ? -11.609 -35.719 -10.203 1 94.75 50 PRO B N 1
ATOM 2755 C CA . PRO B 1 50 ? -12.656 -35.062 -10.992 1 94.75 50 PRO B CA 1
ATOM 2756 C C . PRO B 1 50 ? -12.477 -33.531 -11.078 1 94.75 50 PRO B C 1
ATOM 2758 O O . PRO B 1 50 ? -11.859 -32.938 -10.195 1 94.75 50 PRO B O 1
ATOM 2761 N N . HIS B 1 51 ? -13.055 -32.969 -12.094 1 96.25 51 HIS B N 1
ATOM 2762 C CA . HIS B 1 51 ? -13.109 -31.516 -12.258 1 96.25 51 HIS B CA 1
ATOM 2763 C C . HIS B 1 51 ? -14.141 -30.891 -11.32 1 96.25 51 HIS B C 1
ATOM 2765 O O . HIS B 1 51 ? -14.961 -31.594 -10.734 1 96.25 51 HIS B O 1
ATOM 2771 N N . ALA B 1 52 ? -14.07 -29.594 -11.148 1 97.56 52 ALA B N 1
ATOM 2772 C CA . ALA B 1 52 ? -14.898 -28.844 -10.203 1 97.56 52 ALA B CA 1
ATOM 2773 C C . ALA B 1 52 ? -16.375 -29.078 -10.477 1 97.56 52 ALA B C 1
ATOM 2775 O O . ALA B 1 52 ? -17.156 -29.297 -9.539 1 97.56 52 ALA B O 1
ATOM 2776 N N . GLU B 1 53 ? -16.75 -28.984 -11.773 1 97.69 53 GLU B N 1
ATOM 2777 C CA . GLU B 1 53 ? -18.156 -29.141 -12.148 1 97.69 53 GLU B CA 1
ATOM 2778 C C . GLU B 1 53 ? -18.688 -30.516 -11.758 1 97.69 53 GLU B C 1
ATOM 2780 O O . GLU B 1 53 ? -19.812 -30.625 -11.258 1 97.69 53 GLU B O 1
ATOM 2785 N N . VAL B 1 54 ? -17.891 -31.547 -12.031 1 96.88 54 VAL B N 1
ATOM 2786 C CA . VAL B 1 54 ? -18.266 -32.906 -11.711 1 96.88 54 VAL B CA 1
ATOM 2787 C C . VAL B 1 54 ? -18.469 -33.062 -10.211 1 96.88 54 VAL B C 1
ATOM 2789 O O . VAL B 1 54 ? -19.453 -33.656 -9.758 1 96.88 54 VAL B O 1
ATOM 2792 N N . VAL B 1 55 ? -17.594 -32.469 -9.422 1 97.81 55 VAL B N 1
ATOM 2793 C CA . VAL B 1 55 ? -17.688 -32.5 -7.965 1 97.81 55 VAL B CA 1
ATOM 2794 C C . VAL B 1 55 ? -18.969 -31.797 -7.52 1 97.81 55 VAL B C 1
ATOM 2796 O O . VAL B 1 55 ? -19.719 -32.312 -6.695 1 97.81 55 VAL B O 1
ATOM 2799 N N . ALA B 1 56 ? -19.203 -30.594 -8.016 1 98.5 56 ALA B N 1
ATOM 2800 C CA . ALA B 1 56 ? -20.375 -29.812 -7.648 1 98.5 56 ALA B CA 1
ATOM 2801 C C . ALA B 1 56 ? -21.672 -30.531 -8.016 1 98.5 56 ALA B C 1
ATOM 2803 O O . ALA B 1 56 ? -22.641 -30.531 -7.254 1 98.5 56 ALA B O 1
ATOM 2804 N N . LEU B 1 57 ? -21.688 -31.172 -9.227 1 98.25 57 LEU B N 1
ATOM 2805 C CA . LEU B 1 57 ? -22.859 -31.906 -9.695 1 98.25 57 LEU B CA 1
ATOM 2806 C C . LEU B 1 57 ? -23.141 -33.125 -8.805 1 98.25 57 LEU B C 1
ATOM 2808 O O . LEU B 1 57 ? -24.297 -33.406 -8.492 1 98.25 57 LEU B O 1
ATOM 2812 N N . ALA B 1 58 ? -22.094 -33.812 -8.484 1 97.81 58 ALA B N 1
ATOM 2813 C CA . ALA B 1 58 ? -22.25 -34.969 -7.59 1 97.81 58 ALA B CA 1
ATOM 2814 C C . ALA B 1 58 ? -22.891 -34.562 -6.262 1 97.81 58 ALA B C 1
ATOM 2816 O O . ALA B 1 58 ? -23.734 -35.281 -5.723 1 97.81 58 ALA B O 1
ATOM 2817 N N . ALA B 1 59 ? -22.469 -33.438 -5.707 1 98.19 59 ALA B N 1
ATOM 2818 C CA . ALA B 1 59 ? -23.016 -32.906 -4.457 1 98.19 59 ALA B CA 1
ATOM 2819 C C . ALA B 1 59 ? -24.484 -32.5 -4.625 1 98.19 59 ALA B C 1
ATOM 2821 O O . ALA B 1 59 ? -25.297 -32.719 -3.725 1 98.19 59 ALA B O 1
ATOM 2822 N N . ALA B 1 60 ? -24.797 -31.922 -5.738 1 98.19 60 ALA B N 1
ATOM 2823 C CA . ALA B 1 60 ? -26.125 -31.391 -6.004 1 98.19 60 ALA B CA 1
ATOM 2824 C C . ALA B 1 60 ? -27.125 -32.531 -6.227 1 98.19 60 ALA B C 1
ATOM 2826 O O . ALA B 1 60 ? -28.297 -32.406 -5.852 1 98.19 60 ALA B O 1
ATOM 2827 N N . GLY B 1 61 ? -26.641 -33.625 -6.93 1 97.75 61 GLY B N 1
ATOM 2828 C CA . GLY B 1 61 ? -27.547 -34.719 -7.289 1 97.75 61 GLY B CA 1
ATOM 2829 C C . GLY B 1 61 ? -28.656 -34.2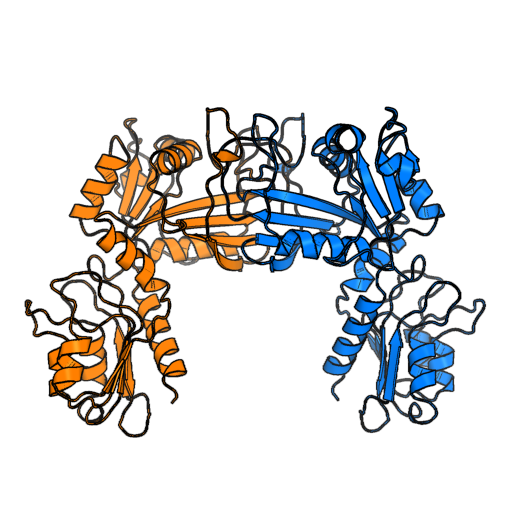81 -8.219 1 97.75 61 GLY B C 1
ATOM 2830 O O . GLY B 1 61 ? -28.422 -33.562 -9.18 1 97.75 61 GLY B O 1
ATOM 2831 N N . VAL B 1 62 ? -29.797 -34.75 -7.902 1 97.69 62 VAL B N 1
ATOM 2832 C CA . VAL B 1 62 ? -30.953 -34.562 -8.773 1 97.69 62 VAL B CA 1
ATOM 2833 C C . VAL B 1 62 ? -31.391 -33.094 -8.695 1 97.69 62 VAL B C 1
ATOM 2835 O O . VAL B 1 62 ? -32.125 -32.594 -9.57 1 97.69 62 VAL B O 1
ATOM 2838 N N . ARG B 1 63 ? -30.984 -32.375 -7.68 1 98.12 63 ARG B N 1
ATOM 2839 C CA . ARG B 1 63 ? -31.406 -31 -7.488 1 98.12 63 ARG B CA 1
ATOM 2840 C C . ARG B 1 63 ? -30.75 -30.094 -8.516 1 98.12 63 ARG B C 1
ATOM 2842 O O . ARG B 1 63 ? -31.141 -28.922 -8.656 1 98.12 63 ARG B O 1
ATOM 2849 N N . ALA B 1 64 ? -29.828 -30.609 -9.266 1 98.25 64 ALA B N 1
ATOM 2850 C CA . ALA B 1 64 ? -29.172 -29.828 -10.312 1 98.25 64 ALA B CA 1
ATOM 2851 C C . ALA B 1 64 ? -30.125 -29.547 -11.469 1 98.25 64 ALA B C 1
ATOM 2853 O O . ALA B 1 64 ? -29.953 -28.578 -12.203 1 98.25 64 ALA B O 1
ATOM 2854 N N . ASN B 1 65 ? -31.109 -30.453 -11.602 1 98.19 65 ASN B N 1
ATOM 2855 C CA . ASN B 1 65 ? -32.031 -30.344 -12.727 1 98.19 65 ASN B CA 1
ATOM 2856 C C . ASN B 1 65 ? -32.781 -29 -12.719 1 98.19 65 ASN B C 1
ATOM 2858 O O . ASN B 1 65 ? -33.375 -28.641 -11.711 1 98.19 65 ASN B O 1
ATOM 2862 N N . GLY B 1 66 ? -32.625 -28.344 -13.852 1 98.12 66 GLY B N 1
ATOM 2863 C CA . GLY B 1 66 ? -33.25 -27.047 -13.977 1 98.12 66 GLY B CA 1
ATOM 2864 C C . GLY B 1 66 ? -32.5 -25.938 -13.297 1 98.12 66 GLY B C 1
ATOM 2865 O O . GLY B 1 66 ? -32.938 -24.797 -13.25 1 98.12 66 GLY B O 1
ATOM 2866 N N . GLY B 1 67 ? -31.391 -26.219 -12.766 1 97.94 67 GLY B N 1
ATOM 2867 C CA . GLY B 1 67 ? -30.641 -25.266 -11.961 1 97.94 67 GLY B CA 1
ATOM 2868 C C . GLY B 1 67 ? -29.641 -24.453 -12.758 1 97.94 67 GLY B C 1
ATOM 2869 O O . GLY B 1 67 ? -29.797 -24.312 -13.977 1 97.94 67 GLY B O 1
ATOM 2870 N N . THR B 1 68 ? -28.719 -23.781 -12.023 1 98.5 68 THR B N 1
ATOM 2871 C CA . THR B 1 68 ? -27.703 -22.891 -12.578 1 98.5 68 THR B CA 1
ATOM 2872 C C . THR B 1 68 ? -26.312 -23.328 -12.156 1 98.5 68 THR B C 1
ATOM 2874 O O . THR B 1 68 ? -26.078 -23.625 -10.984 1 98.5 68 THR B O 1
ATOM 2877 N N . ALA B 1 69 ? -25.438 -23.406 -13.102 1 98.62 69 ALA B N 1
ATOM 2878 C CA . ALA B 1 69 ? -24.016 -23.641 -12.812 1 98.62 69 ALA B CA 1
ATOM 2879 C C . ALA B 1 69 ? -23.219 -22.344 -12.93 1 98.62 69 ALA B C 1
ATOM 2881 O O . ALA B 1 69 ? -23.312 -21.625 -13.93 1 98.62 69 ALA B O 1
ATOM 2882 N N . VAL B 1 70 ? -22.484 -22.016 -11.898 1 98.75 70 VAL B N 1
ATOM 2883 C CA . VAL B 1 70 ? -21.547 -20.906 -11.898 1 98.75 70 VAL B CA 1
ATOM 2884 C C . VAL B 1 70 ? -20.125 -21.406 -11.727 1 98.75 70 VAL B C 1
ATOM 2886 O O . VAL B 1 70 ? -19.797 -22.031 -10.711 1 98.75 70 VAL B O 1
ATOM 2889 N N . VAL B 1 71 ? -19.312 -21.172 -12.758 1 98.38 71 VAL B N 1
ATOM 2890 C CA . VAL B 1 71 ? -18 -21.812 -12.797 1 98.38 71 VAL B CA 1
ATOM 2891 C C . VAL B 1 71 ? -16.938 -20.75 -13.07 1 98.38 71 VAL B C 1
ATOM 2893 O O . VAL B 1 71 ? -17.172 -19.812 -13.828 1 98.38 71 VAL B O 1
ATOM 2896 N N . THR B 1 72 ? -15.727 -20.953 -12.5 1 98.44 72 THR B N 1
ATOM 2897 C CA . THR B 1 72 ? -14.68 -19.938 -12.625 1 98.44 72 THR B CA 1
ATOM 2898 C C . THR B 1 72 ? -14.016 -20.016 -14 1 98.44 72 THR B C 1
ATOM 2900 O O . THR B 1 72 ? -13.406 -19.047 -14.461 1 98.44 72 THR B O 1
ATOM 2903 N N . LEU B 1 73 ? -14.133 -21.094 -14.641 1 97.56 73 LEU B N 1
ATOM 2904 C CA . LEU B 1 73 ? -13.555 -21.328 -15.961 1 97.56 73 LEU B CA 1
ATOM 2905 C C . LEU B 1 73 ? -14.57 -21.984 -16.891 1 97.56 73 LEU B C 1
ATOM 2907 O O . LEU B 1 73 ? -15.375 -22.812 -16.438 1 97.56 73 LEU B O 1
ATOM 2911 N N . GLU B 1 74 ? -14.484 -21.703 -18.156 1 96.88 74 GLU B N 1
ATOM 2912 C CA . GLU B 1 74 ? -15.359 -22.312 -19.141 1 96.88 74 GLU B CA 1
ATOM 2913 C C . GLU B 1 74 ? -15.328 -23.828 -19.047 1 96.88 74 GLU B C 1
ATOM 2915 O O . GLU B 1 74 ? -14.25 -24.438 -19 1 96.88 74 GLU B O 1
ATOM 2920 N N . PRO B 1 75 ? -16.531 -24.438 -18.969 1 95.25 75 PRO B N 1
ATOM 2921 C CA . PRO B 1 75 ? -16.547 -25.906 -18.938 1 95.25 75 PRO B CA 1
ATOM 2922 C C . PRO B 1 75 ? -15.859 -26.531 -20.141 1 95.25 75 PRO B C 1
ATOM 2924 O O . PRO B 1 75 ? -16.078 -26.094 -21.281 1 95.25 75 PRO B O 1
ATOM 2927 N N . CYS B 1 76 ? -15.055 -27.484 -19.859 1 91.31 76 CYS B N 1
ATOM 2928 C CA . CYS B 1 76 ? -14.297 -28.109 -20.938 1 91.31 76 CYS B CA 1
ATOM 2929 C C . CYS B 1 76 ? -15.219 -28.875 -21.875 1 91.31 76 CYS B C 1
ATOM 2931 O O . CYS B 1 76 ? -16.281 -29.359 -21.469 1 91.31 76 CYS B O 1
ATOM 2933 N N . ASN B 1 77 ? -14.805 -28.938 -23.141 1 88.44 77 ASN B N 1
ATOM 2934 C CA . ASN B 1 77 ? -15.594 -29.625 -24.156 1 88.44 77 ASN B CA 1
ATOM 2935 C C . ASN B 1 77 ? -14.781 -30.719 -24.859 1 88.44 77 ASN B C 1
ATOM 2937 O O . ASN B 1 77 ? -15.078 -31.078 -26 1 88.44 77 ASN B O 1
ATOM 2941 N N . HIS B 1 78 ? -13.797 -31.125 -24.297 1 82 78 HIS B N 1
ATOM 2942 C CA . HIS B 1 78 ? -12.977 -32.156 -24.922 1 82 78 HIS B CA 1
ATOM 2943 C C . HIS B 1 78 ? -13.172 -33.5 -24.234 1 82 78 HIS B C 1
ATOM 2945 O O . HIS B 1 78 ? -13.445 -33.562 -23.031 1 82 78 HIS B O 1
ATOM 2951 N N . TYR B 1 79 ? -13.125 -34.469 -25.094 1 71.31 79 TYR B N 1
ATOM 2952 C CA . TYR B 1 79 ? -13.289 -35.844 -24.594 1 71.31 79 TYR B CA 1
ATOM 2953 C C . TYR B 1 79 ? -11.953 -36.406 -24.141 1 71.31 79 TYR B C 1
ATOM 2955 O O . TYR B 1 79 ? -11.039 -36.594 -24.953 1 71.31 79 TYR B O 1
ATOM 2963 N N . GLY B 1 80 ? -11.656 -36.281 -22.906 1 61.31 80 GLY B N 1
ATOM 2964 C CA . GLY B 1 80 ? -10.523 -37 -22.344 1 61.31 80 GLY B CA 1
ATOM 2965 C C . GLY B 1 80 ? -10.906 -38.281 -21.641 1 61.31 80 GLY B C 1
ATOM 2966 O O . GLY B 1 80 ? -11.711 -39.062 -22.156 1 61.31 80 GLY B O 1
ATOM 2967 N N . ARG B 1 81 ? -10.219 -38.625 -20.609 1 58.22 81 ARG B N 1
ATOM 2968 C CA . ARG B 1 81 ? -10.469 -39.875 -19.859 1 58.22 81 ARG B CA 1
ATOM 2969 C C . ARG B 1 81 ? -11.898 -39.906 -19.328 1 58.22 81 ARG B C 1
ATOM 2971 O O . ARG B 1 81 ? -12.516 -40.969 -19.281 1 58.22 81 ARG B O 1
ATOM 2978 N N . THR B 1 82 ? -12.312 -38.688 -18.969 1 64.19 82 THR B N 1
ATOM 2979 C CA . THR B 1 82 ? -13.703 -38.531 -18.531 1 64.19 82 THR B CA 1
ATOM 2980 C C . THR B 1 82 ? -14.469 -37.625 -19.484 1 64.19 82 THR B C 1
ATOM 2982 O O . THR B 1 82 ? -13.867 -36.812 -20.203 1 64.19 82 THR B O 1
ATOM 2985 N N . GLY B 1 83 ? -15.688 -37.969 -19.75 1 75.5 83 GLY B N 1
ATOM 2986 C CA . GLY B 1 83 ? -16.5 -37.094 -20.594 1 75.5 83 GLY B CA 1
ATOM 2987 C C . GLY B 1 83 ? -16.375 -35.625 -20.219 1 75.5 83 GLY B C 1
ATOM 2988 O O . GLY B 1 83 ? -15.945 -35.312 -19.109 1 75.5 83 GLY B O 1
ATOM 2989 N N . PRO B 1 84 ? -16.625 -34.688 -21.172 1 88.38 84 PRO B N 1
ATOM 2990 C CA . PRO B 1 84 ? -16.484 -33.25 -20.953 1 88.38 84 PRO B CA 1
ATOM 2991 C C . PRO B 1 84 ? -17.438 -32.719 -19.891 1 88.38 84 PRO B C 1
ATOM 2993 O O . PRO B 1 84 ? -18.531 -33.25 -19.719 1 88.38 84 PRO B O 1
ATOM 2996 N N . CYS B 1 85 ? -16.953 -31.75 -19.141 1 94 85 CYS B N 1
ATOM 2997 C CA . CYS B 1 85 ? -17.781 -31.109 -18.125 1 94 85 CYS B CA 1
ATOM 2998 C C . CYS B 1 85 ? -19.031 -30.484 -18.734 1 94 85 CYS B C 1
ATOM 3000 O O . CYS B 1 85 ? -20.078 -30.438 -18.109 1 94 85 CYS B O 1
ATOM 3002 N N . SER B 1 86 ? -18.922 -29.969 -19.938 1 94.62 86 SER B N 1
ATOM 3003 C CA . SER B 1 86 ? -20.078 -29.406 -20.625 1 94.62 86 SER B CA 1
ATOM 3004 C C . SER B 1 86 ? -21.172 -30.453 -20.797 1 94.62 86 SER B C 1
ATOM 3006 O O . SER B 1 86 ? -22.344 -30.172 -20.516 1 94.62 86 SER B O 1
ATOM 3008 N N . LYS B 1 87 ? -20.812 -31.625 -21.203 1 94.12 87 LYS B N 1
ATOM 3009 C CA . LYS B 1 87 ? -21.797 -32.719 -21.359 1 94.12 87 LYS B CA 1
ATOM 3010 C C . LYS B 1 87 ? -22.375 -33.125 -20.016 1 94.12 87 LYS B C 1
ATOM 3012 O O . LYS B 1 87 ? -23.578 -33.375 -19.906 1 94.12 87 LYS B O 1
ATOM 3017 N N . ALA B 1 88 ? -21.516 -33.156 -19.031 1 95.75 88 ALA B N 1
ATOM 3018 C CA . ALA B 1 88 ? -21.969 -33.5 -17.688 1 95.75 88 ALA B CA 1
ATOM 3019 C C . ALA B 1 88 ? -23.031 -32.531 -17.203 1 95.75 88 ALA B C 1
ATOM 3021 O O . ALA B 1 88 ? -24.047 -32.906 -16.609 1 95.75 88 ALA B O 1
ATOM 3022 N N . LEU B 1 89 ? -22.781 -31.25 -17.453 1 97.56 89 LEU B N 1
ATOM 3023 C CA . LEU B 1 89 ? -23.75 -30.219 -17.062 1 97.56 89 LEU B CA 1
ATOM 3024 C C . LEU B 1 89 ? -25.047 -30.391 -17.828 1 97.56 89 LEU B C 1
ATOM 3026 O O . LEU B 1 89 ? -26.141 -30.297 -17.234 1 97.56 89 LEU B O 1
ATOM 3030 N N . LEU B 1 90 ? -24.906 -30.641 -19.109 1 96.5 90 LEU B N 1
ATOM 3031 C CA . LEU B 1 90 ? -26.078 -30.844 -19.953 1 96.5 90 LEU B CA 1
ATOM 3032 C C . LEU B 1 90 ? -26.875 -32.062 -19.484 1 96.5 90 LEU B C 1
ATOM 3034 O O . LEU B 1 90 ? -28.094 -31.984 -19.328 1 96.5 90 LEU B O 1
ATOM 3038 N N . ASP B 1 91 ? -26.188 -33.156 -19.234 1 96.44 91 ASP B N 1
ATOM 3039 C CA . ASP B 1 91 ? -26.828 -34.406 -18.828 1 96.44 91 ASP B CA 1
ATOM 3040 C C . ASP B 1 91 ? -27.531 -34.25 -17.484 1 96.44 91 ASP B C 1
ATOM 3042 O O . ASP B 1 91 ? -28.547 -34.906 -17.234 1 96.44 91 ASP B O 1
ATOM 3046 N N . ALA B 1 92 ? -27.062 -33.375 -16.656 1 97.62 92 ALA B N 1
ATOM 3047 C CA . ALA B 1 92 ? -27.625 -33.156 -15.32 1 97.62 92 ALA B CA 1
ATOM 3048 C C . ALA B 1 92 ? -28.859 -32.25 -15.391 1 97.62 92 ALA B C 1
ATOM 3050 O O . ALA B 1 92 ? -29.547 -32.062 -14.391 1 97.62 92 ALA B O 1
ATOM 3051 N N . GLY B 1 93 ? -29.109 -31.688 -16.578 1 98.12 93 GLY B N 1
ATOM 3052 C CA . GLY B 1 93 ? -30.297 -30.891 -16.781 1 98.12 93 GLY B CA 1
ATOM 3053 C C . GLY B 1 93 ? -30.125 -29.438 -16.391 1 98.12 93 GLY B C 1
ATOM 3054 O O . GLY B 1 93 ? -31.094 -28.75 -16.078 1 98.12 93 GLY B O 1
ATOM 3055 N N . ILE B 1 94 ? -28.938 -28.969 -16.297 1 98.44 94 ILE B N 1
ATOM 3056 C CA . ILE B 1 94 ? -28.656 -27.578 -15.977 1 98.44 94 ILE B CA 1
ATOM 3057 C C . ILE B 1 94 ? -29.297 -26.656 -17.016 1 98.44 94 ILE B C 1
ATOM 3059 O O . ILE B 1 94 ? -29.172 -26.906 -18.219 1 98.44 94 ILE B O 1
ATOM 3063 N N . ALA B 1 95 ? -29.938 -25.641 -16.531 1 98.25 95 ALA B N 1
ATOM 3064 C CA . ALA B 1 95 ? -30.656 -24.734 -17.438 1 98.25 95 ALA B CA 1
ATOM 3065 C C . ALA B 1 95 ? -29.812 -23.5 -17.75 1 98.25 95 ALA B C 1
ATOM 3067 O O . ALA B 1 95 ? -29.938 -22.938 -18.844 1 98.25 95 ALA B O 1
ATOM 3068 N N . HIS B 1 96 ? -29.062 -23.078 -16.812 1 98.12 96 HIS B N 1
ATOM 3069 C CA . HIS B 1 96 ? -28.25 -21.875 -16.953 1 98.12 96 HIS B CA 1
ATOM 3070 C C . HIS B 1 96 ? -26.797 -22.141 -16.594 1 98.12 96 HIS B C 1
ATOM 3072 O O . HIS B 1 96 ? -26.516 -22.859 -15.625 1 98.12 96 HIS B O 1
ATOM 3078 N N . VAL B 1 97 ? -25.875 -21.516 -17.359 1 98.25 97 VAL B N 1
ATOM 3079 C CA . VAL B 1 97 ? -24.453 -21.625 -17.047 1 98.25 97 VAL B CA 1
ATOM 3080 C C . VAL B 1 97 ? -23.812 -20.25 -17.109 1 98.25 97 VAL B C 1
ATOM 3082 O O . VAL B 1 97 ? -24.016 -19.5 -18.078 1 98.25 97 VAL B O 1
ATOM 3085 N N . PHE B 1 98 ? -23.125 -19.891 -16.031 1 98.38 98 PHE B N 1
ATOM 3086 C CA . PHE B 1 98 ? -22.297 -18.703 -15.984 1 98.38 98 PHE B CA 1
ATOM 3087 C C . PHE B 1 98 ? -20.828 -19.062 -15.758 1 98.38 98 PHE B C 1
ATOM 3089 O O . PHE B 1 98 ? -20.516 -19.844 -14.852 1 98.38 98 PHE B O 1
ATOM 3096 N N . TYR B 1 99 ? -19.906 -18.594 -16.547 1 97.75 99 TYR B N 1
ATOM 3097 C CA . TYR B 1 99 ? -18.484 -18.875 -16.312 1 97.75 99 TYR B CA 1
ATOM 3098 C C . TYR B 1 99 ? -17.672 -17.578 -16.375 1 97.75 99 TYR B C 1
ATOM 3100 O O . TYR B 1 99 ? -17.984 -16.688 -17.156 1 97.75 99 TYR B O 1
ATOM 3108 N N . ALA B 1 100 ? -16.688 -17.531 -15.578 1 97.81 100 ALA B N 1
ATOM 3109 C CA . ALA B 1 100 ? -15.953 -16.297 -15.352 1 97.81 100 ALA B CA 1
ATOM 3110 C C . ALA B 1 100 ? -14.883 -16.078 -16.406 1 97.81 100 ALA B C 1
ATOM 3112 O O . ALA B 1 100 ? -14.594 -14.945 -16.797 1 97.81 100 ALA B O 1
ATOM 3113 N N . ASN B 1 101 ? -14.227 -17.141 -16.875 1 97.06 101 ASN B N 1
ATOM 3114 C CA . ASN B 1 101 ? -13.125 -17.047 -17.812 1 97.06 101 ASN B CA 1
ATOM 3115 C C . ASN B 1 101 ? -13.289 -18.047 -18.969 1 97.06 101 ASN B C 1
ATOM 3117 O O . ASN B 1 101 ? -13.828 -19.141 -18.766 1 97.06 101 ASN B O 1
ATOM 3121 N N . ALA B 1 102 ? -12.805 -17.641 -20.125 1 94.12 102 ALA B N 1
ATOM 3122 C CA . ALA B 1 102 ? -12.766 -18.547 -21.266 1 94.12 102 ALA B CA 1
ATOM 3123 C C . ALA B 1 102 ? -11.57 -19.5 -21.172 1 94.12 102 ALA B C 1
ATOM 3125 O O . ALA B 1 102 ? -10.516 -19.125 -20.641 1 94.12 102 ALA B O 1
ATOM 3126 N N . ASP B 1 103 ? -11.812 -20.641 -21.562 1 90.56 103 ASP B N 1
ATOM 3127 C CA . ASP B 1 103 ? -10.711 -21.594 -21.609 1 90.56 103 ASP B CA 1
ATOM 3128 C C . ASP B 1 103 ? -9.719 -21.25 -22.719 1 90.56 103 ASP B C 1
ATOM 3130 O O . ASP B 1 103 ? -10.094 -21.125 -23.891 1 90.56 103 ASP B O 1
ATOM 3134 N N . PRO B 1 104 ? -8.461 -21.047 -22.359 1 86.62 104 PRO B N 1
ATOM 3135 C CA . PRO B 1 104 ? -7.484 -20.625 -23.359 1 86.62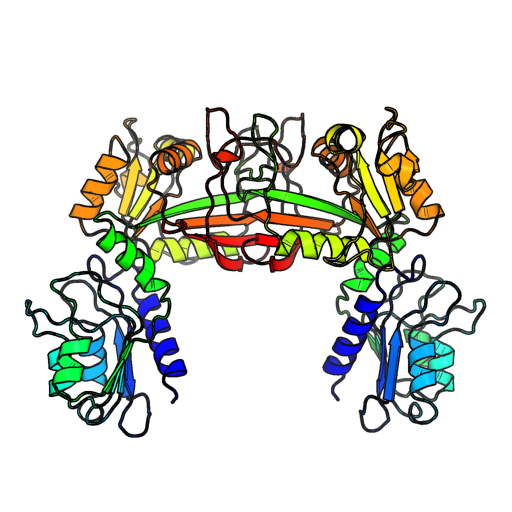 104 PRO B CA 1
ATOM 3136 C C . PRO B 1 104 ? -7.039 -21.766 -24.281 1 86.62 104 PRO B C 1
ATOM 3138 O O . PRO B 1 104 ? -6.402 -21.516 -25.312 1 86.62 104 PRO B O 1
ATOM 3141 N N . PHE B 1 105 ? -7.242 -23.031 -23.938 1 80.56 105 PHE B N 1
ATOM 3142 C CA . PHE B 1 105 ? -6.859 -24.188 -24.766 1 80.56 105 PHE B CA 1
ATOM 3143 C C . PHE B 1 105 ? -7.891 -24.438 -25.859 1 80.56 105 PHE B C 1
ATOM 3145 O O . PHE B 1 105 ? -9.062 -24.703 -25.562 1 80.56 105 PHE B O 1
ATOM 3152 N N . PRO B 1 106 ? -7.445 -24.344 -27.016 1 75.38 106 PRO B N 1
ATOM 3153 C CA . PRO B 1 106 ? -8.391 -24.5 -28.125 1 75.38 106 PRO B CA 1
ATOM 3154 C C . PRO B 1 106 ? -9.156 -25.828 -28.062 1 75.38 106 PRO B C 1
ATOM 3156 O O . PRO B 1 106 ? -10.352 -25.859 -28.344 1 75.38 106 PRO B O 1
ATOM 3159 N N . SER B 1 107 ? -8.453 -26.906 -27.609 1 71.94 107 SER B N 1
ATOM 3160 C CA . SER B 1 107 ? -9.102 -28.203 -27.609 1 71.94 107 SER B CA 1
ATOM 3161 C C . SER B 1 107 ? -10.164 -28.297 -26.516 1 71.94 107 SER B C 1
ATOM 3163 O O . SER B 1 107 ? -11.102 -29.094 -26.609 1 71.94 107 SER B O 1
ATOM 3165 N N . ALA B 1 108 ? -9.984 -27.453 -25.484 1 74.81 108 ALA B N 1
ATOM 3166 C CA . ALA B 1 108 ? -10.906 -27.516 -24.359 1 74.81 108 ALA B CA 1
ATOM 3167 C C . ALA B 1 108 ? -11.938 -26.406 -24.438 1 74.81 108 ALA B C 1
ATOM 3169 O O . ALA B 1 108 ? -12.977 -26.453 -23.766 1 74.81 108 ALA B O 1
ATOM 3170 N N . ALA B 1 109 ? -11.695 -25.516 -25.328 1 81.12 109 ALA B N 1
ATOM 3171 C CA . ALA B 1 109 ? -12.594 -24.375 -25.453 1 81.12 109 ALA B CA 1
ATOM 3172 C C . ALA B 1 109 ? -13.883 -24.781 -26.172 1 81.12 109 ALA B C 1
ATOM 3174 O O . ALA B 1 109 ? -14 -25.906 -26.672 1 81.12 109 ALA B O 1
ATOM 3175 N N . GLY B 1 110 ? -14.844 -23.969 -26.031 1 85.44 110 GLY B N 1
ATOM 3176 C CA . GLY B 1 110 ? -16.078 -24.172 -26.781 1 85.44 110 GLY B CA 1
ATOM 3177 C C . GLY B 1 110 ? -17.188 -24.766 -25.953 1 85.44 110 GLY B C 1
ATOM 3178 O O . GLY B 1 110 ? -18.312 -24.922 -26.453 1 85.44 110 GLY B O 1
ATOM 3179 N N . GLY B 1 111 ? -16.906 -25.062 -24.719 1 88.25 111 GLY B N 1
ATOM 3180 C CA . GLY B 1 111 ? -17.938 -25.609 -23.844 1 88.25 111 GLY B CA 1
ATOM 3181 C C . GLY B 1 111 ? -19.141 -24.688 -23.703 1 88.25 111 GLY B C 1
ATOM 3182 O O . GLY B 1 111 ? -20.281 -25.141 -23.656 1 88.25 111 GLY B O 1
ATOM 3183 N N . GLY B 1 112 ? -18.875 -23.422 -23.625 1 91.69 112 GLY B N 1
ATOM 3184 C CA . GLY B 1 112 ? -19.969 -22.453 -23.578 1 91.69 112 GLY B CA 1
ATOM 3185 C C . GLY B 1 112 ? -20.859 -22.5 -24.797 1 91.69 112 GLY B C 1
ATOM 3186 O O . GLY B 1 112 ? -22.094 -22.547 -24.672 1 91.69 112 GLY B O 1
ATOM 3187 N N . ALA B 1 113 ? -20.25 -22.547 -25.953 1 91.5 113 ALA B N 1
ATOM 3188 C CA . ALA B 1 113 ? -20.984 -22.609 -27.203 1 91.5 113 ALA B CA 1
ATOM 3189 C C . ALA B 1 113 ? -21.766 -23.922 -27.312 1 91.5 113 ALA B C 1
ATOM 3191 O O . ALA B 1 113 ? -22.938 -23.922 -27.75 1 91.5 113 ALA B O 1
ATOM 3192 N N . PHE B 1 114 ? -21.125 -25 -26.984 1 92.69 114 PHE B N 1
ATOM 3193 C CA . PHE B 1 114 ? -21.766 -26.312 -27 1 92.69 114 PHE B CA 1
ATOM 3194 C C . PHE B 1 114 ? -23.031 -26.297 -26.141 1 92.69 114 PHE B C 1
ATOM 3196 O O . PHE B 1 114 ? -24.094 -26.734 -26.594 1 92.69 114 PHE B O 1
ATOM 3203 N N . LEU B 1 115 ? -22.922 -25.734 -24.953 1 95.81 115 LEU B N 1
ATOM 3204 C CA . LEU B 1 115 ? -24.047 -25.688 -24.016 1 95.81 115 LEU B CA 1
ATOM 3205 C C . LEU B 1 115 ? -25.141 -24.766 -24.547 1 95.81 115 LEU B C 1
ATOM 3207 O O . LEU B 1 115 ? -26.328 -25.109 -24.484 1 95.81 115 LEU B O 1
ATOM 3211 N N . ALA B 1 116 ? -24.766 -23.672 -25.078 1 96.06 116 ALA B N 1
ATOM 3212 C CA . ALA B 1 116 ? -25.734 -22.734 -25.656 1 96.06 116 ALA B CA 1
ATOM 3213 C C . ALA B 1 116 ? -26.5 -23.391 -26.812 1 96.06 116 ALA B C 1
ATOM 3215 O O . ALA B 1 116 ? -27.719 -23.25 -26.906 1 96.06 116 ALA B O 1
ATOM 3216 N N . GLU B 1 117 ? -25.797 -24.047 -27.688 1 95.94 117 GLU B N 1
ATOM 3217 C CA . GLU B 1 117 ? -26.391 -24.703 -28.844 1 95.94 117 GLU B CA 1
ATOM 3218 C C . GLU B 1 117 ? -27.359 -25.812 -28.391 1 95.94 117 GLU B C 1
ATOM 3220 O O . GLU B 1 117 ? -28.344 -26.094 -29.078 1 95.94 117 GLU B O 1
ATOM 3225 N N . ALA B 1 118 ? -27.062 -26.375 -27.297 1 95.94 118 ALA B N 1
ATOM 3226 C CA . ALA B 1 118 ? -27.891 -27.438 -26.75 1 95.94 118 ALA B CA 1
ATOM 3227 C C . ALA B 1 118 ? -29.094 -26.875 -26 1 95.94 118 ALA B C 1
ATOM 3229 O O . ALA B 1 118 ? -29.891 -27.625 -25.422 1 95.94 118 ALA B O 1
ATOM 3230 N N . GLY B 1 119 ? -29.172 -25.531 -25.906 1 96.88 119 GLY B N 1
ATOM 3231 C CA . GLY B 1 119 ? -30.344 -24.906 -25.328 1 96.88 119 GLY B CA 1
ATOM 3232 C C . GLY B 1 119 ? -30.125 -24.422 -23.906 1 96.88 119 GLY B C 1
ATOM 3233 O O . GLY B 1 119 ? -31.062 -23.953 -23.25 1 96.88 119 GLY B O 1
ATOM 3234 N N . VAL B 1 120 ? -28.953 -24.594 -23.391 1 97.44 120 VAL B N 1
ATOM 3235 C CA . VAL B 1 120 ? -28.641 -24.078 -22.062 1 97.44 120 VAL B CA 1
ATOM 3236 C C . VAL B 1 120 ? -28.375 -22.578 -22.141 1 97.44 120 VAL B C 1
ATOM 3238 O O . VAL B 1 120 ? -27.656 -22.109 -23.031 1 97.44 120 VAL B O 1
ATOM 3241 N N . ASP B 1 121 ? -28.969 -21.766 -21.281 1 98 121 ASP B N 1
ATOM 3242 C CA . ASP B 1 121 ? -28.719 -20.328 -21.219 1 98 121 ASP B CA 1
ATOM 3243 C C . ASP B 1 121 ? -27.328 -20.031 -20.672 1 98 121 ASP B C 1
ATOM 3245 O O . ASP B 1 121 ? -27.109 -20.047 -19.469 1 98 121 ASP B O 1
ATOM 3249 N N . THR B 1 122 ? -26.406 -19.797 -21.547 1 97.56 122 THR B N 1
ATOM 3250 C CA . THR B 1 122 ? -25 -19.719 -21.188 1 97.56 122 THR B CA 1
ATOM 3251 C C . THR B 1 122 ? -24.516 -18.266 -21.234 1 97.56 122 THR B C 1
ATOM 3253 O O . THR B 1 122 ? -24.812 -17.531 -22.172 1 97.56 122 THR B O 1
ATOM 3256 N N . HIS B 1 123 ? -23.766 -17.891 -20.156 1 97.44 123 HIS B N 1
ATOM 3257 C CA . HIS B 1 123 ? -23.297 -16.5 -20.047 1 97.44 123 HIS B CA 1
ATOM 3258 C C . HIS B 1 123 ? -21.812 -16.453 -19.672 1 97.44 123 HIS B C 1
ATOM 3260 O O . HIS B 1 123 ? -21.391 -17.125 -18.734 1 97.44 123 HIS B O 1
ATOM 3266 N N . PHE B 1 124 ? -21.125 -15.68 -20.438 1 96.81 124 PHE B N 1
ATOM 3267 C CA . PHE B 1 124 ? -19.75 -15.367 -20.125 1 96.81 124 PHE B CA 1
ATOM 3268 C C . PHE B 1 124 ? -19.656 -14.109 -19.266 1 96.81 124 PHE B C 1
ATOM 3270 O O . PHE B 1 124 ? -20.062 -13.023 -19.703 1 96.81 124 PHE B O 1
ATOM 3277 N N . LEU B 1 125 ? -19.031 -14.211 -18.031 1 96.94 125 LEU B N 1
ATOM 3278 C CA . LEU B 1 125 ? -19.062 -13.117 -17.062 1 96.94 125 LEU B CA 1
ATOM 3279 C C . LEU B 1 125 ? -17.844 -12.211 -17.234 1 96.94 125 LEU B C 1
ATOM 3281 O O . LEU B 1 125 ? -17.875 -11.047 -16.828 1 96.94 125 LEU B O 1
ATOM 3285 N N . ASP B 1 126 ? -16.781 -12.695 -17.781 1 95.5 126 ASP B N 1
ATOM 3286 C CA . ASP B 1 126 ? -15.547 -11.945 -17.984 1 95.5 126 ASP B CA 1
ATOM 3287 C C . ASP B 1 126 ? -15.078 -11.32 -16.672 1 95.5 126 ASP B C 1
ATOM 3289 O O . ASP B 1 126 ? -14.82 -10.109 -16.609 1 95.5 126 ASP B O 1
ATOM 3293 N N . GLU B 1 127 ? -14.961 -12.133 -15.68 1 95.44 127 GLU B N 1
ATOM 3294 C CA . GLU B 1 127 ? -14.531 -11.711 -14.352 1 95.44 127 GLU B CA 1
ATOM 3295 C C . GLU B 1 127 ? -13.188 -12.344 -13.977 1 95.44 127 GLU B C 1
ATOM 3297 O O . GLU B 1 127 ? -12.961 -13.523 -14.242 1 95.44 127 GLU B O 1
ATOM 3302 N N . ARG B 1 128 ? -12.414 -11.523 -13.375 1 92.06 128 ARG B N 1
ATOM 3303 C CA . ARG B 1 128 ? -11.094 -11.992 -12.961 1 92.06 128 ARG B CA 1
ATOM 3304 C C . ARG B 1 128 ? -11.211 -12.945 -11.773 1 92.06 128 ARG B C 1
ATOM 3306 O O . ARG B 1 128 ? -11.898 -12.641 -10.797 1 92.06 128 ARG B O 1
ATOM 3313 N N . ILE B 1 129 ? -10.539 -14.078 -11.914 1 95.56 129 ILE B N 1
ATOM 3314 C CA . ILE B 1 129 ? -10.398 -15.047 -10.836 1 95.56 129 ILE B CA 1
ATOM 3315 C C . ILE B 1 129 ? -8.922 -15.18 -10.453 1 95.56 129 ILE B C 1
ATOM 3317 O O . ILE B 1 129 ? -8.141 -15.781 -11.188 1 95.56 129 ILE B O 1
ATOM 3321 N N . ARG B 1 130 ? -8.578 -14.719 -9.289 1 93.88 130 ARG B N 1
ATOM 3322 C CA . ARG B 1 130 ? -7.184 -14.625 -8.859 1 93.88 130 ARG B CA 1
ATOM 3323 C C . ARG B 1 130 ? -6.504 -15.992 -8.891 1 93.88 130 ARG B C 1
ATOM 3325 O O . ARG B 1 130 ? -5.387 -16.125 -9.398 1 93.88 130 ARG B O 1
ATOM 3332 N N . ALA B 1 131 ? -7.176 -16.953 -8.438 1 95.56 131 ALA B N 1
ATOM 3333 C CA . ALA B 1 131 ? -6.598 -18.281 -8.297 1 95.56 131 ALA B CA 1
ATOM 3334 C C . ALA B 1 131 ? -6.332 -18.922 -9.664 1 95.56 131 ALA B C 1
ATOM 3336 O O . ALA B 1 131 ? -5.473 -19.797 -9.797 1 95.56 131 ALA B O 1
ATOM 3337 N N . LEU B 1 132 ? -7.004 -18.469 -10.672 1 96.19 132 LEU B N 1
ATOM 3338 C CA . LEU B 1 132 ? -6.934 -19.078 -12 1 96.19 132 LEU B CA 1
ATOM 3339 C C . LEU B 1 132 ? -5.906 -18.344 -12.867 1 96.19 132 LEU B C 1
ATOM 3341 O O . LEU B 1 132 ? -5.434 -18.906 -13.867 1 96.19 132 LEU B O 1
ATOM 3345 N N . GLU B 1 133 ? -5.547 -17.172 -12.516 1 95 133 GLU B N 1
ATOM 3346 C CA . GLU B 1 133 ? -4.758 -16.281 -13.352 1 95 133 GLU B CA 1
ATOM 3347 C C . GLU B 1 133 ? -3.404 -16.891 -13.695 1 95 133 GLU B C 1
ATOM 3349 O O . GLU B 1 133 ? -3.004 -16.906 -14.867 1 95 133 GLU B O 1
ATOM 3354 N N . PRO B 1 134 ? -2.705 -17.438 -12.727 1 96.88 134 PRO B N 1
ATOM 3355 C CA . PRO B 1 134 ? -1.405 -18.016 -13.086 1 96.88 134 PRO B CA 1
ATOM 3356 C C . PRO B 1 134 ? -1.518 -19.141 -14.117 1 96.88 134 PRO B C 1
ATOM 3358 O O . PRO B 1 134 ? -0.721 -19.188 -15.062 1 96.88 134 PRO B O 1
ATOM 3361 N N . TRP B 1 135 ? -2.516 -19.922 -13.969 1 96.44 135 TRP B N 1
ATOM 3362 C CA . TRP B 1 135 ? -2.697 -21.016 -14.914 1 96.44 135 TRP B CA 1
ATOM 3363 C C . TRP B 1 135 ? -3.053 -20.484 -16.297 1 96.44 135 TRP B C 1
ATOM 3365 O O . TRP B 1 135 ? -2.539 -20.969 -17.312 1 96.44 135 TRP B O 1
ATOM 3375 N N . LEU B 1 136 ? -3.932 -19.531 -16.375 1 95.75 136 LEU B N 1
ATOM 3376 C CA . LEU B 1 136 ? -4.332 -18.938 -17.641 1 95.75 136 LEU B CA 1
ATOM 3377 C C . LEU B 1 136 ? -3.125 -18.359 -18.375 1 95.75 136 LEU B C 1
ATOM 3379 O O . LEU B 1 136 ? -2.934 -18.609 -19.562 1 95.75 136 LEU B O 1
ATOM 3383 N N . VAL B 1 137 ? -2.312 -17.656 -17.672 1 95.38 137 VAL B N 1
ATOM 3384 C CA . VAL B 1 137 ? -1.127 -17.031 -18.25 1 95.38 137 VAL B CA 1
ATOM 3385 C C . VAL B 1 137 ? -0.125 -18.109 -18.656 1 95.38 137 VAL B C 1
ATOM 3387 O O . VAL B 1 137 ? 0.416 -18.062 -19.766 1 95.38 137 VAL B O 1
ATOM 3390 N N . ALA B 1 138 ? 0.133 -19.031 -17.781 1 96.5 138 ALA B N 1
ATOM 3391 C CA . ALA B 1 138 ? 1.06 -20.125 -18.078 1 96.5 138 ALA B CA 1
ATOM 3392 C C . ALA B 1 138 ? 0.653 -20.859 -19.344 1 96.5 138 ALA B C 1
ATOM 3394 O O . ALA B 1 138 ? 1.488 -21.109 -20.219 1 96.5 138 ALA B O 1
ATOM 3395 N N . THR B 1 139 ? -0.589 -21.141 -19.438 1 94.31 139 THR B N 1
ATOM 3396 C CA . THR B 1 139 ? -1.109 -21.875 -20.578 1 94.31 139 THR B CA 1
ATOM 3397 C C . THR B 1 139 ? -0.952 -21.047 -21.859 1 94.31 139 THR B C 1
ATOM 3399 O O . THR B 1 139 ? -0.529 -21.578 -22.891 1 94.31 139 THR B O 1
ATOM 3402 N N . ARG B 1 140 ? -1.277 -19.859 -21.797 1 92.88 140 ARG B N 1
ATOM 3403 C CA . ARG B 1 140 ? -1.149 -18.969 -22.938 1 92.88 140 ARG B CA 1
ATOM 3404 C C . ARG B 1 140 ? 0.303 -18.859 -23.391 1 92.88 140 ARG B C 1
ATOM 3406 O O . ARG B 1 140 ? 0.591 -18.875 -24.594 1 92.88 140 ARG B O 1
ATOM 3413 N N . LEU B 1 141 ? 1.229 -18.844 -22.469 1 93.81 141 LEU B N 1
ATOM 3414 C CA . LEU B 1 141 ? 2.631 -18.578 -22.766 1 93.81 141 LEU B CA 1
ATOM 3415 C C . LEU B 1 141 ? 3.389 -19.875 -23.031 1 93.81 141 LEU B C 1
ATOM 3417 O O . LEU B 1 141 ? 4.48 -19.859 -23.609 1 93.81 141 LEU B O 1
ATOM 3421 N N . GLY B 1 142 ? 2.885 -20.938 -22.594 1 94.81 142 GLY B N 1
ATOM 3422 C CA . GLY B 1 142 ? 3.576 -22.219 -22.734 1 94.81 142 GLY B CA 1
ATOM 3423 C C . GLY B 1 142 ? 4.77 -22.359 -21.812 1 94.81 142 GLY B C 1
ATOM 3424 O O . GLY B 1 142 ? 5.789 -22.938 -22.188 1 94.81 142 GLY B O 1
ATOM 3425 N N . ARG B 1 143 ? 4.75 -21.672 -20.719 1 97.19 143 ARG B N 1
ATOM 3426 C CA . ARG B 1 143 ? 5.699 -21.734 -19.609 1 97.19 143 ARG B CA 1
ATOM 3427 C C . ARG B 1 143 ? 5.023 -21.406 -18.281 1 97.19 143 ARG B C 1
ATOM 3429 O O . ARG B 1 143 ? 3.926 -20.844 -18.266 1 97.19 143 ARG B O 1
ATOM 3436 N N . PRO B 1 144 ? 5.672 -21.766 -17.156 1 98.38 144 PRO B N 1
ATOM 3437 C CA . PRO B 1 144 ? 5.055 -21.422 -15.867 1 98.38 144 PRO B CA 1
ATOM 3438 C C . PRO B 1 144 ? 4.875 -19.922 -15.68 1 98.38 144 PRO B C 1
ATOM 3440 O O . PRO B 1 144 ? 5.645 -19.141 -16.234 1 98.38 144 PRO B O 1
ATOM 3443 N N . HIS B 1 145 ? 3.783 -19.594 -14.984 1 98.25 145 HIS B N 1
ATOM 3444 C CA . HIS B 1 145 ? 3.611 -18.234 -14.492 1 98.25 145 HIS B CA 1
ATOM 3445 C C . HIS B 1 145 ? 4.641 -17.906 -13.414 1 98.25 145 HIS B C 1
ATOM 3447 O O . HIS B 1 145 ? 4.84 -18.688 -12.484 1 98.25 145 HIS B O 1
ATOM 3453 N N . VAL B 1 146 ? 5.355 -16.766 -13.555 1 98.62 146 VAL B N 1
ATOM 3454 C CA . VAL B 1 146 ? 6.457 -16.438 -12.656 1 98.62 146 VAL B CA 1
ATOM 3455 C C . VAL B 1 146 ? 6.09 -15.227 -11.812 1 98.62 146 VAL B C 1
ATOM 3457 O O . VAL B 1 146 ? 5.867 -14.133 -12.344 1 98.62 146 VAL B O 1
ATOM 3460 N N . THR B 1 147 ? 6.016 -15.391 -10.531 1 98.5 147 THR B N 1
ATOM 3461 C CA . THR B 1 147 ? 5.875 -14.297 -9.57 1 98.5 147 THR B CA 1
ATOM 3462 C C . THR B 1 147 ? 7.215 -13.969 -8.922 1 98.5 147 THR B C 1
ATOM 3464 O O . THR B 1 147 ? 7.891 -14.852 -8.398 1 98.5 147 THR B O 1
ATOM 3467 N N . LEU B 1 148 ? 7.648 -12.773 -9.047 1 98.62 148 LEU B N 1
ATOM 3468 C CA . LEU B 1 148 ? 8.812 -12.273 -8.32 1 98.62 148 LEU B CA 1
ATOM 3469 C C . LEU B 1 148 ? 8.398 -11.656 -6.988 1 98.62 148 LEU B C 1
ATOM 3471 O O . LEU B 1 148 ? 7.59 -10.719 -6.957 1 98.62 148 LEU B O 1
ATOM 3475 N N . LYS B 1 149 ? 8.93 -12.203 -5.926 1 98.38 149 LYS B N 1
ATOM 3476 C CA . LYS B 1 149 ? 8.617 -11.695 -4.594 1 98.38 149 LYS B CA 1
ATOM 3477 C C . LYS B 1 149 ? 9.852 -11.086 -3.938 1 98.38 149 LYS B C 1
ATOM 3479 O O . LYS B 1 149 ? 10.938 -11.672 -3.975 1 98.38 149 LYS B O 1
ATOM 3484 N N . PHE B 1 150 ? 9.695 -9.945 -3.361 1 97.56 150 PHE B N 1
ATOM 3485 C CA . PHE B 1 150 ? 10.75 -9.391 -2.518 1 97.56 150 PHE B CA 1
ATOM 3486 C C . PHE B 1 150 ? 10.156 -8.602 -1.354 1 97.56 150 PHE B C 1
ATOM 3488 O O . PHE B 1 150 ? 8.977 -8.266 -1.369 1 97.56 150 PHE B O 1
ATOM 3495 N N . ALA B 1 151 ? 10.914 -8.477 -0.314 1 97.06 151 ALA B N 1
ATOM 3496 C CA . ALA B 1 151 ? 10.617 -7.629 0.84 1 97.06 151 ALA B CA 1
ATOM 3497 C C . ALA B 1 151 ? 11.609 -6.477 0.942 1 97.06 151 ALA B C 1
ATOM 3499 O O . ALA B 1 151 ? 12.812 -6.66 0.71 1 97.06 151 ALA B O 1
ATOM 3500 N N . SER B 1 152 ? 11.109 -5.359 1.248 1 97.44 152 SER B N 1
ATOM 3501 C CA . SER B 1 152 ? 11.992 -4.199 1.333 1 97.44 152 SER B CA 1
ATOM 3502 C C . SER B 1 152 ? 11.453 -3.17 2.322 1 97.44 152 SER B C 1
ATOM 3504 O O . SER B 1 152 ? 10.289 -3.23 2.717 1 97.44 152 SER B O 1
ATOM 3506 N N . THR B 1 153 ? 12.328 -2.301 2.787 1 97.81 153 THR B N 1
ATOM 3507 C CA . THR B 1 153 ? 11.883 -1.024 3.336 1 97.81 153 THR B CA 1
ATOM 3508 C C . THR B 1 153 ? 11.172 -0.196 2.27 1 97.81 153 THR B C 1
ATOM 3510 O O . THR B 1 153 ? 11.242 -0.515 1.08 1 97.81 153 THR B O 1
ATOM 3513 N N . VAL B 1 154 ? 10.5 0.831 2.701 1 98.12 154 VAL B N 1
ATOM 3514 C CA . VAL B 1 154 ? 9.711 1.631 1.773 1 98.12 154 VAL B CA 1
ATOM 3515 C C . VAL B 1 154 ? 10.633 2.354 0.794 1 98.12 154 VAL B C 1
ATOM 3517 O O . VAL B 1 154 ? 10.203 2.738 -0.299 1 98.12 154 VAL B O 1
ATOM 3520 N N . ASP B 1 155 ? 11.906 2.545 1.171 1 97.62 155 ASP B N 1
ATOM 3521 C CA . ASP B 1 155 ? 12.859 3.18 0.269 1 97.62 155 ASP B CA 1
ATOM 3522 C C . ASP B 1 155 ? 13.602 2.139 -0.562 1 97.62 155 ASP B C 1
ATOM 3524 O O . ASP B 1 155 ? 14.602 2.453 -1.211 1 97.62 155 ASP B O 1
ATOM 3528 N N . GLY B 1 156 ? 13.211 0.875 -0.583 1 97.12 156 GLY B N 1
ATOM 3529 C CA . GLY B 1 156 ? 13.539 -0.076 -1.632 1 97.12 156 GLY B CA 1
ATOM 3530 C C . GLY B 1 156 ? 14.711 -0.971 -1.277 1 97.12 156 GLY B C 1
ATOM 3531 O O . GLY B 1 156 ? 15.305 -1.611 -2.152 1 97.12 156 GLY B O 1
ATOM 3532 N N . PHE B 1 157 ? 15.094 -1.024 0.037 1 96.81 157 PHE B N 1
ATOM 3533 C CA . PHE B 1 157 ? 16.266 -1.813 0.395 1 96.81 157 PHE B CA 1
ATOM 3534 C C . PHE B 1 157 ? 15.859 -3.123 1.057 1 96.81 157 PHE B C 1
ATOM 3536 O O . PHE B 1 157 ? 14.953 -3.145 1.896 1 96.81 157 PHE B O 1
ATOM 3543 N N . ALA B 1 158 ? 16.531 -4.227 0.663 1 95.31 158 ALA B N 1
ATOM 3544 C CA . ALA B 1 158 ? 16.297 -5.562 1.215 1 95.31 158 ALA B CA 1
ATOM 3545 C C . ALA B 1 158 ? 17.203 -5.816 2.418 1 95.31 158 ALA B C 1
ATOM 3547 O O . ALA B 1 158 ? 17.047 -6.816 3.121 1 95.31 158 ALA B O 1
ATOM 3548 N N . GLY B 1 159 ? 18.141 -4.977 2.66 1 93.94 159 GLY B N 1
ATOM 3549 C CA . GLY B 1 159 ? 19.094 -5.055 3.744 1 93.94 159 GLY B CA 1
ATOM 3550 C C . GLY B 1 159 ? 20 -3.836 3.83 1 93.94 159 GLY B C 1
ATOM 3551 O O . GLY B 1 159 ? 20 -2.99 2.934 1 93.94 159 GLY B O 1
ATOM 3552 N N . ALA B 1 160 ? 20.766 -3.846 4.898 1 95.31 160 ALA B N 1
ATOM 3553 C CA . ALA B 1 160 ? 21.688 -2.734 5.145 1 95.31 160 ALA B CA 1
ATOM 3554 C C . ALA B 1 160 ? 22.969 -2.896 4.34 1 95.31 160 ALA B C 1
ATOM 3556 O O . ALA B 1 160 ? 23.188 -3.936 3.713 1 95.31 160 ALA B O 1
ATOM 3557 N N . THR B 1 161 ? 23.75 -1.843 4.332 1 93.75 161 THR B N 1
ATOM 3558 C CA . THR B 1 161 ? 24.984 -1.854 3.559 1 93.75 161 THR B CA 1
ATOM 3559 C C . THR B 1 161 ? 25.969 -2.871 4.129 1 93.75 161 THR B C 1
ATOM 3561 O O . THR B 1 161 ? 26.812 -3.402 3.4 1 93.75 161 THR B O 1
ATOM 3564 N N . ASP B 1 162 ? 25.859 -3.25 5.379 1 91.75 162 ASP B N 1
ATOM 3565 C CA . ASP B 1 162 ? 26.797 -4.176 6.012 1 91.75 162 ASP B CA 1
ATOM 3566 C C . ASP B 1 162 ? 26.375 -5.625 5.773 1 91.75 162 ASP B C 1
ATOM 3568 O O . ASP B 1 162 ? 27 -6.551 6.289 1 91.75 162 ASP B O 1
ATOM 3572 N N . GLY B 1 163 ? 25.297 -5.773 5.16 1 86.31 163 GLY B N 1
ATOM 3573 C CA . GLY B 1 163 ? 24.859 -7.109 4.789 1 86.31 163 GLY B CA 1
ATOM 3574 C C . GLY B 1 163 ? 23.766 -7.656 5.695 1 86.31 163 GLY B C 1
ATOM 3575 O O . GLY B 1 163 ? 23.125 -8.656 5.371 1 86.31 163 GLY B O 1
ATOM 3576 N N . THR B 1 164 ? 23.547 -6.965 6.801 1 86.31 164 THR B N 1
ATOM 3577 C CA . THR B 1 164 ? 22.469 -7.414 7.68 1 86.31 164 THR B CA 1
ATOM 3578 C C . THR B 1 164 ? 21.109 -7.129 7.055 1 86.31 164 THR B C 1
ATOM 3580 O O . THR B 1 164 ? 20.938 -6.137 6.34 1 86.31 164 THR B O 1
ATOM 3583 N N . SER B 1 165 ? 20.156 -8.055 7.328 1 86.12 165 SER B N 1
ATOM 3584 C CA . SER B 1 165 ? 18.875 -7.879 6.652 1 86.12 165 SER B CA 1
ATOM 3585 C C . SER B 1 165 ? 17.719 -8.344 7.527 1 86.12 165 SER B C 1
ATOM 3587 O O . SER B 1 165 ? 16.562 -8.195 7.152 1 86.12 165 SER B O 1
ATOM 3589 N N . GLN B 1 166 ? 17.969 -8.977 8.68 1 80.62 166 GLN B N 1
ATOM 3590 C CA . GLN B 1 166 ? 16.906 -9.477 9.531 1 80.62 166 GLN B CA 1
ATOM 3591 C C . GLN B 1 166 ? 16.562 -8.484 10.641 1 80.62 166 GLN B C 1
ATOM 3593 O O . GLN B 1 166 ? 17.453 -8.086 11.406 1 80.62 166 GLN B O 1
ATOM 3598 N N . TRP B 1 167 ? 15.266 -8.062 10.688 1 85.38 167 TRP B N 1
ATOM 3599 C CA . TRP B 1 167 ? 14.164 -8.367 9.773 1 85.38 167 TRP B CA 1
ATOM 3600 C C . TRP B 1 167 ? 13.625 -7.094 9.133 1 85.38 167 TRP B C 1
ATOM 3602 O O . TRP B 1 167 ? 13.469 -6.07 9.797 1 85.38 167 TRP B O 1
ATOM 3612 N N . ILE B 1 168 ? 13.359 -7.258 7.828 1 92.88 168 ILE B N 1
ATOM 3613 C CA . ILE B 1 168 ? 12.734 -6.141 7.133 1 92.88 168 ILE B CA 1
ATOM 3614 C C . ILE B 1 168 ? 11.234 -6.113 7.449 1 92.88 168 ILE B C 1
ATOM 3616 O O . ILE B 1 168 ? 10.727 -5.129 7.988 1 92.88 168 ILE B O 1
ATOM 3620 N N . THR B 1 169 ? 10.523 -7.223 7.242 1 95.5 169 THR B N 1
ATOM 3621 C CA . THR B 1 169 ? 9.078 -7.285 7.438 1 95.5 169 THR B CA 1
ATOM 3622 C C . THR B 1 169 ? 8.742 -7.953 8.766 1 95.5 169 THR B C 1
ATOM 3624 O O . THR B 1 169 ? 9.602 -8.578 9.391 1 95.5 169 THR B O 1
ATOM 3627 N N . GLY B 1 170 ? 7.492 -7.812 9.234 1 95.31 170 GLY B N 1
ATOM 3628 C CA . GLY B 1 170 ? 7.035 -8.352 10.508 1 95.31 170 GLY B CA 1
ATOM 3629 C C . GLY B 1 170 ? 6.453 -9.742 10.391 1 95.31 170 GLY B C 1
ATOM 3630 O O . GLY B 1 170 ? 6.441 -10.328 9.305 1 95.31 170 GLY B O 1
ATOM 3631 N N . PRO B 1 171 ? 5.996 -10.289 11.531 1 95.19 171 PRO B N 1
ATOM 3632 C CA . PRO B 1 171 ? 5.551 -11.68 11.594 1 95.19 171 PRO B CA 1
ATOM 3633 C C . PRO B 1 171 ? 4.332 -11.953 10.711 1 95.19 171 PRO B C 1
ATOM 3635 O O . PRO B 1 171 ? 4.211 -13.039 10.133 1 95.19 171 PRO B O 1
ATOM 3638 N N . ASP B 1 172 ? 3.402 -10.992 10.617 1 97.31 172 ASP B N 1
ATOM 3639 C CA . ASP B 1 172 ? 2.207 -11.188 9.805 1 97.31 172 ASP B CA 1
ATOM 3640 C C . ASP B 1 172 ? 2.574 -11.375 8.336 1 97.31 172 ASP B C 1
ATOM 3642 O O . ASP B 1 172 ? 2.021 -12.25 7.66 1 97.31 172 ASP B O 1
ATOM 3646 N N . ALA B 1 173 ? 3.449 -10.547 7.859 1 97.31 173 ALA B N 1
ATOM 3647 C CA . ALA B 1 173 ? 3.922 -10.672 6.48 1 97.31 173 ALA B CA 1
ATOM 3648 C C . ALA B 1 173 ? 4.621 -12.016 6.262 1 97.31 173 ALA B C 1
ATOM 3650 O O . ALA B 1 173 ? 4.379 -12.695 5.262 1 97.31 173 ALA B O 1
ATOM 3651 N N . ARG B 1 174 ? 5.438 -12.414 7.148 1 95.38 174 ARG B N 1
ATOM 3652 C CA . ARG B 1 174 ? 6.168 -13.672 7.023 1 95.38 174 ARG B CA 1
ATOM 3653 C C . ARG B 1 174 ? 5.211 -14.867 7.027 1 95.38 174 ARG B C 1
ATOM 3655 O O . ARG B 1 174 ? 5.402 -15.82 6.273 1 95.38 174 ARG B O 1
ATOM 3662 N N . ALA B 1 175 ? 4.199 -14.797 7.875 1 97.06 175 ALA B N 1
ATOM 3663 C CA . ALA B 1 175 ? 3.193 -15.852 7.895 1 97.06 175 ALA B CA 1
ATOM 3664 C C . ALA B 1 175 ? 2.467 -15.945 6.555 1 97.06 175 ALA B C 1
ATOM 3666 O O . ALA B 1 175 ? 2.213 -17.047 6.051 1 97.06 175 ALA B O 1
ATOM 3667 N N . PHE B 1 176 ? 2.176 -14.836 6.02 1 97.69 176 PHE B N 1
ATOM 3668 C CA . PHE B 1 176 ? 1.486 -14.805 4.734 1 97.69 176 PHE B CA 1
ATOM 3669 C C . PHE B 1 176 ? 2.365 -15.383 3.633 1 97.69 176 PHE B C 1
ATOM 3671 O O . PHE B 1 176 ? 1.872 -16.062 2.732 1 97.69 176 PHE B O 1
ATOM 3678 N N . VAL B 1 177 ? 3.656 -15.094 3.676 1 97.31 177 VAL B N 1
ATOM 3679 C CA . VAL B 1 177 ? 4.605 -15.633 2.711 1 97.31 177 VAL B CA 1
ATOM 3680 C C . VAL B 1 177 ? 4.566 -17.156 2.752 1 97.31 177 VAL B C 1
ATOM 3682 O O . VAL B 1 177 ? 4.543 -17.812 1.707 1 97.31 177 VAL B O 1
ATOM 3685 N N . HIS B 1 178 ? 4.516 -17.688 3.908 1 97.75 178 HIS B N 1
ATOM 3686 C CA . HIS B 1 178 ? 4.473 -19.141 4.051 1 97.75 178 HIS B CA 1
ATOM 3687 C C . HIS B 1 178 ? 3.166 -19.703 3.5 1 97.75 178 HIS B C 1
ATOM 3689 O O . HIS B 1 178 ? 3.164 -20.75 2.842 1 97.75 178 HIS B O 1
ATOM 3695 N N . GLU B 1 179 ? 2.107 -19.078 3.791 1 97.5 179 GLU B N 1
ATOM 3696 C CA . GLU B 1 179 ? 0.839 -19.5 3.203 1 97.5 179 GLU B CA 1
ATOM 3697 C C . GLU B 1 179 ? 0.897 -19.453 1.68 1 97.5 179 GLU B C 1
ATOM 3699 O O . GLU B 1 179 ? 0.457 -20.391 1.011 1 97.5 179 GLU B O 1
ATOM 3704 N N . ASP B 1 180 ? 1.42 -18.422 1.173 1 97.62 180 ASP B N 1
ATOM 3705 C CA . ASP B 1 180 ? 1.539 -18.281 -0.274 1 97.62 180 ASP B CA 1
ATOM 3706 C C . ASP B 1 180 ? 2.393 -19.391 -0.872 1 97.62 180 ASP B C 1
ATOM 3708 O O . ASP B 1 180 ? 2.049 -19.953 -1.914 1 97.62 180 ASP B O 1
ATOM 3712 N N . ARG B 1 181 ? 3.539 -19.672 -0.194 1 98.25 181 ARG B N 1
ATOM 3713 C CA . ARG B 1 181 ? 4.414 -20.766 -0.636 1 98.25 181 ARG B CA 1
ATOM 3714 C C . ARG B 1 181 ? 3.637 -22.062 -0.788 1 98.25 181 ARG B C 1
ATOM 3716 O O . ARG B 1 181 ? 3.896 -22.844 -1.707 1 98.25 181 ARG B O 1
ATOM 3723 N N . SER B 1 182 ? 2.688 -22.281 0.092 1 97.88 182 SER B N 1
ATOM 3724 C CA . SER B 1 182 ? 1.934 -23.531 0.079 1 97.88 182 SER B CA 1
ATOM 3725 C C . SER B 1 182 ? 1.021 -23.609 -1.141 1 97.88 182 SER B C 1
ATOM 3727 O O . SER B 1 182 ? 0.506 -24.688 -1.465 1 97.88 182 SER B O 1
ATOM 3729 N N . LYS B 1 183 ? 0.887 -22.547 -1.867 1 97.69 183 LYS B N 1
ATOM 3730 C CA . LYS B 1 183 ? -0.004 -22.484 -3.021 1 97.69 183 LYS B CA 1
ATOM 3731 C C . LYS B 1 183 ? 0.786 -22.484 -4.328 1 97.69 183 LYS B C 1
ATOM 3733 O O . LYS B 1 183 ? 0.216 -22.281 -5.402 1 97.69 183 LYS B O 1
ATOM 3738 N N . ARG B 1 184 ? 2.094 -22.594 -4.227 1 98.38 184 ARG B N 1
ATOM 3739 C CA . ARG B 1 184 ? 2.982 -22.531 -5.383 1 98.38 184 ARG B CA 1
ATOM 3740 C C . ARG B 1 184 ? 3.5 -23.922 -5.75 1 98.38 184 ARG B C 1
ATOM 3742 O O . ARG B 1 184 ? 3.744 -24.75 -4.871 1 98.38 184 ARG B O 1
ATOM 3749 N N . ASP B 1 185 ? 3.705 -24.125 -7.062 1 98.5 185 ASP B N 1
ATOM 3750 C CA . ASP B 1 185 ? 4.277 -25.375 -7.527 1 98.5 185 ASP B CA 1
ATOM 3751 C C . ASP B 1 185 ? 5.762 -25.469 -7.188 1 98.5 185 ASP B C 1
ATOM 3753 O O . ASP B 1 185 ? 6.273 -26.547 -6.895 1 98.5 185 ASP B O 1
ATOM 3757 N N . ALA B 1 186 ? 6.414 -24.344 -7.211 1 98.62 186 ALA B N 1
ATOM 3758 C CA . ALA B 1 186 ? 7.852 -24.328 -6.969 1 98.62 186 ALA B CA 1
ATOM 3759 C C . ALA B 1 186 ? 8.297 -22.969 -6.434 1 98.62 186 ALA B C 1
ATOM 3761 O O . ALA B 1 186 ? 7.629 -21.953 -6.668 1 98.62 186 ALA B O 1
ATOM 3762 N N . ILE B 1 187 ? 9.32 -22.984 -5.695 1 98.62 187 ILE B N 1
ATOM 3763 C CA . ILE B 1 187 ? 10.008 -21.797 -5.207 1 98.62 187 ILE B CA 1
ATOM 3764 C C . ILE B 1 187 ? 11.461 -21.812 -5.676 1 98.62 187 ILE B C 1
ATOM 3766 O O . ILE B 1 187 ? 12.148 -22.828 -5.555 1 98.62 187 ILE B O 1
ATOM 3770 N N . ILE B 1 188 ? 11.922 -20.703 -6.223 1 98.62 188 ILE B N 1
ATOM 3771 C CA . ILE B 1 188 ? 13.234 -20.625 -6.852 1 98.62 188 ILE B CA 1
ATOM 3772 C C . ILE B 1 188 ? 14.102 -19.594 -6.125 1 98.62 188 ILE B C 1
ATOM 3774 O O . ILE B 1 188 ? 13.648 -18.484 -5.859 1 98.62 188 ILE B O 1
ATOM 3778 N N . VAL B 1 189 ? 15.328 -19.969 -5.805 1 98.19 189 VAL B N 1
ATOM 3779 C CA . VAL B 1 189 ? 16.344 -19.047 -5.301 1 98.19 189 VAL B CA 1
ATOM 3780 C C . VAL B 1 189 ? 17.641 -19.203 -6.094 1 98.19 189 VAL B C 1
ATOM 3782 O O . VAL B 1 189 ? 17.766 -20.141 -6.891 1 98.19 189 VAL B O 1
ATOM 3785 N N . GLY B 1 190 ? 18.5 -18.219 -5.957 1 96.81 190 GLY B N 1
ATOM 3786 C CA . GLY B 1 190 ? 19.828 -18.359 -6.531 1 96.81 190 GLY B CA 1
ATOM 3787 C C . GLY B 1 190 ? 20.828 -19.016 -5.59 1 96.81 190 GLY B C 1
ATOM 3788 O O . GLY B 1 190 ? 20.562 -19.141 -4.391 1 96.81 190 GLY B O 1
ATOM 3789 N N . THR B 1 191 ? 21.953 -19.391 -6.121 1 95.19 191 THR B N 1
ATOM 3790 C CA . THR B 1 191 ? 22.984 -20.031 -5.301 1 95.19 191 THR B CA 1
ATOM 3791 C C . THR B 1 191 ? 23.469 -19.062 -4.219 1 95.19 191 THR B C 1
ATOM 3793 O O . THR B 1 191 ? 23.828 -19.5 -3.119 1 95.19 191 THR B O 1
ATOM 3796 N N . GLY B 1 192 ? 23.516 -17.781 -4.531 1 91.56 192 GLY B N 1
ATOM 3797 C CA . GLY B 1 192 ? 23.906 -16.828 -3.508 1 91.56 192 GLY B CA 1
ATOM 3798 C C . GLY B 1 192 ? 23.062 -16.922 -2.25 1 91.56 192 GLY B C 1
ATOM 3799 O O . GLY B 1 192 ? 23.594 -17 -1.143 1 91.56 192 GLY B O 1
ATOM 3800 N N . THR B 1 193 ? 21.812 -16.922 -2.43 1 91.25 193 THR B N 1
ATOM 3801 C CA . THR B 1 193 ? 20.875 -17.047 -1.319 1 91.25 193 THR B CA 1
ATOM 3802 C C . THR B 1 193 ? 21.016 -18.406 -0.644 1 91.25 193 THR B C 1
ATOM 3804 O O . THR B 1 193 ? 21.031 -18.5 0.586 1 91.25 193 THR B O 1
ATOM 3807 N N . ALA B 1 194 ? 21.109 -19.469 -1.414 1 94.69 194 ALA B N 1
ATOM 3808 C CA . ALA B 1 194 ? 21.25 -20.812 -0.881 1 94.69 194 ALA B CA 1
ATOM 3809 C C . ALA B 1 194 ? 22.469 -20.938 0.032 1 94.69 194 ALA B C 1
ATOM 3811 O O . ALA B 1 194 ? 22.391 -21.562 1.091 1 94.69 194 ALA B O 1
ATOM 3812 N N . LEU B 1 195 ? 23.562 -20.328 -0.36 1 92.94 195 LEU B N 1
ATOM 3813 C CA . LEU B 1 195 ? 24.844 -20.453 0.35 1 92.94 195 LEU B CA 1
ATOM 3814 C C . LEU B 1 195 ? 24.875 -19.547 1.574 1 92.94 195 LEU B C 1
ATOM 3816 O O . LEU B 1 195 ? 25.422 -19.922 2.615 1 92.94 195 LEU B O 1
ATOM 3820 N N . THR B 1 196 ? 24.266 -18.391 1.477 1 88.75 196 THR B N 1
ATOM 3821 C CA . THR B 1 196 ? 24.391 -17.391 2.529 1 88.75 196 THR B CA 1
ATOM 3822 C C . THR B 1 196 ? 23.312 -17.594 3.596 1 88.75 196 THR B C 1
ATOM 3824 O O . THR B 1 196 ? 23.594 -17.438 4.789 1 88.75 196 THR B O 1
ATOM 3827 N N . ASP B 1 197 ? 22.156 -18.016 3.236 1 89.62 197 ASP B N 1
ATOM 3828 C CA . ASP B 1 197 ? 21.031 -18 4.168 1 89.62 197 ASP B CA 1
ATOM 3829 C C . ASP B 1 197 ? 20.688 -19.422 4.637 1 89.62 197 ASP B C 1
ATOM 3831 O O . ASP B 1 197 ? 19.922 -19.594 5.582 1 89.62 197 ASP B O 1
ATOM 3835 N N . ASN B 1 198 ? 21.219 -20.453 3.982 1 94.69 198 ASN B N 1
ATOM 3836 C CA . ASN B 1 198 ? 20.891 -21.844 4.266 1 94.69 198 ASN B CA 1
ATOM 3837 C C . ASN B 1 198 ? 19.375 -22.047 4.449 1 94.69 198 ASN B C 1
ATOM 3839 O O . ASN B 1 198 ? 18.938 -22.594 5.461 1 94.69 198 ASN B O 1
ATOM 3843 N N . PRO B 1 199 ? 18.625 -21.672 3.422 1 95.19 199 PRO B N 1
ATOM 3844 C CA . PRO B 1 199 ? 17.172 -21.688 3.572 1 95.19 199 PRO B CA 1
ATOM 3845 C C . PRO B 1 199 ? 16.578 -23.078 3.502 1 95.19 199 PRO B C 1
ATOM 3847 O O . PRO B 1 199 ? 17.188 -24 2.943 1 95.19 199 PRO B O 1
ATOM 3850 N N . SER B 1 200 ? 15.398 -23.266 4.086 1 95.81 200 SER B N 1
ATOM 3851 C CA . SER B 1 200 ? 14.648 -24.5 3.961 1 95.81 200 SER B CA 1
ATOM 3852 C C . SER B 1 200 ? 13.648 -24.438 2.811 1 95.81 200 SER B C 1
ATOM 3854 O O . SER B 1 200 ? 13.25 -25.469 2.27 1 95.81 200 SER B O 1
ATOM 3856 N N . LEU B 1 201 ? 13.195 -23.234 2.412 1 96.81 201 LEU B N 1
ATOM 3857 C CA . LEU B 1 201 ? 12.242 -22.984 1.333 1 96.81 201 LEU B CA 1
ATOM 3858 C C . LEU B 1 201 ? 11 -23.859 1.5 1 96.81 201 LEU B C 1
ATOM 3860 O O . LEU B 1 201 ? 10.562 -24.516 0.55 1 96.81 201 LEU B O 1
ATOM 3864 N N . THR B 1 202 ? 10.469 -23.875 2.723 1 97.12 202 THR B N 1
ATOM 3865 C CA . THR B 1 202 ? 9.25 -24.609 3.045 1 97.12 202 THR B CA 1
ATOM 3866 C C . THR B 1 202 ? 8.078 -23.656 3.256 1 97.12 202 THR B C 1
ATOM 3868 O O . THR B 1 202 ? 8.266 -22.438 3.367 1 97.12 202 THR B O 1
ATOM 3871 N N . ALA B 1 203 ? 6.906 -24.188 3.201 1 98 203 ALA B N 1
ATOM 3872 C CA . ALA B 1 203 ? 5.68 -23.562 3.674 1 98 203 ALA B CA 1
ATOM 3873 C C . ALA B 1 203 ? 5.324 -24.031 5.078 1 98 203 ALA B C 1
ATOM 3875 O O . ALA B 1 203 ? 4.938 -25.188 5.27 1 98 203 ALA B O 1
ATOM 3876 N N . ARG B 1 204 ? 5.414 -23.141 6.023 1 96.44 204 ARG B N 1
ATOM 3877 C CA . ARG B 1 204 ? 5.254 -23.562 7.41 1 96.44 204 ARG B CA 1
ATOM 3878 C C . ARG B 1 204 ? 4.246 -22.672 8.141 1 96.44 204 ARG B C 1
ATOM 3880 O O . ARG B 1 204 ? 4.062 -21.516 7.785 1 96.44 204 ARG B O 1
ATOM 3887 N N . THR B 1 205 ? 3.625 -23.219 9.125 1 94.44 205 THR B N 1
ATOM 3888 C CA . THR B 1 205 ? 2.848 -22.5 10.133 1 94.44 205 THR B CA 1
ATOM 3889 C C . THR B 1 205 ? 3.611 -22.422 11.453 1 94.44 205 THR B C 1
ATOM 3891 O O . THR B 1 205 ? 4.773 -22.844 11.523 1 94.44 205 THR B O 1
ATOM 3894 N N . ASP B 1 206 ? 2.939 -21.844 12.406 1 91.12 206 ASP B N 1
ATOM 3895 C CA . ASP B 1 206 ? 3.57 -21.766 13.727 1 91.12 206 ASP B CA 1
ATOM 3896 C C . ASP B 1 206 ? 3.709 -23.156 14.336 1 91.12 206 ASP B C 1
ATOM 3898 O O . ASP B 1 206 ? 4.582 -23.391 15.18 1 91.12 206 ASP B O 1
ATOM 3902 N N . THR B 1 207 ? 2.939 -24.047 13.898 1 92.25 207 THR B N 1
ATOM 3903 C CA . THR B 1 207 ? 2.885 -25.344 14.57 1 92.25 207 THR B CA 1
ATOM 3904 C C . THR B 1 207 ? 3.4 -26.453 13.664 1 92.25 207 THR B C 1
ATOM 3906 O O . THR B 1 207 ? 3.398 -27.625 14.039 1 92.25 207 THR B O 1
ATOM 3909 N N . GLY B 1 208 ? 3.826 -26.125 12.438 1 94.12 208 GLY B N 1
ATOM 3910 C CA . GLY B 1 208 ? 4.301 -27.188 11.562 1 94.12 208 GLY B CA 1
ATOM 3911 C C . GLY B 1 208 ? 4.328 -26.781 10.094 1 94.12 208 GLY B C 1
ATOM 3912 O O . GLY B 1 208 ? 4.453 -25.594 9.773 1 94.12 208 GLY B O 1
ATOM 3913 N N . LEU B 1 209 ? 4.336 -27.891 9.227 1 95.81 209 LEU B N 1
ATOM 3914 C CA . LEU B 1 209 ? 4.398 -27.688 7.781 1 95.81 209 LEU B CA 1
ATOM 3915 C C . LEU B 1 209 ? 3.002 -27.719 7.168 1 95.81 209 LEU B C 1
ATOM 3917 O O . LEU B 1 209 ? 2.133 -28.453 7.625 1 95.81 209 LEU B O 1
ATOM 3921 N N . TYR B 1 210 ? 2.781 -26.828 6.238 1 96.44 210 TYR B N 1
ATOM 3922 C CA . TYR B 1 210 ? 1.61 -27.016 5.387 1 96.44 210 TYR B CA 1
ATOM 3923 C C . TYR B 1 210 ? 1.666 -28.359 4.676 1 96.44 210 TYR B C 1
ATOM 3925 O O . TYR B 1 210 ? 2.748 -2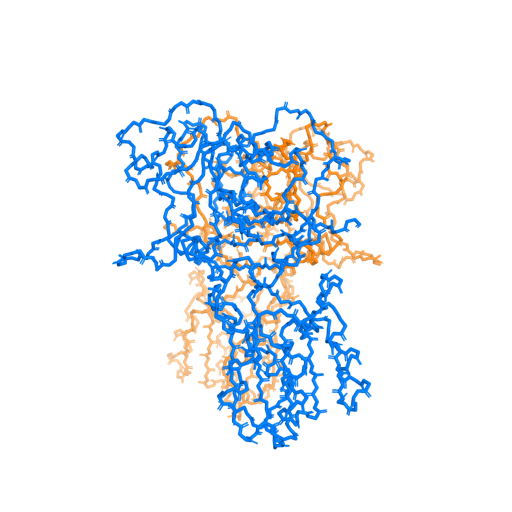8.906 4.441 1 96.44 210 TYR B O 1
ATOM 3933 N N . GLU B 1 211 ? 0.535 -28.875 4.332 1 94 211 GLU B N 1
ATOM 3934 C CA . GLU B 1 211 ? 0.454 -30.156 3.635 1 94 211 GLU B CA 1
ATOM 3935 C C . GLU B 1 211 ? 1.12 -30.078 2.264 1 94 211 GLU B C 1
ATOM 3937 O O . GLU B 1 211 ? 1.884 -30.969 1.891 1 94 211 GLU B O 1
ATOM 3942 N N . ASN B 1 212 ? 0.76 -29.062 1.586 1 95.38 212 ASN B N 1
ATOM 3943 C CA . ASN B 1 212 ? 1.366 -28.859 0.276 1 95.38 212 ASN B CA 1
ATOM 3944 C C . ASN B 1 212 ? 2.66 -28.047 0.382 1 95.38 212 ASN B C 1
ATOM 3946 O O . ASN B 1 212 ? 2.703 -27.031 1.062 1 95.38 212 ASN B O 1
ATOM 3950 N N . GLN B 1 213 ? 3.73 -28.578 -0.231 1 97.5 213 GLN B N 1
ATOM 3951 C CA . GLN B 1 213 ? 5.035 -27.922 -0.25 1 97.5 213 GLN B CA 1
ATOM 3952 C C . GLN B 1 213 ? 5.484 -27.641 -1.68 1 97.5 213 GLN B C 1
ATOM 3954 O O . GLN B 1 213 ? 5.27 -28.453 -2.58 1 97.5 213 GLN B O 1
ATOM 3959 N N . PRO B 1 214 ? 6.102 -26.516 -1.914 1 98.06 214 PRO B N 1
ATOM 3960 C CA . PRO B 1 214 ? 6.641 -26.25 -3.248 1 98.06 214 PRO B CA 1
ATOM 3961 C C . PRO B 1 214 ? 7.922 -27.031 -3.533 1 98.06 214 PRO B C 1
ATOM 3963 O O . PRO B 1 214 ? 8.68 -27.344 -2.609 1 98.06 214 PRO B O 1
ATOM 3966 N N . ARG B 1 215 ? 8.078 -27.344 -4.805 1 97.88 215 ARG B N 1
ATOM 3967 C CA . ARG B 1 215 ? 9.398 -27.812 -5.215 1 97.88 215 ARG B CA 1
ATOM 3968 C C . ARG B 1 215 ? 10.461 -26.75 -4.93 1 97.88 215 ARG B C 1
ATOM 3970 O O . ARG B 1 215 ? 10.234 -25.562 -5.148 1 97.88 215 ARG B O 1
ATOM 3977 N N . ARG B 1 216 ? 11.578 -27.219 -4.367 1 98.56 216 ARG B N 1
ATOM 3978 C CA . ARG B 1 216 ? 12.688 -26.328 -4.07 1 98.56 216 ARG B CA 1
ATOM 3979 C C . ARG B 1 216 ? 13.695 -26.297 -5.215 1 98.56 216 ARG B C 1
ATOM 3981 O O . ARG B 1 216 ? 14.242 -27.344 -5.582 1 98.56 216 ARG B O 1
ATOM 3988 N N . VAL B 1 217 ? 13.945 -25.094 -5.754 1 98.62 217 VAL B N 1
ATOM 3989 C CA . VAL B 1 217 ? 14.781 -25 -6.945 1 98.62 217 VAL B CA 1
ATOM 3990 C C . VAL B 1 217 ? 15.891 -23.969 -6.723 1 98.62 217 VAL B C 1
ATOM 3992 O O . VAL B 1 217 ? 15.641 -22.875 -6.211 1 98.62 217 VAL B O 1
ATOM 3995 N N . VAL B 1 218 ? 17.125 -24.312 -7.078 1 98.38 218 VAL B N 1
ATOM 3996 C CA . VAL B 1 218 ? 18.281 -23.422 -6.992 1 98.38 218 VAL B CA 1
ATOM 3997 C C . VAL B 1 218 ? 18.844 -23.172 -8.391 1 98.38 218 VAL B C 1
ATOM 3999 O O . VAL B 1 218 ? 19.078 -24.109 -9.148 1 98.38 218 VAL B O 1
ATOM 4002 N N . ILE B 1 219 ? 18.969 -21.922 -8.719 1 98.31 219 ILE B N 1
ATOM 4003 C CA . ILE B 1 219 ? 19.578 -21.531 -9.992 1 98.31 219 ILE B CA 1
ATOM 4004 C C . ILE B 1 219 ? 21.047 -21.203 -9.789 1 98.31 219 ILE B C 1
ATOM 4006 O O . ILE B 1 219 ? 21.391 -20.391 -8.93 1 98.31 219 ILE B O 1
ATOM 4010 N N . GLY B 1 220 ? 21.828 -21.703 -10.562 1 96.81 220 GLY B N 1
ATOM 4011 C CA . GLY B 1 220 ? 23.266 -21.484 -10.523 1 96.81 220 GLY B CA 1
ATOM 4012 C C . GLY B 1 220 ? 24.062 -22.781 -10.609 1 96.81 220 GLY B C 1
ATOM 4013 O O . GLY B 1 220 ? 23.5 -23.875 -10.531 1 96.81 220 GLY B O 1
ATOM 4014 N N . SER B 1 221 ? 25.328 -22.578 -10.734 1 94.56 221 SER B N 1
ATOM 4015 C CA . SER B 1 221 ? 26.172 -23.766 -10.93 1 94.56 221 SER B CA 1
ATOM 4016 C C . SER B 1 221 ? 26.969 -24.078 -9.672 1 94.56 221 SER B C 1
ATOM 4018 O O . SER B 1 221 ? 27.531 -25.172 -9.547 1 94.56 221 SER B O 1
ATOM 4020 N N . ARG B 1 222 ? 27.094 -23.25 -8.711 1 94.31 222 ARG B N 1
ATOM 4021 C CA . ARG B 1 222 ? 27.844 -23.516 -7.492 1 94.31 222 ARG B CA 1
ATOM 4022 C C . ARG B 1 222 ? 27.156 -24.594 -6.656 1 94.31 222 ARG B C 1
ATOM 4024 O O . ARG B 1 222 ? 25.938 -24.641 -6.566 1 94.31 222 ARG B O 1
ATOM 4031 N N . GLU B 1 223 ? 27.953 -25.281 -6.09 1 94.69 223 GLU B N 1
ATOM 4032 C CA . GLU B 1 223 ? 27.438 -26.422 -5.348 1 94.69 223 GLU B CA 1
ATOM 4033 C C . GLU B 1 223 ? 26.797 -25.984 -4.031 1 94.69 223 GLU B C 1
ATOM 4035 O O . GLU B 1 223 ? 27.344 -25.156 -3.312 1 94.69 223 GLU B O 1
ATOM 4040 N N . VAL B 1 224 ? 25.672 -26.609 -3.773 1 95.62 224 VAL B N 1
ATOM 4041 C CA . VAL B 1 224 ? 25.031 -26.438 -2.479 1 95.62 224 VAL B CA 1
ATOM 4042 C C . VAL B 1 224 ? 25.609 -27.422 -1.474 1 95.62 224 VAL B C 1
ATOM 4044 O O . VAL B 1 224 ? 25.688 -28.625 -1.741 1 95.62 224 VAL B O 1
ATOM 4047 N N . PRO B 1 225 ? 26.031 -26.938 -0.37 1 96.19 225 PRO B N 1
ATOM 4048 C CA . PRO B 1 225 ? 26.703 -27.797 0.601 1 96.19 225 PRO B CA 1
ATOM 4049 C C . PRO B 1 225 ? 25.828 -28.984 1.026 1 96.19 225 PRO B C 1
ATOM 4051 O O . PRO B 1 225 ? 24.609 -28.844 1.177 1 96.19 225 PRO B O 1
ATOM 4054 N N . ALA B 1 226 ? 26.453 -30.062 1.378 1 95.19 226 ALA B N 1
ATOM 4055 C CA . ALA B 1 226 ? 25.766 -31.312 1.7 1 95.19 226 ALA B CA 1
ATOM 4056 C C . ALA B 1 226 ? 25.078 -31.219 3.059 1 95.19 226 ALA B C 1
ATOM 4058 O O . ALA B 1 226 ? 24.156 -31.984 3.346 1 95.19 226 ALA B O 1
ATOM 4059 N N . ASP B 1 227 ? 25.531 -30.344 3.883 1 95.69 227 ASP B N 1
ATOM 4060 C CA . ASP B 1 227 ? 24.969 -30.234 5.223 1 95.69 227 ASP B CA 1
ATOM 4061 C C . ASP B 1 227 ? 23.922 -29.125 5.285 1 95.69 227 ASP B C 1
ATOM 4063 O O . ASP B 1 227 ? 23.469 -28.75 6.371 1 95.69 227 ASP B O 1
ATOM 4067 N N . SER B 1 228 ? 23.547 -28.672 4.133 1 96.81 228 SER B N 1
ATOM 4068 C CA . SER B 1 228 ? 22.562 -27.609 4.078 1 96.81 228 SER B CA 1
ATOM 4069 C C . SER B 1 228 ? 21.156 -28.141 4.297 1 96.81 228 SER B C 1
ATOM 4071 O O . SER B 1 228 ? 20.922 -29.344 4.199 1 96.81 228 SER B O 1
ATOM 4073 N N . ASN B 1 229 ? 20.25 -27.234 4.633 1 97.56 229 ASN B N 1
ATOM 4074 C CA . ASN B 1 229 ? 18.844 -27.594 4.746 1 97.56 229 ASN B CA 1
ATOM 4075 C C . ASN B 1 229 ? 18.281 -28.125 3.428 1 97.56 229 ASN B C 1
ATOM 4077 O O . ASN B 1 229 ? 17.547 -29.094 3.412 1 97.56 229 ASN B O 1
ATOM 4081 N N . LEU B 1 230 ? 18.719 -27.5 2.354 1 97.5 230 LEU B N 1
ATOM 4082 C CA . LEU B 1 230 ? 18.234 -27.922 1.041 1 97.5 230 LEU B CA 1
ATOM 4083 C C . LEU B 1 230 ? 18.688 -29.344 0.718 1 97.5 230 LEU B C 1
ATOM 4085 O O . LEU B 1 230 ? 17.922 -30.125 0.175 1 97.5 230 LEU B O 1
ATOM 4089 N N . ALA B 1 231 ? 19.938 -29.578 1.028 1 96.88 231 ALA B N 1
ATOM 4090 C CA . ALA B 1 231 ? 20.422 -30.922 0.798 1 96.88 231 ALA B CA 1
ATOM 4091 C C . ALA B 1 231 ? 19.609 -31.953 1.589 1 96.88 231 ALA B C 1
ATOM 4093 O O . ALA B 1 231 ? 19.312 -33.031 1.085 1 96.88 231 ALA B O 1
ATOM 4094 N N . ARG B 1 232 ? 19.266 -31.672 2.768 1 97 232 ARG B N 1
ATOM 4095 C CA . ARG B 1 232 ? 18.516 -32.562 3.641 1 97 232 ARG B CA 1
ATOM 4096 C C . ARG B 1 232 ? 17.078 -32.719 3.15 1 97 232 ARG B C 1
ATOM 4098 O O . ARG B 1 232 ? 16.516 -33.812 3.158 1 97 232 ARG B O 1
ATOM 4105 N N . LEU B 1 233 ? 16.484 -31.641 2.639 1 96.88 233 LEU B N 1
ATOM 4106 C CA . LEU B 1 233 ? 15.055 -31.609 2.307 1 96.88 233 LEU B CA 1
ATOM 4107 C C . LEU B 1 233 ? 14.828 -31.969 0.845 1 96.88 233 LEU B C 1
ATOM 4109 O O . LEU B 1 233 ? 13.703 -32.281 0.444 1 96.88 233 LEU B O 1
ATOM 4113 N N . GLY B 1 234 ? 15.891 -32.031 0.056 1 97.5 234 GLY B N 1
ATOM 4114 C CA . GLY B 1 234 ? 15.758 -32.25 -1.373 1 97.5 234 GLY B CA 1
ATOM 4115 C C . GLY B 1 234 ? 15.539 -30.984 -2.172 1 97.5 234 GLY B C 1
ATOM 4116 O O . GLY B 1 234 ? 14.742 -30.125 -1.776 1 97.5 234 GLY B O 1
ATOM 4117 N N . TYR B 1 235 ? 16.234 -30.828 -3.264 1 97.88 235 TYR B N 1
ATOM 4118 C CA . TYR B 1 235 ? 16.109 -29.672 -4.145 1 97.88 235 TYR B CA 1
ATOM 4119 C C . TYR B 1 235 ? 16.531 -30.031 -5.566 1 97.88 235 TYR B C 1
ATOM 4121 O O . TYR B 1 235 ? 17.109 -31.094 -5.801 1 97.88 235 TYR B O 1
ATOM 4129 N N . GLU B 1 236 ? 16.141 -29.234 -6.453 1 98.12 236 GLU B N 1
ATOM 4130 C CA . GLU B 1 236 ? 16.609 -29.281 -7.836 1 98.12 236 GLU B CA 1
ATOM 4131 C C . GLU B 1 236 ? 17.531 -28.109 -8.156 1 98.12 236 GLU B C 1
ATOM 4133 O O . GL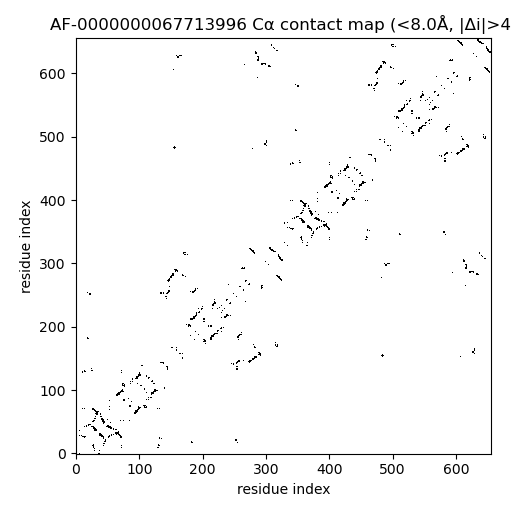U B 1 236 ? 17.344 -27.016 -7.633 1 98.12 236 GLU B O 1
ATOM 4138 N N . GLN B 1 237 ? 18.5 -28.406 -8.977 1 98.25 237 GLN B N 1
ATOM 4139 C CA . GLN B 1 237 ? 19.406 -27.328 -9.367 1 98.25 237 GLN B CA 1
ATOM 4140 C C . GLN B 1 237 ? 19.547 -27.25 -10.883 1 98.25 237 GLN B C 1
ATOM 4142 O O . GLN B 1 237 ? 19.656 -28.281 -11.555 1 98.25 237 GLN B O 1
ATOM 4147 N N . TYR B 1 238 ? 19.453 -26.094 -11.398 1 98.38 238 TYR B N 1
ATOM 4148 C CA . TYR B 1 238 ? 19.625 -25.828 -12.82 1 98.38 238 TYR B CA 1
ATOM 4149 C C . TYR B 1 238 ? 20.656 -24.719 -13.039 1 98.38 238 TYR B C 1
ATOM 4151 O O . TYR B 1 238 ? 20.812 -23.828 -12.195 1 98.38 238 TYR B O 1
ATOM 4159 N N . ALA B 1 239 ? 21.281 -24.688 -14.195 1 97.25 239 ALA B N 1
ATOM 4160 C CA . ALA B 1 239 ? 22.328 -23.719 -14.492 1 97.25 239 ALA B CA 1
ATOM 4161 C C . ALA B 1 239 ? 21.734 -22.328 -14.742 1 97.25 239 ALA B C 1
ATOM 4163 O O . ALA B 1 239 ? 22.344 -21.312 -14.414 1 97.25 239 ALA B O 1
ATOM 4164 N N . GLY B 1 240 ? 20.578 -22.375 -15.344 1 97.62 240 GLY B N 1
ATOM 4165 C CA . GLY B 1 240 ? 19.969 -21.094 -15.68 1 97.62 240 GLY B CA 1
ATOM 4166 C C . GLY B 1 240 ? 18.453 -21.125 -15.594 1 97.62 240 GLY B C 1
ATOM 4167 O O . GLY B 1 240 ? 17.859 -22.188 -15.469 1 97.62 240 GLY B O 1
ATOM 4168 N N . ILE B 1 241 ? 17.922 -19.922 -15.695 1 97.81 241 ILE B N 1
ATOM 4169 C CA . ILE B 1 241 ? 16.484 -19.719 -15.531 1 97.81 241 ILE B CA 1
ATOM 4170 C C . ILE B 1 241 ? 15.734 -20.438 -16.656 1 97.81 241 ILE B C 1
ATOM 4172 O O . ILE B 1 241 ? 14.789 -21.172 -16.422 1 97.81 241 ILE B O 1
ATOM 4176 N N . PRO B 1 242 ? 16.188 -20.312 -17.906 1 98 242 PRO B N 1
ATOM 4177 C CA . PRO B 1 242 ? 15.438 -20.953 -19 1 98 242 PRO B CA 1
ATOM 4178 C C . PRO B 1 242 ? 15.359 -22.469 -18.844 1 98 242 PRO B C 1
ATOM 4180 O O . PRO B 1 242 ? 14.297 -23.062 -19.062 1 98 242 PRO B O 1
ATOM 4183 N N . GLU B 1 243 ? 16.438 -23.047 -18.484 1 98 243 GLU B N 1
ATOM 4184 C CA . GLU B 1 243 ? 16.453 -24.5 -18.266 1 98 243 GLU B CA 1
ATOM 4185 C C . GLU B 1 243 ? 15.492 -24.891 -17.156 1 98 243 GLU B C 1
ATOM 4187 O O . GLU B 1 243 ? 14.773 -25.891 -17.266 1 98 243 GLU B O 1
ATOM 4192 N N . ALA B 1 244 ? 15.539 -24.188 -16.125 1 98.44 244 ALA B N 1
ATOM 4193 C CA . ALA B 1 244 ? 14.656 -24.453 -14.992 1 98.44 244 ALA B CA 1
ATOM 4194 C C . ALA B 1 244 ? 13.188 -24.359 -15.406 1 98.44 244 ALA B C 1
ATOM 4196 O O . ALA B 1 244 ? 12.383 -25.219 -15.078 1 98.44 244 ALA B O 1
ATOM 4197 N N . LEU B 1 245 ? 12.828 -23.297 -16.125 1 98.44 245 LEU B N 1
ATOM 4198 C CA . LEU B 1 245 ? 11.445 -23.078 -16.531 1 98.44 245 LEU B CA 1
ATOM 4199 C C . LEU B 1 245 ? 10.953 -24.219 -17.422 1 98.44 245 LEU B C 1
ATOM 4201 O O . LEU B 1 245 ? 9.836 -24.703 -17.25 1 98.44 245 LEU B O 1
ATOM 4205 N N . SER B 1 246 ? 11.805 -24.594 -18.328 1 98.38 246 SER B N 1
ATOM 4206 C CA . SER B 1 246 ? 11.445 -25.703 -19.219 1 98.38 246 SER B CA 1
ATOM 4207 C C . SER B 1 246 ? 11.219 -26.984 -18.422 1 98.38 246 SER B C 1
ATOM 4209 O O . SER B 1 246 ? 10.219 -27.672 -18.625 1 98.38 246 SER B O 1
ATOM 4211 N N . ALA B 1 247 ? 12.141 -27.281 -17.578 1 98.62 247 ALA B N 1
ATOM 4212 C CA . ALA B 1 247 ? 12.047 -28.5 -16.766 1 98.62 247 ALA B CA 1
ATOM 4213 C C . ALA B 1 247 ? 10.797 -28.469 -15.891 1 98.62 247 ALA B C 1
ATOM 4215 O O . ALA B 1 247 ? 10.086 -29.469 -15.789 1 98.62 247 ALA B O 1
ATOM 4216 N N . LEU B 1 248 ? 10.555 -27.406 -15.25 1 98.69 248 LEU B N 1
ATOM 4217 C CA . LEU B 1 248 ? 9.406 -27.281 -14.352 1 98.69 248 LEU B CA 1
ATOM 4218 C C . LEU B 1 248 ? 8.102 -27.375 -15.125 1 98.69 248 LEU B C 1
ATOM 4220 O O . LEU B 1 248 ? 7.137 -27.969 -14.648 1 98.69 248 LEU B O 1
ATOM 4224 N N . TRP B 1 249 ? 8.07 -26.719 -16.281 1 98.38 249 TRP B N 1
ATOM 4225 C CA . TRP B 1 249 ? 6.906 -26.844 -17.141 1 98.38 249 TRP B CA 1
ATOM 4226 C C . TRP B 1 249 ? 6.625 -28.312 -17.453 1 98.38 249 TRP B C 1
ATOM 4228 O O . TRP B 1 249 ? 5.488 -28.781 -17.312 1 98.38 249 TRP B O 1
ATOM 4238 N N . ASP B 1 250 ? 7.652 -29.016 -17.828 1 98.12 250 ASP B N 1
ATOM 4239 C CA . ASP B 1 250 ? 7.527 -30.422 -18.203 1 98.12 250 ASP B CA 1
ATOM 4240 C C . ASP B 1 250 ? 7.07 -31.266 -17.016 1 98.12 250 ASP B C 1
ATOM 4242 O O . ASP B 1 250 ? 6.387 -32.281 -17.188 1 98.12 250 ASP B O 1
ATOM 4246 N N . LYS B 1 251 ? 7.383 -30.812 -15.867 1 97.81 251 LYS B N 1
ATOM 4247 C CA . LYS B 1 251 ? 7.02 -31.516 -14.648 1 97.81 251 LYS B CA 1
ATOM 4248 C C . LYS B 1 251 ? 5.613 -31.156 -14.188 1 97.81 251 LYS B C 1
ATOM 4250 O O . LYS B 1 251 ? 5.152 -31.609 -13.141 1 97.81 251 LYS B O 1
ATOM 4255 N N . GLY B 1 252 ? 4.949 -30.219 -14.891 1 97.38 252 GLY B N 1
ATOM 4256 C CA . GLY B 1 252 ? 3.555 -29.906 -14.625 1 97.38 252 GLY B CA 1
ATOM 4257 C C . GLY B 1 252 ? 3.379 -28.625 -13.812 1 97.38 252 GLY B C 1
ATOM 4258 O O . GLY B 1 252 ? 2.254 -28.25 -13.477 1 97.38 252 GLY B O 1
ATOM 4259 N N . CYS B 1 253 ? 4.484 -27.953 -13.5 1 98.31 253 CYS B N 1
ATOM 4260 C CA . CYS B 1 253 ? 4.367 -26.703 -12.758 1 98.31 253 CYS B CA 1
ATOM 4261 C C . CYS B 1 253 ? 3.705 -25.625 -13.602 1 98.31 253 CYS B C 1
ATOM 4263 O O . CYS B 1 253 ? 3.977 -25.516 -14.805 1 98.31 253 CYS B O 1
ATOM 4265 N N . ARG B 1 254 ? 2.828 -24.875 -13 1 98.12 254 ARG B N 1
ATOM 4266 C CA . ARG B 1 254 ? 2.125 -23.812 -13.711 1 98.12 254 ARG B CA 1
ATOM 4267 C C . ARG B 1 254 ? 2.26 -22.469 -12.984 1 98.12 254 ARG B C 1
ATOM 4269 O O . ARG B 1 254 ? 2.043 -21.422 -13.57 1 98.12 254 ARG B O 1
ATOM 4276 N N . ASP B 1 255 ? 2.621 -22.5 -11.75 1 98.44 255 ASP B N 1
ATOM 4277 C CA . ASP B 1 255 ? 2.686 -21.328 -10.883 1 98.44 255 ASP B CA 1
ATOM 4278 C C . ASP B 1 255 ? 3.922 -21.375 -9.984 1 98.44 255 ASP B C 1
ATOM 4280 O O . ASP B 1 255 ? 3.979 -22.156 -9.039 1 98.44 255 ASP B O 1
ATOM 4284 N N . ILE B 1 256 ? 4.926 -20.516 -10.273 1 98.5 256 ILE B N 1
ATOM 4285 C CA . ILE B 1 256 ? 6.172 -20.625 -9.516 1 98.5 256 ILE B CA 1
ATOM 4286 C C . ILE B 1 256 ? 6.52 -19.281 -8.898 1 98.5 256 ILE B C 1
ATOM 4288 O O . ILE B 1 256 ? 6.055 -18.234 -9.367 1 98.5 256 ILE B O 1
ATOM 4292 N N . LEU B 1 257 ? 7.246 -19.312 -7.852 1 98.62 257 LEU B N 1
ATOM 4293 C CA . LEU B 1 257 ? 7.645 -18.156 -7.062 1 98.62 257 LEU B CA 1
ATOM 4294 C C . LEU B 1 257 ? 9.164 -18 -7.059 1 98.62 257 LEU B C 1
ATOM 4296 O O . LEU B 1 257 ? 9.891 -18.953 -6.766 1 98.62 257 LEU B O 1
ATOM 4300 N N . ILE B 1 258 ? 9.609 -16.844 -7.473 1 98.5 258 ILE B N 1
ATOM 4301 C CA . ILE B 1 258 ? 11.016 -16.5 -7.305 1 98.5 258 ILE B CA 1
ATOM 4302 C C . ILE B 1 258 ? 11.188 -15.656 -6.043 1 98.5 258 ILE B C 1
ATOM 4304 O O . ILE B 1 258 ? 10.648 -14.555 -5.949 1 98.5 258 ILE B O 1
ATOM 4308 N N . GLU B 1 259 ? 11.766 -16.094 -4.98 1 95.38 259 GLU B N 1
ATOM 4309 C CA . GLU B 1 259 ? 12.094 -15.375 -3.752 1 95.38 259 GLU B CA 1
ATOM 4310 C C . GLU B 1 259 ? 13.602 -15.117 -3.654 1 95.38 259 GLU B C 1
ATOM 4312 O O . GLU B 1 259 ? 14.102 -14.766 -2.584 1 95.38 259 GLU B O 1
ATOM 4317 N N . GLY B 1 260 ? 14.312 -15.281 -4.727 1 81.56 260 GLY B N 1
ATOM 4318 C CA . GLY B 1 260 ? 15.766 -15.25 -4.676 1 81.56 260 GLY B CA 1
ATOM 4319 C C . GLY B 1 260 ? 16.328 -13.867 -4.387 1 81.56 260 GLY B C 1
ATOM 4320 O O . GLY B 1 260 ? 15.562 -12.914 -4.207 1 81.56 260 GLY B O 1
ATOM 4321 N N . GLY B 1 261 ? 17.672 -13.75 -4.27 1 87.56 261 GLY B N 1
ATOM 4322 C CA . GLY B 1 261 ? 18.359 -12.5 -4.012 1 87.56 261 GLY B CA 1
ATOM 4323 C C . GLY B 1 261 ? 18.297 -11.531 -5.176 1 87.56 261 GLY B C 1
ATOM 4324 O O . GLY B 1 261 ? 17.703 -11.836 -6.215 1 87.56 261 GLY B O 1
ATOM 4325 N N . PRO B 1 262 ? 18.781 -10.414 -4.941 1 93.81 262 PRO B N 1
ATOM 4326 C CA . PRO B 1 262 ? 18.703 -9.312 -5.906 1 93.81 262 PRO B CA 1
ATOM 4327 C C . PRO B 1 262 ? 19.281 -9.68 -7.273 1 93.81 262 PRO B C 1
ATOM 4329 O O . PRO B 1 262 ? 18.781 -9.211 -8.297 1 93.81 262 PRO B O 1
ATOM 4332 N N . THR B 1 263 ? 20.25 -10.578 -7.316 1 94 263 THR B N 1
ATOM 4333 C CA . THR B 1 263 ? 20.875 -10.969 -8.578 1 94 263 THR B CA 1
ATOM 4334 C C . THR B 1 263 ? 19.906 -11.805 -9.422 1 94 263 THR B C 1
ATOM 4336 O O . THR B 1 263 ? 19.734 -11.539 -10.609 1 94 263 THR B O 1
ATOM 4339 N N . LEU B 1 264 ? 19.328 -12.805 -8.828 1 96.62 264 LEU B N 1
ATOM 4340 C CA . LEU B 1 264 ? 18.359 -13.625 -9.539 1 96.62 264 LEU B CA 1
ATOM 4341 C C . LEU B 1 264 ? 17.156 -12.797 -9.969 1 96.62 264 LEU B C 1
ATOM 4343 O O . LEU B 1 264 ? 16.656 -12.953 -11.086 1 96.62 264 LEU B O 1
ATOM 4347 N N . ALA B 1 265 ? 16.672 -11.922 -9.094 1 97.19 265 ALA B N 1
ATOM 4348 C CA . ALA B 1 265 ? 15.57 -11.023 -9.422 1 97.19 265 ALA B CA 1
ATOM 4349 C C . ALA B 1 265 ? 15.891 -10.195 -10.664 1 97.19 265 ALA B C 1
ATOM 4351 O O . ALA B 1 265 ? 15.078 -10.117 -11.594 1 97.19 265 ALA B O 1
ATOM 4352 N N . GLY B 1 266 ? 17.109 -9.617 -10.672 1 96.62 266 GLY B N 1
ATOM 4353 C CA . GLY B 1 266 ? 17.531 -8.844 -11.828 1 96.62 266 GLY B CA 1
ATOM 4354 C C . GLY B 1 266 ? 17.594 -9.656 -13.109 1 96.62 266 GLY B C 1
ATOM 4355 O O . GLY B 1 266 ? 17.156 -9.203 -14.164 1 96.62 266 GLY B O 1
ATOM 4356 N N . ALA B 1 267 ? 18.094 -10.844 -13.023 1 96.62 267 ALA B N 1
ATOM 4357 C CA . ALA B 1 267 ? 18.203 -11.727 -14.188 1 96.62 267 ALA B CA 1
ATOM 4358 C C . ALA B 1 267 ? 16.812 -12.07 -14.727 1 96.62 267 ALA B C 1
ATOM 4360 O O . ALA B 1 267 ? 16.609 -12.07 -15.945 1 96.62 267 ALA B O 1
ATOM 4361 N N . ALA B 1 268 ? 15.891 -12.398 -13.859 1 97.5 268 ALA B N 1
ATOM 4362 C CA . ALA B 1 268 ? 14.539 -12.75 -14.273 1 97.5 268 ALA B CA 1
ATOM 4363 C C . ALA B 1 268 ? 13.859 -11.586 -14.984 1 97.5 268 ALA B C 1
ATOM 4365 O O . ALA B 1 268 ? 13.188 -11.781 -16 1 97.5 268 ALA B O 1
ATOM 4366 N N . LEU B 1 269 ? 14.055 -10.391 -14.453 1 96.69 269 LEU B N 1
ATOM 4367 C CA . LEU B 1 269 ? 13.461 -9.195 -15.055 1 96.69 269 LEU B CA 1
ATOM 4368 C C . LEU B 1 269 ? 14.078 -8.914 -16.422 1 96.69 269 LEU B C 1
ATOM 4370 O O . LEU B 1 269 ? 13.367 -8.586 -17.375 1 96.69 269 LEU B O 1
ATOM 4374 N N . ARG B 1 270 ? 15.344 -9.078 -16.531 1 95.38 270 ARG B N 1
ATOM 4375 C CA . ARG B 1 270 ? 16.031 -8.82 -17.797 1 95.38 270 ARG B CA 1
ATOM 4376 C C . ARG B 1 270 ? 15.594 -9.82 -18.859 1 95.38 270 ARG B C 1
ATOM 4378 O O . ARG B 1 270 ? 15.547 -9.484 -20.047 1 95.38 270 ARG B O 1
ATOM 4385 N N . LEU B 1 271 ? 15.297 -11.008 -18.453 1 96.06 271 LEU B N 1
ATOM 4386 C CA . LEU B 1 271 ? 14.852 -12.047 -19.375 1 96.06 271 LEU B CA 1
ATOM 4387 C C . LEU B 1 271 ? 13.406 -11.805 -19.812 1 96.06 271 LEU B C 1
ATOM 4389 O O . LEU B 1 271 ? 12.914 -12.453 -20.734 1 96.06 271 LEU B O 1
ATOM 4393 N N . GLY B 1 272 ? 12.68 -10.945 -19.094 1 95.19 272 GLY B N 1
ATOM 4394 C CA . GLY B 1 272 ? 11.305 -10.633 -19.422 1 95.19 272 GLY B CA 1
ATOM 4395 C C . GLY B 1 272 ? 10.336 -11.734 -19.031 1 95.19 272 GLY B C 1
ATOM 4396 O O . GLY B 1 272 ? 9.297 -11.914 -19.672 1 95.19 272 GLY B O 1
ATOM 4397 N N . ILE B 1 273 ? 10.641 -12.492 -17.969 1 96.94 273 ILE B N 1
ATOM 4398 C CA . ILE B 1 273 ? 9.828 -13.672 -17.688 1 96.94 273 ILE B CA 1
ATOM 4399 C C . ILE B 1 273 ? 8.953 -13.414 -16.469 1 96.94 273 ILE B C 1
ATOM 4401 O O . ILE B 1 273 ? 8.125 -14.258 -16.094 1 96.94 273 ILE B O 1
ATOM 4405 N N . VAL B 1 274 ? 9.102 -12.289 -15.812 1 97.88 274 VAL B N 1
ATOM 4406 C CA . VAL B 1 274 ? 8.305 -11.984 -14.625 1 97.88 274 VAL B CA 1
ATOM 4407 C C . VAL B 1 274 ? 6.902 -11.562 -15.039 1 97.88 274 VAL B C 1
ATOM 4409 O O . VAL B 1 274 ? 6.727 -10.539 -15.703 1 97.88 274 VAL B O 1
ATOM 4412 N N . ASP B 1 275 ? 5.895 -12.297 -14.562 1 97.94 275 ASP B N 1
ATOM 4413 C CA . ASP B 1 275 ? 4.504 -12.031 -14.922 1 97.94 275 ASP B CA 1
ATOM 4414 C C . ASP B 1 275 ? 3.793 -11.242 -13.828 1 97.94 275 ASP B C 1
ATOM 4416 O O . ASP B 1 275 ? 2.822 -10.539 -14.094 1 97.94 275 ASP B O 1
ATOM 4420 N N . GLN B 1 276 ? 4.223 -11.438 -12.641 1 97.88 276 GLN B N 1
ATOM 4421 C CA . GLN B 1 276 ? 3.646 -10.789 -11.469 1 97.88 276 GLN B CA 1
ATOM 4422 C C . GLN B 1 276 ? 4.727 -10.438 -10.445 1 97.88 276 GLN B C 1
ATOM 4424 O O . GLN B 1 276 ? 5.762 -11.102 -10.375 1 97.88 276 GLN B O 1
ATOM 4429 N N . VAL B 1 277 ? 4.531 -9.367 -9.742 1 98.38 277 VAL B N 1
ATOM 4430 C CA . VAL B 1 277 ? 5.418 -8.961 -8.656 1 98.38 277 VAL B CA 1
ATOM 4431 C C . VAL B 1 277 ? 4.629 -8.875 -7.352 1 98.38 277 VAL B C 1
ATOM 4433 O O . VAL B 1 277 ? 3.51 -8.359 -7.328 1 98.38 277 VAL B O 1
ATOM 4436 N N . GLN B 1 278 ? 5.105 -9.492 -6.348 1 98.56 278 GLN B N 1
ATOM 4437 C CA . GLN B 1 278 ? 4.652 -9.297 -4.973 1 98.56 278 GLN B CA 1
ATOM 4438 C C . GLN B 1 278 ? 5.68 -8.508 -4.168 1 98.56 278 GLN B C 1
ATOM 4440 O O . GLN B 1 278 ? 6.734 -9.039 -3.803 1 98.56 278 GLN B O 1
ATOM 4445 N N . ALA B 1 279 ? 5.383 -7.301 -3.932 1 98.62 279 ALA B N 1
ATOM 4446 C CA . ALA B 1 279 ? 6.266 -6.441 -3.148 1 98.62 279 ALA B CA 1
ATOM 4447 C C . ALA B 1 279 ? 5.758 -6.289 -1.718 1 98.62 279 ALA B C 1
ATOM 4449 O O . ALA B 1 279 ? 4.688 -5.723 -1.488 1 98.62 279 ALA B O 1
ATOM 4450 N N . TYR B 1 280 ? 6.484 -6.844 -0.799 1 98.56 280 TYR B N 1
ATOM 4451 C CA . TYR B 1 280 ? 6.234 -6.629 0.622 1 98.56 280 TYR B CA 1
ATOM 4452 C C . TYR B 1 280 ? 7.004 -5.418 1.137 1 98.56 280 TYR B C 1
ATOM 4454 O O . TYR B 1 280 ? 8.227 -5.457 1.241 1 98.56 280 TYR B O 1
ATOM 4462 N N . VAL B 1 281 ? 6.301 -4.395 1.493 1 98.69 281 VAL B N 1
ATOM 4463 C CA . VAL B 1 281 ? 6.926 -3.125 1.856 1 98.69 281 VAL B CA 1
ATOM 4464 C C . VAL B 1 281 ? 6.754 -2.875 3.354 1 98.69 281 VAL B C 1
ATOM 4466 O O . VAL B 1 281 ? 5.629 -2.744 3.842 1 98.69 281 VAL B O 1
ATOM 4469 N N . ALA B 1 282 ? 7.836 -2.855 4.082 1 98.31 282 ALA B N 1
ATOM 4470 C CA . ALA B 1 282 ? 7.824 -2.533 5.508 1 98.31 282 ALA B CA 1
ATOM 4471 C C . ALA B 1 282 ? 7.773 -1.024 5.727 1 98.31 282 ALA B C 1
ATOM 4473 O O . ALA B 1 282 ? 8.352 -0.258 4.953 1 98.31 282 ALA B O 1
ATOM 4474 N N . PRO B 1 283 ? 7.09 -0.623 6.766 1 97.88 283 PRO B N 1
ATOM 4475 C CA . PRO B 1 283 ? 7.098 0.799 7.117 1 97.88 283 PRO B CA 1
ATOM 4476 C C . PRO B 1 283 ? 8.398 1.232 7.797 1 97.88 283 PRO B C 1
ATOM 4478 O O . PRO B 1 283 ? 8.383 1.606 8.977 1 97.88 283 PRO B O 1
ATOM 4481 N N . ALA B 1 284 ? 9.453 1.258 7.016 1 97.62 284 ALA B N 1
ATOM 4482 C CA . ALA B 1 284 ? 10.781 1.565 7.543 1 97.62 284 ALA B CA 1
ATOM 4483 C C . ALA B 1 284 ? 11.672 2.186 6.469 1 97.62 284 ALA B C 1
ATOM 4485 O O . ALA B 1 284 ? 11.43 2.002 5.273 1 97.62 284 ALA B O 1
ATOM 4486 N N . LEU B 1 285 ? 12.641 2.939 6.938 1 97.12 285 LEU B N 1
ATOM 4487 C CA . LEU B 1 285 ? 13.648 3.553 6.086 1 97.12 285 LEU B CA 1
ATOM 4488 C C . LEU B 1 285 ? 15.055 3.166 6.543 1 97.12 285 LEU B C 1
ATOM 4490 O O . LEU B 1 285 ? 15.328 3.129 7.746 1 97.12 285 LEU B O 1
ATOM 4494 N N . LEU B 1 286 ? 15.883 2.854 5.598 1 96 286 LEU B N 1
ATOM 4495 C CA . LEU B 1 286 ? 17.281 2.561 5.898 1 96 286 LEU B CA 1
ATOM 4496 C C . LEU B 1 286 ? 18.188 3.693 5.43 1 96 286 LEU B C 1
ATOM 4498 O O . LEU B 1 286 ? 19.234 3.936 6.02 1 96 286 LEU B O 1
ATOM 4502 N N . GLY B 1 287 ? 17.797 4.367 4.324 1 95.12 287 GLY B N 1
ATOM 4503 C CA . GLY B 1 287 ? 18.594 5.418 3.725 1 95.12 287 GLY B CA 1
ATOM 4504 C C . GLY B 1 287 ? 19.594 4.898 2.713 1 95.12 287 GLY B C 1
ATOM 4505 O O . GLY B 1 287 ? 19.766 5.484 1.642 1 95.12 287 GLY B O 1
ATOM 4506 N N . ALA B 1 288 ? 20.266 3.863 3.023 1 94.56 288 ALA B N 1
ATOM 4507 C CA . ALA B 1 288 ? 21.203 3.143 2.16 1 94.56 288 ALA B CA 1
ATOM 4508 C C . ALA B 1 288 ? 21.172 1.646 2.455 1 94.56 288 ALA B C 1
ATOM 4510 O O . ALA B 1 288 ? 20.938 1.235 3.594 1 94.56 288 ALA B O 1
ATOM 4511 N N . GLY B 1 289 ? 21.422 0.902 1.385 1 94.75 289 GLY B N 1
ATOM 4512 C CA . GLY B 1 289 ? 21.406 -0.538 1.584 1 94.75 289 GLY B CA 1
ATOM 4513 C C . GLY B 1 289 ? 21.516 -1.322 0.29 1 94.75 289 GLY B C 1
ATOM 4514 O O . GLY B 1 289 ? 21.938 -0.786 -0.732 1 94.75 289 GLY B O 1
ATOM 4515 N N . ARG B 1 290 ? 21.234 -2.588 0.453 1 93.69 290 ARG B N 1
ATOM 4516 C CA . ARG B 1 290 ? 21.188 -3.475 -0.704 1 93.69 290 ARG B CA 1
ATOM 4517 C C . ARG B 1 290 ? 19.812 -3.418 -1.365 1 93.69 290 ARG B C 1
ATOM 4519 O O . ARG B 1 290 ? 18.797 -3.721 -0.731 1 93.69 290 ARG B O 1
ATOM 4526 N N . SER B 1 291 ? 19.844 -3.078 -2.664 1 95.38 291 SER B N 1
ATOM 4527 C CA . SER B 1 291 ? 18.594 -2.977 -3.408 1 95.38 291 SER B CA 1
ATOM 4528 C C . SER B 1 291 ? 17.938 -4.344 -3.566 1 95.38 291 SER B C 1
ATOM 4530 O O . SER B 1 291 ? 18.609 -5.371 -3.537 1 95.38 291 SER B O 1
ATOM 4532 N N . VAL B 1 292 ? 16.641 -4.352 -3.783 1 96.19 292 VAL B N 1
ATOM 4533 C CA . VAL B 1 292 ? 15.891 -5.586 -3.967 1 96.19 292 VAL B CA 1
ATOM 4534 C C . VAL B 1 292 ? 16.234 -6.203 -5.32 1 96.19 292 VAL B C 1
ATOM 4536 O O . VAL B 1 292 ? 15.977 -7.391 -5.551 1 96.19 292 VAL B O 1
ATOM 4539 N N . ILE B 1 293 ? 16.734 -5.418 -6.207 1 96.31 293 ILE B N 1
ATOM 4540 C CA . ILE B 1 293 ? 17.125 -5.871 -7.539 1 96.31 293 ILE B CA 1
ATOM 4541 C C . ILE B 1 293 ? 18.578 -5.473 -7.816 1 96.31 293 ILE B C 1
ATOM 4543 O O . ILE B 1 293 ? 18.938 -4.305 -7.668 1 96.31 293 ILE B O 1
ATOM 4547 N N . ASN B 1 294 ? 19.391 -6.395 -8.094 1 92.69 294 ASN B N 1
ATOM 4548 C CA . ASN B 1 294 ? 20.719 -6.09 -8.617 1 92.69 294 ASN B CA 1
ATOM 4549 C C . ASN B 1 294 ? 20.688 -5.824 -10.117 1 92.69 294 ASN B C 1
ATOM 4551 O O . ASN B 1 294 ? 20.406 -6.73 -10.906 1 92.69 294 ASN B O 1
ATOM 4555 N N . TRP B 1 295 ? 20.906 -4.586 -10.516 1 92.19 295 TRP B N 1
ATOM 4556 C CA . TRP B 1 295 ? 20.844 -4.109 -11.898 1 92.19 295 TRP B CA 1
ATOM 4557 C C . TRP B 1 295 ? 22.109 -3.365 -12.273 1 92.19 295 TRP B C 1
ATOM 4559 O O . TRP B 1 295 ? 22.219 -2.154 -12.062 1 92.19 295 TRP B O 1
ATOM 4569 N N . PRO B 1 296 ? 23.047 -3.973 -12.875 1 88.25 296 PRO B N 1
ATOM 4570 C CA . PRO B 1 296 ? 24.359 -3.369 -13.094 1 88.25 296 PRO B CA 1
ATOM 4571 C C . PRO B 1 296 ? 24.359 -2.361 -14.242 1 88.25 296 PRO B C 1
ATOM 4573 O O . PRO B 1 296 ? 25.328 -1.623 -14.422 1 88.25 296 PRO B O 1
ATOM 4576 N N . GLN B 1 297 ? 23.359 -2.1 -14.969 1 88.25 297 GLN B N 1
ATOM 4577 C CA . GLN B 1 297 ? 23.312 -1.253 -16.156 1 88.25 297 GLN B CA 1
ATOM 4578 C C . GLN B 1 297 ? 22.734 0.121 -15.836 1 88.25 297 GLN B C 1
ATOM 4580 O O . GLN B 1 297 ? 21.969 0.268 -14.891 1 88.25 297 GLN B O 1
ATOM 4585 N N . GLU B 1 298 ? 23.156 1.053 -16.656 1 92.25 298 GLU B N 1
ATOM 4586 C CA . GLU B 1 298 ? 22.516 2.359 -16.594 1 92.25 298 GLU B CA 1
ATOM 4587 C C . GLU B 1 298 ? 21.062 2.271 -17.047 1 92.25 298 GLU B C 1
ATOM 4589 O O . GLU B 1 298 ? 20.703 1.429 -17.875 1 92.25 298 GLU B O 1
ATOM 4594 N N . THR B 1 299 ? 20.266 3.18 -16.359 1 93.06 299 THR B N 1
ATOM 4595 C CA . THR B 1 299 ? 18.844 3.148 -16.703 1 93.06 299 THR B CA 1
ATOM 4596 C C . THR B 1 299 ? 18.359 4.52 -17.172 1 93.06 299 THR B C 1
ATOM 4598 O O . THR B 1 299 ? 19.031 5.527 -16.938 1 93.06 299 THR B O 1
ATOM 4601 N N . THR B 1 300 ? 17.328 4.531 -17.969 1 93.56 300 THR B N 1
ATOM 4602 C CA . THR B 1 300 ? 16.562 5.699 -18.391 1 93.56 300 THR B CA 1
ATOM 4603 C C . THR B 1 300 ? 15.07 5.465 -18.188 1 93.56 300 THR B C 1
ATOM 4605 O O . THR B 1 300 ? 14.617 4.32 -18.125 1 93.56 300 THR B O 1
ATOM 4608 N N . MET B 1 301 ? 14.344 6.496 -18.047 1 92.38 301 MET B N 1
ATOM 4609 C CA . MET B 1 301 ? 12.922 6.363 -17.75 1 92.38 301 MET B CA 1
ATOM 4610 C C . MET B 1 301 ? 12.188 5.688 -18.906 1 92.38 301 MET B C 1
ATOM 4612 O O . MET B 1 301 ? 11.125 5.09 -18.719 1 92.38 301 MET B O 1
ATOM 4616 N N . ASP B 1 302 ? 12.781 5.746 -20.016 1 90.94 302 ASP B N 1
ATOM 4617 C CA . ASP B 1 302 ? 12.18 5.074 -21.172 1 90.94 302 ASP B CA 1
ATOM 4618 C C . ASP B 1 302 ? 12.203 3.559 -20.984 1 90.94 302 ASP B C 1
ATOM 4620 O O . ASP B 1 302 ? 11.477 2.836 -21.672 1 90.94 302 ASP B O 1
ATOM 4624 N N . GLN B 1 303 ? 13.047 3.084 -20.094 1 89.5 303 GLN B N 1
ATOM 4625 C CA . GLN B 1 303 ? 13.219 1.648 -19.891 1 89.5 303 GLN B CA 1
ATOM 4626 C C . GLN B 1 303 ? 12.484 1.185 -18.641 1 89.5 303 GLN B C 1
ATOM 4628 O O . GLN B 1 303 ? 12.617 0.027 -18.234 1 89.5 303 GLN B O 1
ATOM 4633 N N . ILE B 1 304 ? 11.773 2.045 -18.047 1 93.56 304 ILE B N 1
ATOM 4634 C CA . ILE B 1 304 ? 11.055 1.709 -16.828 1 93.56 304 ILE B CA 1
ATOM 4635 C C . ILE B 1 304 ? 10.078 0.562 -17.094 1 93.56 304 ILE B C 1
ATOM 4637 O O . ILE B 1 304 ? 9.398 0.545 -18.125 1 93.56 304 ILE B O 1
ATOM 4641 N N . MET B 1 305 ? 10.078 -0.489 -16.266 1 95.31 305 MET B N 1
ATOM 4642 C CA . MET B 1 305 ? 9.164 -1.619 -16.359 1 95.31 305 MET B CA 1
ATOM 4643 C C . MET B 1 305 ? 7.879 -1.354 -15.586 1 95.31 305 MET B C 1
ATOM 4645 O O . MET B 1 305 ? 7.883 -1.366 -14.352 1 95.31 305 MET B O 1
ATOM 4649 N N . ARG B 1 306 ? 6.82 -1.177 -16.281 1 95.69 306 ARG B N 1
ATOM 4650 C CA . ARG B 1 306 ? 5.559 -0.803 -15.648 1 95.69 306 ARG B CA 1
ATOM 4651 C C . ARG B 1 306 ? 4.648 -2.016 -15.484 1 95.69 306 ARG B C 1
ATOM 4653 O O . ARG B 1 306 ? 4.633 -2.904 -16.344 1 95.69 306 ARG B O 1
ATOM 4660 N N . PHE B 1 307 ? 3.941 -2.047 -14.438 1 96.94 307 PHE B N 1
ATOM 4661 C CA . PHE B 1 307 ? 2.967 -3.072 -14.086 1 96.94 307 PHE B CA 1
ATOM 4662 C C . PHE B 1 307 ? 1.627 -2.443 -13.719 1 96.94 307 PHE B C 1
ATOM 4664 O O . PHE B 1 307 ? 1.52 -1.222 -13.602 1 96.94 307 PHE B O 1
ATOM 4671 N N . ASP B 1 308 ? 0.598 -3.254 -13.633 1 96.06 308 ASP B N 1
ATOM 4672 C CA . ASP B 1 308 ? -0.696 -2.834 -13.102 1 96.06 308 ASP B CA 1
ATOM 4673 C C . ASP B 1 308 ? -0.906 -3.357 -11.68 1 96.06 308 ASP B C 1
ATOM 4675 O O . ASP B 1 308 ? -0.772 -4.559 -11.43 1 96.06 308 ASP B O 1
ATOM 4679 N N . THR B 1 309 ? -1.256 -2.451 -10.766 1 97.69 309 THR B N 1
ATOM 4680 C CA . THR B 1 309 ? -1.575 -2.889 -9.414 1 97.69 309 THR B CA 1
ATOM 4681 C C . THR B 1 309 ? -2.865 -3.705 -9.398 1 97.69 309 THR B C 1
ATOM 4683 O O . THR B 1 309 ? -3.912 -3.229 -9.844 1 97.69 309 THR B O 1
ATOM 4686 N N . THR B 1 310 ? -2.791 -4.914 -8.867 1 95.69 310 THR B N 1
ATOM 4687 C CA . THR B 1 310 ? -3.969 -5.773 -8.883 1 95.69 310 THR B CA 1
ATOM 4688 C C . THR B 1 310 ? -4.539 -5.93 -7.473 1 95.69 310 THR B C 1
ATOM 4690 O O . THR B 1 310 ? -5.723 -6.246 -7.312 1 95.69 310 THR B O 1
ATOM 4693 N N . SER B 1 311 ? -3.723 -5.738 -6.52 1 96.19 311 SER B N 1
ATOM 4694 C CA . SER B 1 311 ? -4.164 -5.871 -5.137 1 96.19 311 SER B CA 1
ATOM 4695 C C . SER B 1 311 ? -3.234 -5.121 -4.184 1 96.19 311 SER B C 1
ATOM 4697 O O . SER B 1 311 ? -2.029 -5.035 -4.426 1 96.19 311 SER B O 1
ATOM 4699 N N . VAL B 1 312 ? -3.771 -4.543 -3.137 1 98.44 312 VAL B N 1
ATOM 4700 C CA . VAL B 1 312 ? -3.045 -3.922 -2.037 1 98.44 312 VAL B CA 1
ATOM 4701 C C . VAL B 1 312 ? -3.598 -4.422 -0.704 1 98.44 312 VAL B C 1
ATOM 4703 O O . VAL B 1 312 ? -4.805 -4.34 -0.455 1 98.44 312 VAL B O 1
ATOM 4706 N N . ARG B 1 313 ? -2.697 -4.93 0.147 1 97.38 313 ARG B N 1
ATOM 4707 C CA . ARG B 1 313 ? -3.121 -5.488 1.429 1 97.38 313 ARG B CA 1
ATOM 4708 C C . ARG B 1 313 ? -2.182 -5.055 2.549 1 97.38 313 ARG B C 1
ATOM 4710 O O . ARG B 1 313 ? -0.961 -5.039 2.373 1 97.38 313 ARG B O 1
ATOM 4717 N N . GLN B 1 314 ? -2.754 -4.711 3.635 1 98.06 314 GLN B N 1
ATOM 4718 C CA . GLN B 1 314 ? -1.94 -4.488 4.824 1 98.06 314 GLN B CA 1
ATOM 4719 C C . GLN B 1 314 ? -1.79 -5.773 5.637 1 98.06 314 GLN B C 1
ATOM 4721 O O . GLN B 1 314 ? -2.777 -6.461 5.91 1 98.06 314 GLN B O 1
ATOM 4726 N N . LEU B 1 315 ? -0.66 -6.148 5.918 1 98.06 315 LEU B N 1
ATOM 4727 C CA . LEU B 1 315 ? -0.285 -7.289 6.75 1 98.06 315 LEU B CA 1
ATOM 4728 C C . LEU B 1 315 ? 0.441 -6.828 8.008 1 98.06 315 LEU B C 1
ATOM 4730 O O . LEU B 1 315 ? 1.67 -6.73 8.023 1 98.06 315 LEU B O 1
ATOM 4734 N N . GLY B 1 316 ? -0.342 -6.73 9.164 1 96.88 316 GLY B N 1
ATOM 4735 C CA . GLY B 1 316 ? 0.249 -5.984 10.266 1 96.88 316 GLY B CA 1
ATOM 4736 C C . GLY B 1 316 ? 0.619 -4.562 9.883 1 96.88 316 GLY B C 1
ATOM 4737 O O . GLY B 1 316 ? -0.228 -3.799 9.422 1 96.88 316 GLY B O 1
ATOM 4738 N N . SER B 1 317 ? 1.89 -4.234 10.031 1 96 317 SER B N 1
ATOM 4739 C CA . SER B 1 317 ? 2.348 -2.9 9.656 1 96 317 SER B CA 1
ATOM 4740 C C . SER B 1 317 ? 2.91 -2.887 8.234 1 96 317 SER B C 1
ATOM 4742 O O . SER B 1 317 ? 3.156 -1.818 7.672 1 96 317 SER B O 1
ATOM 4744 N N . ASP B 1 318 ? 3.09 -4.031 7.68 1 98.44 318 ASP B N 1
ATOM 4745 C CA . ASP B 1 318 ? 3.633 -4.129 6.328 1 98.44 318 ASP B CA 1
ATOM 4746 C C . ASP B 1 318 ? 2.527 -4.004 5.281 1 98.44 318 ASP B C 1
ATOM 4748 O O . ASP B 1 318 ? 1.346 -4.156 5.598 1 98.44 318 ASP B O 1
ATOM 4752 N N . VAL B 1 319 ? 2.943 -3.664 4.059 1 98.81 319 VAL B N 1
ATOM 4753 C CA . VAL B 1 319 ? 2 -3.559 2.947 1 98.81 319 VAL B CA 1
ATOM 4754 C C . VAL B 1 319 ? 2.432 -4.484 1.813 1 98.81 319 VAL B C 1
ATOM 4756 O O . VAL B 1 319 ? 3.592 -4.473 1.397 1 98.81 319 VAL B O 1
ATOM 4759 N N . LEU B 1 320 ? 1.536 -5.344 1.377 1 98.81 320 LEU B N 1
ATOM 4760 C CA . LEU B 1 320 ? 1.744 -6.16 0.187 1 98.81 320 LEU B CA 1
ATOM 4761 C C . LEU B 1 320 ? 1.111 -5.508 -1.038 1 98.81 320 LEU B C 1
ATOM 4763 O O . LEU B 1 320 ? -0.099 -5.273 -1.065 1 98.81 320 LEU B O 1
ATOM 4767 N N . ILE B 1 321 ? 1.96 -5.176 -2.008 1 98.75 321 ILE B N 1
ATOM 4768 C CA . ILE B 1 321 ? 1.516 -4.664 -3.299 1 98.75 321 ILE B CA 1
ATOM 4769 C C . ILE B 1 321 ? 1.7 -5.734 -4.371 1 98.75 321 ILE B C 1
ATOM 4771 O O . ILE B 1 321 ? 2.824 -6.16 -4.645 1 98.75 321 ILE B O 1
ATOM 4775 N N . GLU B 1 322 ? 0.619 -6.172 -4.957 1 98.25 322 GLU B N 1
ATOM 4776 C CA . GLU B 1 322 ? 0.673 -7.125 -6.062 1 98.25 322 GLU B CA 1
ATOM 4777 C C . GLU B 1 322 ? 0.469 -6.43 -7.406 1 98.25 322 GLU B C 1
ATOM 4779 O O . GLU B 1 322 ? -0.464 -5.641 -7.562 1 98.25 322 GLU B O 1
ATOM 4784 N N . MET B 1 323 ? 1.409 -6.734 -8.273 1 97.44 323 MET B N 1
ATOM 4785 C CA . MET B 1 323 ? 1.433 -6.074 -9.578 1 97.44 323 MET B CA 1
ATOM 4786 C C . MET B 1 323 ? 1.552 -7.098 -10.703 1 97.44 323 MET B C 1
ATOM 4788 O O . MET B 1 323 ? 2.322 -8.055 -10.602 1 97.44 323 MET B O 1
ATOM 4792 N N . MET B 1 324 ? 0.766 -6.906 -11.773 1 96.56 324 MET B N 1
ATOM 4793 C CA . MET B 1 324 ? 0.822 -7.824 -12.906 1 96.56 324 MET B CA 1
ATOM 4794 C C . MET B 1 324 ? 1.4 -7.137 -14.141 1 96.56 324 MET B C 1
ATOM 4796 O O . MET B 1 324 ? 1.173 -5.945 -14.352 1 96.56 324 MET B O 1
ATOM 4800 N N . ARG B 1 325 ? 2.139 -7.871 -14.867 1 94.81 325 ARG B N 1
ATOM 4801 C CA . ARG B 1 325 ? 2.691 -7.348 -16.109 1 94.81 325 ARG B CA 1
ATOM 4802 C C . ARG B 1 325 ? 1.582 -6.91 -17.062 1 94.81 325 ARG B C 1
ATOM 4804 O O . ARG B 1 325 ? 0.56 -7.59 -17.188 1 94.81 325 ARG B O 1
ATOM 4811 N N . LYS B 1 326 ? 1.776 -5.719 -17.594 1 83.94 326 LYS B N 1
ATOM 4812 C CA . LYS B 1 326 ? 0.806 -5.23 -18.578 1 83.94 326 LYS B CA 1
ATOM 4813 C C . LYS B 1 326 ? 0.859 -6.055 -19.859 1 83.94 326 LYS B C 1
ATOM 4815 O O . LYS B 1 326 ? 1.941 -6.41 -20.328 1 83.94 326 LYS B O 1
ATOM 4820 N N . GLU B 1 327 ? -0.241 -6.766 -20.156 1 69.44 327 GLU B N 1
ATOM 4821 C CA . GLU B 1 327 ? -0.275 -7.551 -21.391 1 69.44 327 GLU B CA 1
ATOM 4822 C C . GLU B 1 327 ? -0.13 -6.652 -22.609 1 69.44 327 GLU B C 1
ATOM 4824 O O . GLU B 1 327 ? -0.667 -5.547 -22.656 1 69.44 327 GLU B O 1
ATOM 4829 N N . HIS B 1 328 ? 1.075 -6.512 -23.297 1 48.84 328 HIS B N 1
ATOM 4830 C CA . HIS B 1 328 ? 1.134 -5.836 -24.578 1 48.84 328 HIS B CA 1
ATOM 4831 C C . HIS B 1 328 ? 0.151 -6.449 -25.578 1 48.84 328 HIS B C 1
ATOM 4833 O O . HIS B 1 328 ? -0.147 -7.645 -25.5 1 48.84 328 HIS B O 1
#